Protein 9OKH (pdb70)

Sequence (472 aa):
AQRRKEREELAQQYEAILRECGHGRFQWTLYFVLGLALMADGVEVFVVGFVLPSAEKDMCLSDSNKGMLGLIVYLGMMVGAFLWGGLADRLGRRQCLLISLSVNSVFAFFSSFVQGYGTFLFCRLLSGVGIGGSIPIVFSYFSEFLAQEKRGEHLSWLCMFWMIGGVYAAAMAWAIIPHYGWSFQFHSWRVFVLVCAFPSVFAIGALTTQPESPRFFLENGKHDEAWMVLKQVHDTNMRAKGHPERVFSVTHIKTIHTWYQRWGVRALSLGGQVWGNFLSCFGPEYRRITLMMMGVWFTMSFSYYGLTVWFPDMIRHLQAVDGAYMVYFVSFLGTLAVLPGNIVSALLMDKIGRLRMLAGSSVMSCVSCFFLSFGNSESAMIALLCLFGGVSIASWNALDVLTVELYPSDKRTTAFGFLNALCKLAAVLGISIFTSFVGITKAAPILFASAALALGSSLALKLPETRGQVLQ

Radius of gyration: 22.64 Å; Cα contacts (8 Å, |Δi|>4): 722; chains: 1; bounding box: 65×55×67 Å

InterPro domains:
  IPR005828 Major facilitator, sugar transporter-like [PF00083] (195-471)
  IPR005829 Sugar transporter, conserved site [PS00217] (264-289)
  IPR011701 Major facilitator superfamily [PF07690] (599-734)
  IPR020846 Major facilitator superfamily domain [PS50850] (168-737)
  IPR022308 Synaptic vesicle protein SV2 [TIGR01299] (1-742)
  IPR036259 MFS transporter superfamily [G3DSA:1.20.1250.20] (163-482)
  IPR036259 MFS transporter superfamily [G3DSA:1.20.1250.20] (587-742)
  IPR036259 MFS transporter superfamily [SSF103473] (154-474)
  IPR036259 MFS transporter superfamily [SSF103473] (590-731)
  IPR055415 SV2A/B/C, luminal domain [PF23894] (485-576)

Structure (mmCIF, N/CA/C/O backbone):
data_9OKH
#
_entry.id   9OKH
#
_cell.length_a   1.00
_cell.length_b   1.00
_cell.length_c   1.00
_cell.angle_alpha   90.00
_cell.angle_beta   90.00
_cell.angle_gamma   90.00
#
_symmetry.space_group_name_H-M   'P 1'
#
loop_
_entity.id
_entity.type
_entity.pdbx_description
1 polymer 'Synaptic vesicle glycoprotein 2A'
2 non-polymer (4R)-1-[(3-methylpyridin-4-yl)methyl]-4-(3,4,5-trifluorophenyl)pyrrolidin-2-one
#
loop_
_atom_site.group_PDB
_atom_site.id
_atom_site.type_symbol
_atom_site.label_atom_id
_atom_site.label_alt_id
_atom_site.label_comp_id
_atom_site.label_asym_id
_atom_site.label_entity_id
_atom_site.label_seq_id
_atom_site.pdbx_PDB_ins_code
_atom_site.Cartn_x
_atom_site.Cartn_y
_atom_site.Cartn_z
_atom_site.occupancy
_atom_site.B_iso_or_equiv
_atom_site.auth_seq_id
_atom_site.auth_comp_id
_atom_site.auth_asym_id
_atom_site.auth_atom_id
_atom_site.pdbx_PDB_model_num
ATOM 1 N N . ALA A 1 1 ? 135.897 119.536 148.149 1.00 87.20 139 ALA A N 1
ATOM 2 C CA . ALA A 1 1 ? 135.931 120.965 148.436 1.00 84.89 139 ALA A CA 1
ATOM 3 C C . ALA A 1 1 ? 137.240 121.585 147.960 1.00 80.87 139 ALA A C 1
ATOM 4 O O . ALA A 1 1 ? 137.280 122.753 147.576 1.00 86.27 139 ALA A O 1
ATOM 6 N N . GLN A 1 2 ? 138.314 120.793 148.000 1.00 78.21 140 GLN A N 1
ATOM 7 C CA . GLN A 1 2 ? 139.617 121.282 147.560 1.00 78.97 140 GLN A CA 1
ATOM 8 C C . GLN A 1 2 ? 139.616 121.598 146.068 1.00 80.30 140 GLN A C 1
ATOM 9 O O . GLN A 1 2 ? 140.140 122.634 145.640 1.00 81.15 140 GLN A O 1
ATOM 15 N N . ARG A 1 3 ? 139.034 120.708 145.259 1.00 77.05 141 ARG A N 1
ATOM 16 C CA . ARG A 1 3 ? 139.064 120.895 143.811 1.00 74.06 141 ARG A CA 1
ATOM 17 C C . ARG A 1 3 ? 138.285 122.136 143.395 1.00 72.00 141 ARG A C 1
ATOM 18 O O . ARG A 1 3 ? 138.713 122.872 142.500 1.00 75.16 141 ARG A O 1
ATOM 26 N N . ARG A 1 4 ? 137.137 122.384 144.031 1.00 70.29 142 ARG A N 1
ATOM 27 C CA . ARG A 1 4 ? 136.356 123.575 143.709 1.00 74.77 142 ARG A CA 1
ATOM 28 C C . ARG A 1 4 ? 137.127 124.846 144.044 1.00 70.03 142 ARG A C 1
ATOM 29 O O . ARG A 1 4 ? 137.120 125.810 143.269 1.00 74.36 142 ARG A O 1
ATOM 37 N N . LYS A 1 5 ? 137.809 124.860 145.191 1.00 66.51 143 LYS A N 1
ATOM 38 C CA . LYS A 1 5 ? 138.618 126.013 145.574 1.00 64.35 143 LYS A CA 1
ATOM 39 C C . LYS A 1 5 ? 139.756 126.240 144.584 1.00 67.55 143 LYS A C 1
ATOM 40 O O . LYS A 1 5 ? 140.014 127.375 144.160 1.00 75.52 143 LYS A O 1
ATOM 46 N N . GLU A 1 6 ? 140.445 125.162 144.197 1.00 64.88 144 GLU A N 1
ATOM 47 C CA . GLU A 1 6 ? 141.548 125.294 143.251 1.00 64.97 144 GLU A CA 1
ATOM 48 C C . GLU A 1 6 ? 141.057 125.777 141.892 1.00 63.61 144 GLU A C 1
ATOM 49 O O . GLU A 1 6 ? 141.713 126.601 141.244 1.00 73.00 144 GLU A O 1
ATOM 55 N N . ARG A 1 7 ? 139.901 125.282 141.443 1.00 58.46 145 ARG A N 1
ATOM 56 C CA . ARG A 1 7 ? 139.373 125.719 140.155 1.00 56.98 145 ARG A CA 1
ATOM 57 C C . ARG A 1 7 ? 138.895 127.164 140.202 1.00 57.27 145 ARG A C 1
ATOM 58 O O . ARG A 1 7 ? 139.028 127.886 139.209 1.00 64.71 145 ARG A O 1
ATOM 66 N N . GLU A 1 8 ? 138.347 127.612 141.335 1.00 57.14 146 GLU A N 1
ATOM 67 C CA . GLU A 1 8 ? 137.996 129.024 141.467 1.00 59.64 146 GLU A CA 1
ATOM 68 C C . GLU A 1 8 ? 139.239 129.908 141.425 1.00 61.88 146 GLU A C 1
ATOM 69 O O . GLU A 1 8 ? 139.238 130.966 140.778 1.00 68.60 146 GLU A O 1
ATOM 75 N N . GLU A 1 9 ? 140.310 129.488 142.104 1.00 59.12 147 GLU A N 1
ATOM 76 C CA . GLU A 1 9 ? 141.563 130.237 142.043 1.00 60.31 147 GLU A CA 1
ATOM 77 C C . GLU A 1 9 ? 142.106 130.285 140.618 1.00 60.14 147 GLU A C 1
ATOM 78 O O . GLU A 1 9 ? 142.571 131.335 140.152 1.00 62.94 147 GLU A O 1
ATOM 84 N N . LEU A 1 10 ? 142.047 129.153 139.910 1.00 56.79 148 LEU A N 1
ATOM 85 C CA . LEU A 1 10 ? 142.478 129.118 138.517 1.00 54.05 148 LEU A CA 1
ATOM 86 C C . LEU A 1 10 ? 141.640 130.051 137.654 1.00 57.00 148 LEU A C 1
ATOM 87 O O . LEU A 1 10 ? 142.173 130.742 136.783 1.00 64.45 148 LEU A O 1
ATOM 92 N N . ALA A 1 11 ? 140.323 130.071 137.869 1.00 52.44 149 ALA A N 1
ATOM 93 C CA . ALA A 1 11 ? 139.458 130.953 137.091 1.00 51.62 149 ALA A CA 1
ATOM 94 C C . ALA A 1 11 ? 139.804 132.417 137.329 1.00 59.66 149 ALA A C 1
ATOM 95 O O . ALA A 1 11 ? 139.862 133.211 136.382 1.00 67.51 149 ALA A O 1
ATOM 97 N N . GLN A 1 12 ? 140.041 132.792 138.588 1.00 57.52 150 GLN A N 1
ATOM 98 C CA . GLN A 1 12 ? 140.408 134.175 138.888 1.00 56.31 150 GLN A CA 1
ATOM 99 C C . GLN A 1 12 ? 141.729 134.552 138.223 1.00 54.16 150 GLN A C 1
ATOM 100 O O . GLN A 1 12 ? 141.850 135.621 137.604 1.00 60.43 150 GLN A O 1
ATOM 106 N N . GLN A 1 13 ? 142.733 133.675 138.326 1.00 53.64 151 GLN A N 1
ATOM 107 C CA . GLN A 1 13 ? 144.026 133.980 137.720 1.00 52.50 151 GLN A CA 1
ATOM 108 C C . GLN A 1 13 ? 143.927 134.030 136.199 1.00 56.29 151 GLN A C 1
ATOM 109 O O . GLN A 1 13 ? 144.583 134.858 135.557 1.00 60.22 151 GLN A O 1
ATOM 115 N N . TYR A 1 14 ? 143.118 133.150 135.607 1.00 51.86 152 TYR A N 1
ATOM 116 C CA . TYR A 1 14 ? 142.929 133.154 134.161 1.00 45.15 152 TYR A CA 1
ATOM 117 C C . TYR A 1 14 ? 142.252 134.437 133.700 1.00 49.80 152 TYR A C 1
ATOM 118 O O . TYR A 1 14 ? 142.607 134.995 132.655 1.00 56.32 152 TYR A O 1
ATOM 127 N N . GLU A 1 15 ? 141.266 134.917 134.463 1.00 54.50 153 GLU A N 1
ATOM 128 C CA . GLU A 1 15 ? 140.644 136.197 134.144 1.00 53.97 153 GLU A CA 1
ATOM 129 C C . GLU A 1 15 ? 141.658 137.333 134.211 1.00 58.57 153 GLU A C 1
ATOM 130 O O . GLU A 1 15 ? 141.673 138.215 133.343 1.00 62.50 153 GLU A O 1
ATOM 136 N N . ALA A 1 16 ? 142.517 137.325 135.234 1.00 56.91 154 ALA A N 1
ATOM 137 C CA . ALA A 1 16 ? 143.549 138.357 135.328 1.00 54.47 154 ALA A CA 1
ATOM 138 C C . ALA A 1 16 ? 144.507 138.298 134.141 1.00 60.76 154 ALA A C 1
ATOM 139 O O . ALA A 1 16 ? 144.883 139.336 133.578 1.00 67.10 154 ALA A O 1
ATOM 141 N N . ILE A 1 17 ? 144.908 137.089 133.743 1.00 56.66 155 ILE A N 1
ATOM 142 C CA . ILE A 1 17 ? 145.823 136.937 132.614 1.00 56.30 155 ILE A CA 1
ATOM 143 C C . ILE A 1 17 ? 145.172 137.422 131.324 1.00 53.99 155 ILE A C 1
ATOM 144 O O . ILE A 1 17 ? 145.811 138.095 130.507 1.00 56.27 155 ILE A O 1
ATOM 149 N N . LEU A 1 18 ? 143.897 137.084 131.114 1.00 51.56 156 LEU A N 1
ATOM 150 C CA . LEU A 1 18 ? 143.196 137.559 129.925 1.00 51.12 156 LEU A CA 1
ATOM 151 C C . LEU A 1 18 ? 143.049 139.074 129.924 1.00 53.89 156 LEU A C 1
ATOM 152 O O . LEU A 1 18 ? 143.124 139.699 128.861 1.00 54.24 156 LEU A O 1
ATOM 157 N N . ARG A 1 19 ? 142.831 139.681 131.095 1.00 61.89 157 ARG A N 1
ATOM 158 C CA . ARG A 1 19 ? 142.820 141.139 131.167 1.00 62.65 157 ARG A CA 1
ATOM 159 C C . ARG A 1 19 ? 144.176 141.715 130.782 1.00 61.74 157 ARG A C 1
ATOM 160 O O . ARG A 1 19 ? 144.252 142.740 130.095 1.00 60.41 157 ARG A O 1
ATOM 168 N N . GLU A 1 20 ? 145.259 141.073 131.225 1.00 64.56 158 GLU A N 1
ATOM 169 C CA . GLU A 1 20 ? 146.592 141.535 130.846 1.00 60.99 158 GLU A CA 1
ATOM 170 C C . GLU A 1 20 ? 146.818 141.416 129.341 1.00 59.65 158 GLU A C 1
ATOM 171 O O . GLU A 1 20 ? 147.402 142.313 128.723 1.00 62.24 158 GLU A O 1
ATOM 177 N N . CYS A 1 21 ? 146.368 140.312 128.737 1.00 64.92 159 CYS A N 1
ATOM 178 C CA . CYS A 1 21 ? 146.572 140.113 127.304 1.00 57.13 159 CYS A CA 1
ATOM 179 C C . CYS A 1 21 ? 145.753 141.099 126.479 1.00 57.20 159 CYS A C 1
ATOM 180 O O . CYS A 1 21 ? 146.229 141.606 125.457 1.00 56.53 159 CYS A O 1
ATOM 183 N N . GLY A 1 22 ? 144.525 141.384 126.905 1.00 55.51 160 GLY A N 1
ATOM 184 C CA . GLY A 1 22 ? 143.662 142.291 126.176 1.00 50.50 160 GLY A CA 1
ATOM 185 C C . GLY A 1 22 ? 142.958 141.628 125.006 1.00 56.21 160 GLY A C 1
ATOM 186 O O . GLY A 1 22 ? 143.153 140.454 124.689 1.00 61.83 160 GLY A O 1
ATOM 187 N N . HIS A 1 23 ? 142.111 142.418 124.353 1.00 52.09 161 HIS A N 1
ATOM 188 C CA . HIS A 1 23 ? 141.322 141.978 123.210 1.00 51.93 161 HIS A CA 1
ATOM 189 C C . HIS A 1 23 ? 141.779 142.735 121.971 1.00 57.24 161 HIS A C 1
ATOM 190 O O . HIS A 1 23 ? 141.936 143.960 122.013 1.00 67.43 161 HIS A O 1
ATOM 197 N N . GLY A 1 24 ? 141.989 142.012 120.873 1.00 50.42 162 GLY A N 1
ATOM 198 C CA . GLY A 1 24 ? 142.513 142.637 119.675 1.00 43.43 162 GLY A CA 1
ATOM 199 C C . GLY A 1 24 ? 142.643 141.733 118.466 1.00 45.02 162 GLY A C 1
ATOM 200 O O . GLY A 1 24 ? 141.718 140.987 118.132 1.00 52.85 162 GLY A O 1
ATOM 201 N N . ARG A 1 25 ? 143.802 141.803 117.806 1.00 43.83 163 ARG A N 1
ATOM 202 C CA . ARG A 1 25 ? 143.993 141.137 116.518 1.00 44.67 163 ARG A CA 1
ATOM 203 C C . ARG A 1 25 ? 143.798 139.628 116.626 1.00 46.02 163 ARG A C 1
ATOM 204 O O . ARG A 1 25 ? 143.151 139.010 115.770 1.00 49.48 163 ARG A O 1
ATOM 212 N N . PHE A 1 26 ? 144.362 139.016 117.670 1.00 41.42 164 PHE A N 1
ATOM 213 C CA . PHE A 1 26 ? 144.273 137.567 117.827 1.00 41.32 164 PHE A CA 1
ATOM 214 C C . PHE A 1 26 ? 142.823 137.114 117.949 1.00 41.01 164 PHE A C 1
ATOM 215 O O . PHE A 1 26 ? 142.403 136.141 117.306 1.00 45.16 164 PHE A O 1
ATOM 223 N N . GLN A 1 27 ? 142.042 137.814 118.775 1.00 44.12 165 GLN A N 1
ATOM 224 C CA . GLN A 1 27 ? 140.657 137.418 118.999 1.00 37.91 165 GLN A CA 1
ATOM 225 C C . GLN A 1 27 ? 139.834 137.526 117.723 1.00 41.36 165 GLN A C 1
ATOM 226 O O . GLN A 1 27 ? 139.029 136.640 117.429 1.00 44.65 165 GLN A O 1
ATOM 232 N N . TRP A 1 28 ? 140.032 138.590 116.940 1.00 42.64 166 TRP A N 1
ATOM 233 C CA . TRP A 1 28 ? 139.256 138.743 115.712 1.00 42.29 166 TRP A CA 1
ATOM 234 C C . TRP A 1 28 ? 139.687 137.747 114.640 1.00 45.44 166 TRP A C 1
ATOM 235 O O . TRP A 1 28 ? 138.843 137.249 113.880 1.00 51.73 166 TRP A O 1
ATOM 246 N N . THR A 1 29 ? 140.984 137.436 114.564 1.00 39.63 167 THR A N 1
ATOM 247 C CA . THR A 1 29 ? 141.435 136.405 113.634 1.00 38.28 167 THR A CA 1
ATOM 248 C C . THR A 1 29 ? 140.805 135.057 113.972 1.00 41.18 167 THR A C 1
ATOM 249 O O . THR A 1 29 ? 140.274 134.364 113.092 1.00 53.53 167 THR A O 1
ATOM 253 N N . LEU A 1 30 ? 140.831 134.681 115.255 1.00 36.32 168 LEU A N 1
ATOM 254 C CA . LEU A 1 30 ? 140.176 133.444 115.669 1.00 36.37 168 LEU A CA 1
ATOM 255 C C . LEU A 1 30 ? 138.672 133.507 115.437 1.00 44.29 168 LEU A C 1
ATOM 256 O O . LEU A 1 30 ? 138.044 132.487 115.121 1.00 50.25 168 LEU A O 1
ATOM 261 N N . TYR A 1 31 ? 138.083 134.694 115.589 1.00 43.08 169 TYR A N 1
ATOM 262 C CA . TYR A 1 31 ? 136.661 134.887 115.334 1.00 41.54 169 TYR A CA 1
ATOM 263 C C . TYR A 1 31 ? 136.310 134.529 113.897 1.00 44.12 169 TYR A C 1
ATOM 264 O O . TYR A 1 31 ? 135.373 133.765 113.649 1.00 47.77 169 TYR A O 1
ATOM 273 N N . PHE A 1 32 ? 137.070 135.057 112.935 1.00 43.59 170 PHE A N 1
ATOM 274 C CA . PHE A 1 32 ? 136.826 134.710 111.535 1.00 46.06 170 PHE A CA 1
ATOM 275 C C . PHE A 1 32 ? 137.088 133.227 111.271 1.00 45.40 170 PHE A C 1
ATOM 276 O O . PHE A 1 32 ? 136.334 132.571 110.532 1.00 50.78 170 PHE A O 1
ATOM 284 N N . VAL A 1 33 ? 138.145 132.678 111.878 1.00 42.14 171 VAL A N 1
ATOM 285 C CA . VAL A 1 33 ? 138.493 131.277 111.642 1.00 41.36 171 VAL A CA 1
ATOM 286 C C . VAL A 1 33 ? 137.355 130.359 112.081 1.00 44.06 171 VAL A C 1
ATOM 287 O O . VAL A 1 33 ? 136.974 129.429 111.360 1.00 52.24 171 VAL A O 1
ATOM 291 N N . LEU A 1 34 ? 136.791 130.608 113.265 1.00 38.40 172 LEU A N 1
ATOM 292 C CA . LEU A 1 34 ? 135.683 129.784 113.746 1.00 40.50 172 LEU A CA 1
ATOM 293 C C . LEU A 1 34 ? 134.371 130.119 113.043 1.00 44.11 172 LEU A C 1
ATOM 294 O O . LEU A 1 34 ? 133.488 129.254 112.918 1.00 48.89 172 LEU A O 1
ATOM 299 N N . GLY A 1 35 ? 134.225 131.360 112.576 1.00 39.13 173 GLY A N 1
ATOM 300 C CA . GLY A 1 35 ? 133.072 131.699 111.770 1.00 39.87 173 GLY A CA 1
ATOM 301 C C . GLY A 1 35 ? 133.029 130.910 110.480 1.00 45.90 173 GLY A C 1
ATOM 302 O O . GLY A 1 35 ? 131.956 130.655 109.935 1.00 52.63 173 GLY A O 1
ATOM 303 N N . LEU A 1 36 ? 134.198 130.522 109.968 1.00 43.46 174 LEU A N 1
ATOM 304 C CA . LEU A 1 36 ? 134.214 129.638 108.803 1.00 39.79 174 LEU A CA 1
ATOM 305 C C . LEU A 1 36 ? 133.514 128.309 109.096 1.00 43.53 174 LEU A C 1
ATOM 306 O O . LEU A 1 36 ? 132.706 127.830 108.288 1.00 48.98 174 LEU A O 1
ATOM 311 N N . ALA A 1 37 ? 133.793 127.704 110.255 1.00 41.70 175 ALA A N 1
ATOM 312 C CA . ALA A 1 37 ? 133.135 126.446 110.604 1.00 41.01 175 ALA A CA 1
ATOM 313 C C . ALA A 1 37 ? 131.647 126.648 110.865 1.00 46.62 175 ALA A C 1
ATOM 314 O O . ALA A 1 37 ? 130.821 125.801 110.496 1.00 49.20 175 ALA A O 1
ATOM 316 N N . LEU A 1 38 ? 131.284 127.765 111.500 1.00 47.19 176 LEU A N 1
ATOM 317 C CA . LEU A 1 38 ? 129.861 128.053 111.673 1.00 43.28 176 LEU A CA 1
ATOM 318 C C . LEU A 1 38 ? 129.158 128.231 110.331 1.00 46.86 176 LEU A C 1
ATOM 319 O O . LEU A 1 38 ? 128.015 127.787 110.166 1.00 52.34 176 LEU A O 1
ATOM 324 N N . MET A 1 39 ? 129.828 128.862 109.365 1.00 44.06 177 MET A N 1
ATOM 325 C CA . MET A 1 39 ? 129.288 128.984 108.016 1.00 42.88 177 MET A CA 1
ATOM 326 C C . MET A 1 39 ? 129.111 127.617 107.371 1.00 47.64 177 MET A C 1
ATOM 327 O O . MET A 1 39 ? 128.118 127.371 106.676 1.00 53.81 177 MET A O 1
ATOM 332 N N . ALA A 1 40 ? 130.069 126.714 107.588 1.00 48.99 178 ALA A N 1
ATOM 333 C CA . ALA A 1 40 ? 129.927 125.355 107.073 1.00 45.44 178 ALA A CA 1
ATOM 334 C C . ALA A 1 40 ? 128.704 124.669 107.672 1.00 50.11 178 ALA A C 1
ATOM 335 O O . ALA A 1 40 ? 127.950 123.988 106.963 1.00 50.37 178 ALA A O 1
ATOM 337 N N . ASP A 1 41 ? 128.490 124.843 108.978 1.00 52.10 179 ASP A N 1
ATOM 338 C CA . ASP A 1 41 ? 127.315 124.256 109.615 1.00 52.52 179 ASP A CA 1
ATOM 339 C C . ASP A 1 41 ? 126.021 124.847 109.063 1.00 54.17 179 ASP A C 1
ATOM 340 O O . ASP A 1 41 ? 125.040 124.118 108.858 1.00 57.01 179 ASP A O 1
ATOM 345 N N . GLY A 1 42 ? 126.007 126.156 108.805 1.00 51.72 180 GLY A N 1
ATOM 346 C CA . GLY A 1 42 ? 124.836 126.769 108.196 1.00 45.84 180 GLY A CA 1
ATOM 347 C C . GLY A 1 42 ? 124.558 126.242 106.800 1.00 54.97 180 GLY A C 1
ATOM 348 O O . GLY A 1 42 ? 123.402 126.010 106.426 1.00 60.31 180 GLY A O 1
ATOM 349 N N . VAL A 1 43 ? 125.616 126.052 106.008 1.00 53.17 181 VAL A N 1
ATOM 350 C CA . VAL A 1 43 ? 125.459 125.496 104.667 1.00 48.50 181 VAL A CA 1
ATOM 351 C C . VAL A 1 43 ? 124.894 124.085 104.742 1.00 55.68 181 VAL A C 1
ATOM 352 O O . VAL A 1 43 ? 123.997 123.715 103.971 1.00 63.10 181 VAL A O 1
ATOM 356 N N . GLU A 1 44 ? 125.407 123.277 105.673 1.00 58.68 182 GLU A N 1
ATOM 357 C CA . GLU A 1 44 ? 124.880 121.929 105.857 1.00 55.98 182 GLU A CA 1
ATOM 358 C C . GLU A 1 44 ? 123.402 121.968 106.218 1.00 58.65 182 GLU A C 1
ATOM 359 O O . GLU A 1 44 ? 122.600 121.192 105.685 1.00 63.52 182 GLU A O 1
ATOM 365 N N . VAL A 1 45 ? 123.022 122.872 107.123 1.00 67.50 183 VAL A N 1
ATOM 366 C CA . VAL A 1 45 ? 121.624 122.960 107.536 1.00 66.86 183 VAL A CA 1
ATOM 367 C C . VAL A 1 45 ? 120.732 123.318 106.353 1.00 71.82 183 VAL A C 1
ATOM 368 O O . VAL A 1 45 ? 119.680 122.701 106.144 1.00 70.30 183 VAL A O 1
ATOM 372 N N . PHE A 1 46 ? 121.137 124.314 105.558 1.00 75.72 184 PHE A N 1
ATOM 373 C CA . PHE A 1 46 ? 120.333 124.698 104.398 1.00 70.59 184 PHE A CA 1
ATOM 374 C C . PHE A 1 46 ? 120.190 123.538 103.419 1.00 69.88 184 PHE A C 1
ATOM 375 O O . PHE A 1 46 ? 119.084 123.240 102.944 1.00 75.30 184 PHE A O 1
ATOM 383 N N . VAL A 1 47 ? 121.306 122.874 103.102 1.00 71.79 185 VAL A N 1
ATOM 384 C CA . VAL A 1 47 ? 121.272 121.779 102.136 1.00 72.96 185 VAL A CA 1
ATOM 385 C C . VAL A 1 47 ? 120.339 120.679 102.618 1.00 83.35 185 VAL A C 1
ATOM 386 O O . VAL A 1 47 ? 119.494 120.184 101.863 1.00 87.81 185 VAL A O 1
ATOM 390 N N . VAL A 1 48 ? 120.462 120.297 103.892 1.00 85.83 186 VAL A N 1
ATOM 391 C CA . VAL A 1 48 ? 119.626 119.231 104.436 1.00 84.51 186 VAL A CA 1
ATOM 392 C C . VAL A 1 48 ? 118.158 119.636 104.420 1.00 90.62 186 VAL A C 1
ATOM 393 O O . VAL A 1 48 ? 117.278 118.825 104.105 1.00 96.33 186 VAL A O 1
ATOM 397 N N . GLY A 1 49 ? 117.867 120.896 104.747 1.00 91.07 187 GLY A N 1
ATOM 398 C CA . GLY A 1 49 ? 116.482 121.299 104.902 1.00 91.12 187 GLY A CA 1
ATOM 399 C C . GLY A 1 49 ? 115.736 121.580 103.616 1.00 95.22 187 GLY A C 1
ATOM 400 O O . GLY A 1 49 ? 114.508 121.452 103.593 1.00 97.97 187 GLY A O 1
ATOM 401 N N . PHE A 1 50 ? 116.432 121.961 102.544 1.00 97.90 188 PHE A N 1
ATOM 402 C CA . PHE A 1 50 ? 115.720 122.383 101.342 1.00 101.86 188 PHE A CA 1
ATOM 403 C C . PHE A 1 50 ? 115.996 121.521 100.119 1.00 95.92 188 PHE A C 1
ATOM 404 O O . PHE A 1 50 ? 115.050 121.011 99.507 1.00 104.19 188 PHE A O 1
ATOM 412 N N . VAL A 1 51 ? 117.257 121.334 99.741 1.00 90.39 189 VAL A N 1
ATOM 413 C CA . VAL A 1 51 ? 117.551 120.615 98.506 1.00 98.73 189 VAL A CA 1
ATOM 414 C C . VAL A 1 51 ? 117.774 119.123 98.745 1.00 105.04 189 VAL A C 1
ATOM 415 O O . VAL A 1 51 ? 117.584 118.319 97.826 1.00 110.48 189 VAL A O 1
ATOM 419 N N . LEU A 1 52 ? 118.182 118.741 99.954 1.00 101.99 190 LEU A N 1
ATOM 420 C CA . LEU A 1 52 ? 118.453 117.334 100.239 1.00 104.41 190 LEU A CA 1
ATOM 421 C C . LEU A 1 52 ? 117.244 116.428 100.031 1.00 108.92 190 LEU A C 1
ATOM 422 O O . LEU A 1 52 ? 117.423 115.338 99.460 1.00 109.05 190 LEU A O 1
ATOM 427 N N . PRO A 1 53 ? 116.012 116.784 100.446 1.00 112.65 191 PRO A N 1
ATOM 428 C CA . PRO A 1 53 ? 114.885 115.873 100.200 1.00 114.06 191 PRO A CA 1
ATOM 429 C C . PRO A 1 53 ? 114.437 115.852 98.746 1.00 118.30 191 PRO A C 1
ATOM 430 O O . PRO A 1 53 ? 113.240 115.973 98.464 1.00 123.16 191 PRO A O 1
ATOM 434 N N . SER A 1 54 ? 115.393 115.687 97.826 1.00 121.71 192 SER A N 1
ATOM 435 C CA . SER A 1 54 ? 115.145 115.502 96.398 1.00 128.00 192 SER A CA 1
ATOM 436 C C . SER A 1 54 ? 114.065 116.426 95.852 1.00 130.40 192 SER A C 1
ATOM 437 O O . SER A 1 54 ? 113.017 115.951 95.402 1.00 135.99 192 SER A O 1
ATOM 440 N N . ALA A 1 55 ? 114.294 117.738 95.908 1.00 128.29 193 ALA A N 1
ATOM 441 C CA . ALA A 1 55 ? 113.299 118.691 95.430 1.00 134.39 193 ALA A CA 1
ATOM 442 C C . ALA A 1 55 ? 112.937 118.423 93.973 1.00 140.73 193 ALA A C 1
ATOM 443 O O . ALA A 1 55 ? 111.786 118.093 93.672 1.00 146.13 193 ALA A O 1
ATOM 445 N N . GLU A 1 56 ? 113.904 118.566 93.060 1.00 138.66 194 GLU A N 1
ATOM 446 C CA . GLU A 1 56 ? 113.684 118.205 91.661 1.00 142.82 194 GLU A CA 1
ATOM 447 C C . GLU A 1 56 ? 114.817 117.407 91.027 1.00 142.44 194 GLU A C 1
ATOM 448 O O . GLU A 1 56 ? 114.540 116.585 90.148 1.00 141.96 194 GLU A O 1
ATOM 454 N N . LYS A 1 57 ? 116.071 117.588 91.443 1.00 139.05 195 LYS A N 1
ATOM 455 C CA . LYS A 1 57 ? 117.178 117.008 90.689 1.00 134.91 195 LYS A CA 1
ATOM 456 C C . LYS A 1 57 ? 117.293 115.504 90.906 1.00 135.97 195 LYS A C 1
ATOM 457 O O . LYS A 1 57 ? 117.536 114.755 89.953 1.00 133.68 195 LYS A O 1
ATOM 463 N N . ASP A 1 58 ? 117.119 115.034 92.142 1.00 137.01 196 ASP A N 1
ATOM 464 C CA . ASP A 1 58 ? 117.377 113.621 92.417 1.00 139.26 196 ASP A CA 1
ATOM 465 C C . ASP A 1 58 ? 116.235 112.744 91.908 1.00 144.65 196 ASP A C 1
ATOM 466 O O . ASP A 1 58 ? 116.404 111.987 90.946 1.00 148.08 196 ASP A O 1
ATOM 471 N N . MET A 1 59 ? 115.051 112.889 92.505 1.00 143.37 197 MET A N 1
ATOM 472 C CA . MET A 1 59 ? 113.834 112.159 92.120 1.00 146.64 197 MET A CA 1
ATOM 473 C C . MET A 1 59 ? 114.117 110.700 91.767 1.00 148.26 197 MET A C 1
ATOM 474 O O . MET A 1 59 ? 113.648 110.168 90.757 1.00 149.14 197 MET A O 1
ATOM 479 N N . CYS A 1 60 ? 114.893 110.046 92.630 1.00 146.32 198 CYS A N 1
ATOM 480 C CA . CYS A 1 60 ? 115.255 108.646 92.451 1.00 145.58 198 CYS A CA 1
ATOM 481 C C . CYS A 1 60 ? 114.755 107.777 93.597 1.00 146.94 198 CYS A C 1
ATOM 482 O O . CYS A 1 60 ? 115.235 106.650 93.770 1.00 144.42 198 CYS A O 1
ATOM 485 N N . LEU A 1 61 ? 113.796 108.269 94.379 1.00 145.98 199 LEU A N 1
ATOM 486 C CA . LEU A 1 61 ? 113.365 107.614 95.604 1.00 140.20 199 LEU A CA 1
ATOM 487 C C . LEU A 1 61 ? 111.876 107.859 95.806 1.00 138.04 199 LEU A C 1
ATOM 488 O O . LEU A 1 61 ? 111.280 108.750 95.192 1.00 135.80 199 LEU A O 1
ATOM 493 N N . SER A 1 62 ? 111.277 107.051 96.678 1.00 138.75 200 SER A N 1
ATOM 494 C CA . SER A 1 62 ? 109.867 107.183 97.004 1.00 136.85 200 SER A CA 1
ATOM 495 C C . SER A 1 62 ? 109.650 108.343 97.972 1.00 135.96 200 SER A C 1
ATOM 496 O O . SER A 1 62 ? 110.594 108.909 98.529 1.00 132.05 200 SER A O 1
ATOM 499 N N . ASP A 1 63 ? 108.376 108.702 98.164 1.00 137.82 201 ASP A N 1
ATOM 500 C CA . ASP A 1 63 ? 108.042 109.799 99.069 1.00 136.84 201 ASP A CA 1
ATOM 501 C C . ASP A 1 63 ? 108.461 109.488 100.500 1.00 136.70 201 ASP A C 1
ATOM 502 O O . ASP A 1 63 ? 108.951 110.369 101.217 1.00 131.33 201 ASP A O 1
ATOM 507 N N . SER A 1 64 ? 108.265 108.243 100.938 1.00 138.89 202 SER A N 1
ATOM 508 C CA . SER A 1 64 ? 108.723 107.846 102.265 1.00 135.35 202 SER A CA 1
ATOM 509 C C . SER A 1 64 ? 110.237 107.974 102.383 1.00 130.44 202 SER A C 1
ATOM 510 O O . SER A 1 64 ? 110.752 108.416 103.416 1.00 129.04 202 SER A O 1
ATOM 513 N N . ASN A 1 65 ? 110.965 107.587 101.334 1.00 130.92 203 ASN A N 1
ATOM 514 C CA . ASN A 1 65 ? 112.414 107.752 101.335 1.00 127.51 203 ASN A CA 1
ATOM 515 C C . ASN A 1 65 ? 112.802 109.226 101.393 1.00 123.13 203 ASN A C 1
ATOM 516 O O . ASN A 1 65 ? 113.825 109.582 101.991 1.00 119.57 203 ASN A O 1
ATOM 521 N N . LYS A 1 66 ? 112.006 110.097 100.763 1.00 126.51 204 LYS A N 1
ATOM 522 C CA . LYS A 1 66 ? 112.287 111.530 100.811 1.00 126.60 204 LYS A CA 1
ATOM 523 C C . LYS A 1 66 ? 112.198 112.067 102.234 1.00 121.24 204 LYS A C 1
ATOM 524 O O . LYS A 1 66 ? 113.043 112.865 102.658 1.00 116.75 204 LYS A O 1
ATOM 530 N N . GLY A 1 67 ? 111.175 111.651 102.982 1.00 120.62 205 GLY A N 1
ATOM 531 C CA . GLY A 1 67 ? 111.049 112.097 104.361 1.00 113.83 205 GLY A CA 1
ATOM 532 C C . GLY A 1 67 ? 112.171 111.589 105.244 1.00 106.72 205 GLY A C 1
ATOM 533 O O . GLY A 1 67 ? 112.689 112.321 106.092 1.00 103.11 205 GLY A O 1
ATOM 534 N N . MET A 1 68 ? 112.553 110.322 105.067 1.00 108.32 206 MET A N 1
ATOM 535 C CA . MET A 1 68 ? 113.647 109.758 105.850 1.00 104.24 206 MET A CA 1
ATOM 536 C C . MET A 1 68 ? 114.965 110.457 105.545 1.00 96.03 206 MET A C 1
ATOM 537 O O . MET A 1 68 ? 115.797 110.644 106.440 1.00 93.42 206 MET A O 1
ATOM 542 N N . LEU A 1 69 ? 115.172 110.843 104.282 1.00 98.46 207 LEU A N 1
ATOM 543 C CA . LEU A 1 69 ? 116.467 111.357 103.843 1.00 97.68 207 LEU A CA 1
ATOM 544 C C . LEU A 1 69 ? 116.948 112.515 104.713 1.00 90.78 207 LEU A C 1
ATOM 545 O O . LEU A 1 69 ? 118.132 112.592 105.054 1.00 93.60 207 LEU A O 1
ATOM 550 N N . GLY A 1 70 ? 116.045 113.408 105.104 1.00 85.74 208 GLY A N 1
ATOM 551 C CA . GLY A 1 70 ? 116.408 114.521 105.963 1.00 86.47 208 GLY A CA 1
ATOM 552 C C . GLY A 1 70 ? 116.493 114.196 107.444 1.00 83.53 208 GLY A C 1
ATOM 553 O O . GLY A 1 70 ? 117.402 114.650 108.154 1.00 79.79 208 GLY A O 1
ATOM 554 N N . LEU A 1 71 ? 115.514 113.429 107.926 1.00 80.99 209 LEU A N 1
ATOM 555 C CA . LEU A 1 71 ? 115.454 113.116 109.349 1.00 80.14 209 LEU A CA 1
ATOM 556 C C . LEU A 1 71 ? 116.646 112.274 109.787 1.00 80.64 209 LEU A C 1
ATOM 557 O O . LEU A 1 71 ? 117.152 112.446 110.902 1.00 76.54 209 LEU A O 1
ATOM 562 N N . ILE A 1 72 ? 117.107 111.351 108.934 1.00 81.23 210 ILE A N 1
ATOM 563 C CA . ILE A 1 72 ? 118.295 110.576 109.286 1.00 77.53 210 ILE A CA 1
ATOM 564 C C . ILE A 1 72 ? 119.514 111.480 109.400 1.00 77.51 210 ILE A C 1
ATOM 565 O O . ILE A 1 72 ? 120.380 111.259 110.253 1.00 77.39 210 ILE A O 1
ATOM 570 N N . VAL A 1 73 ? 119.604 112.512 108.560 1.00 72.14 211 VAL A N 1
ATOM 571 C CA . VAL A 1 73 ? 120.728 113.435 108.665 1.00 66.33 211 VAL A CA 1
ATOM 572 C C . VAL A 1 73 ? 120.621 114.261 109.939 1.00 67.17 211 VAL A C 1
ATOM 573 O O . VAL A 1 73 ? 121.630 114.569 110.579 1.00 66.71 211 VAL A O 1
ATOM 577 N N . TYR A 1 74 ? 119.403 114.642 110.326 1.00 69.84 212 TYR A N 1
ATOM 578 C CA . TYR A 1 74 ? 119.243 115.327 111.608 1.00 63.07 212 TYR A CA 1
ATOM 579 C C . TYR A 1 74 ? 119.652 114.425 112.772 1.00 58.03 212 TYR A C 1
ATOM 580 O O . TYR A 1 74 ? 120.283 114.883 113.733 1.00 57.98 212 TYR A O 1
ATOM 589 N N . LEU A 1 75 ? 119.304 113.137 112.703 1.00 53.86 213 LEU A N 1
ATOM 590 C CA . LEU A 1 75 ? 119.719 112.197 113.743 1.00 60.72 213 LEU A CA 1
ATOM 591 C C . LEU A 1 75 ? 121.236 112.044 113.772 1.00 58.52 213 LEU A C 1
ATOM 592 O O . LEU A 1 75 ? 121.839 111.938 114.848 1.00 64.03 213 LEU A O 1
ATOM 597 N N . GLY A 1 76 ? 121.863 112.006 112.598 1.00 55.20 214 GLY A N 1
ATOM 598 C CA . GLY A 1 76 ? 123.314 111.984 112.542 1.00 49.28 214 GLY A CA 1
ATOM 599 C C . GLY A 1 76 ? 123.938 113.237 113.125 1.00 49.23 214 GLY A C 1
ATOM 600 O O . GLY A 1 76 ? 124.981 113.175 113.776 1.00 51.05 214 GLY A O 1
ATOM 601 N N . MET A 1 77 ? 123.321 114.394 112.881 1.00 48.75 215 MET A N 1
ATOM 602 C CA . MET A 1 77 ? 123.795 115.630 113.494 1.00 45.71 215 MET A CA 1
ATOM 603 C C . MET A 1 77 ? 123.686 115.562 115.011 1.00 47.34 215 MET A C 1
ATOM 604 O O . MET A 1 77 ? 124.578 116.028 115.724 1.00 52.59 215 MET A O 1
ATOM 609 N N . MET A 1 78 ? 122.599 114.980 115.520 1.00 49.98 216 MET A N 1
ATOM 610 C CA . MET A 1 78 ? 122.458 114.776 116.961 1.00 44.36 216 MET A CA 1
ATOM 611 C C . MET A 1 78 ? 123.580 113.895 117.505 1.00 45.31 216 MET A C 1
ATOM 612 O O . MET A 1 78 ? 124.224 114.224 118.515 1.00 50.80 216 MET A O 1
ATOM 617 N N . VAL A 1 79 ? 123.827 112.767 116.835 1.00 49.64 217 VAL A N 1
ATOM 618 C CA . VAL A 1 79 ? 124.858 111.832 117.280 1.00 48.54 217 VAL A CA 1
ATOM 619 C C . VAL A 1 79 ? 126.226 112.501 117.261 1.00 46.12 217 VAL A C 1
ATOM 620 O O . VAL A 1 79 ? 127.010 112.383 118.211 1.00 45.19 217 VAL A O 1
ATOM 624 N N . GLY A 1 80 ? 126.532 113.212 116.175 1.00 48.75 218 GLY A N 1
ATOM 625 C CA . GLY A 1 80 ? 127.810 113.893 116.076 1.00 41.47 218 GLY A CA 1
ATOM 626 C C . GLY A 1 80 ? 127.967 114.988 117.110 1.00 39.76 218 GLY A C 1
ATOM 627 O O . GLY A 1 80 ? 129.045 115.163 117.680 1.00 44.47 218 GLY A O 1
ATOM 628 N N . ALA A 1 81 ? 126.898 115.745 117.363 1.00 44.09 219 ALA A N 1
ATOM 629 C CA . ALA A 1 81 ? 126.945 116.766 118.400 1.00 39.57 219 ALA A CA 1
ATOM 630 C C . ALA A 1 81 ? 127.325 116.152 119.738 1.00 40.69 219 ALA A C 1
ATOM 631 O O . ALA A 1 81 ? 128.275 116.601 120.390 1.00 45.79 219 ALA A O 1
ATOM 633 N N . PHE A 1 82 ? 126.622 115.088 120.140 1.00 41.12 220 PHE A N 1
ATOM 634 C CA . PHE A 1 82 ? 126.933 114.462 121.423 1.00 39.77 220 PHE A CA 1
ATOM 635 C C . PHE A 1 82 ? 128.362 113.926 121.444 1.00 43.95 220 PHE A C 1
ATOM 636 O O . PHE A 1 82 ? 129.119 114.180 122.390 1.00 45.99 220 PHE A O 1
ATOM 644 N N . LEU A 1 83 ? 128.757 113.207 120.389 1.00 47.02 221 LEU A N 1
ATOM 645 C CA . LEU A 1 83 ? 130.067 112.563 120.357 1.00 39.37 221 LEU A CA 1
ATOM 646 C C . LEU A 1 83 ? 131.195 113.586 120.427 1.00 41.90 221 LEU A C 1
ATOM 647 O O . LEU A 1 83 ? 132.097 113.483 121.268 1.00 44.81 221 LEU A O 1
ATOM 652 N N . TRP A 1 84 ? 131.161 114.588 119.545 1.00 45.28 222 TRP A N 1
ATOM 653 C CA . TRP A 1 84 ? 132.252 115.552 119.493 1.00 43.76 222 TRP A CA 1
ATOM 654 C C . TRP A 1 84 ? 132.248 116.475 120.705 1.00 45.00 222 TRP A C 1
ATOM 655 O O . TRP A 1 84 ? 133.322 116.857 121.184 1.00 47.87 222 TRP A O 1
ATOM 666 N N . GLY A 1 85 ? 131.071 116.827 121.235 1.00 42.82 223 GLY A N 1
ATOM 667 C CA . GLY A 1 85 ? 131.040 117.592 122.469 1.00 38.55 223 GLY A CA 1
ATOM 668 C C . GLY A 1 85 ? 131.660 116.840 123.629 1.00 41.15 223 GLY A C 1
ATOM 669 O O . GLY A 1 85 ? 132.412 117.414 124.421 1.00 43.16 223 GLY A O 1
ATOM 670 N N . GLY A 1 86 ? 131.358 115.544 123.746 1.00 43.02 224 GLY A N 1
ATOM 671 C CA . GLY A 1 86 ? 131.992 114.745 124.781 1.00 39.87 224 GLY A CA 1
ATOM 672 C C . GLY A 1 86 ? 133.492 114.622 124.593 1.00 47.10 224 GLY A C 1
ATOM 673 O O . GLY A 1 86 ? 134.257 114.709 125.557 1.00 54.28 224 GLY A O 1
ATOM 674 N N . LEU A 1 87 ? 133.934 114.418 123.349 1.00 47.75 225 LEU A N 1
ATOM 675 C CA . LEU A 1 87 ? 135.357 114.207 123.098 1.00 43.10 225 LEU A CA 1
ATOM 676 C C . LEU A 1 87 ? 136.169 115.492 123.230 1.00 43.65 225 LEU A C 1
ATOM 677 O O . LEU A 1 87 ? 137.381 115.430 123.466 1.00 49.89 225 LEU A O 1
ATOM 682 N N . ALA A 1 88 ? 135.537 116.657 123.055 1.00 46.54 226 ALA A N 1
ATOM 683 C CA . ALA A 1 88 ? 136.273 117.914 123.134 1.00 41.45 226 ALA A CA 1
ATOM 684 C C . ALA A 1 88 ? 136.745 118.235 124.546 1.00 48.50 226 ALA A C 1
ATOM 685 O O . ALA A 1 88 ? 137.710 118.990 124.703 1.00 51.49 226 ALA A O 1
ATOM 687 N N . ASP A 1 89 ? 136.096 117.686 125.572 1.00 48.81 227 ASP A N 1
ATOM 688 C CA . ASP A 1 89 ? 136.528 117.914 126.945 1.00 45.29 227 ASP A CA 1
ATOM 689 C C . ASP A 1 89 ? 137.711 117.046 127.347 1.00 52.59 227 ASP A C 1
ATOM 690 O O . ASP A 1 89 ? 138.296 117.281 128.409 1.00 59.09 227 ASP A O 1
ATOM 695 N N . ARG A 1 90 ? 138.074 116.058 126.536 1.00 53.01 228 ARG A N 1
ATOM 696 C CA . ARG A 1 90 ? 139.193 115.180 126.835 1.00 49.58 228 ARG A CA 1
ATOM 697 C C . ARG A 1 90 ? 140.345 115.304 125.852 1.00 51.65 228 ARG A C 1
ATOM 698 O O . ARG A 1 90 ? 141.499 115.145 126.257 1.00 56.23 228 ARG A O 1
ATOM 706 N N . LEU A 1 91 ? 140.070 115.583 124.577 1.00 49.77 229 LEU A N 1
ATOM 707 C CA . LEU A 1 91 ? 141.114 115.663 123.564 1.00 45.79 229 LEU A CA 1
ATOM 708 C C . LEU A 1 91 ? 141.472 117.089 123.168 1.00 50.22 229 LEU A C 1
ATOM 709 O O . LEU A 1 91 ? 142.553 117.304 122.611 1.00 54.83 229 LEU A O 1
ATOM 714 N N . GLY A 1 92 ? 140.606 118.053 123.437 1.00 47.83 230 GLY A N 1
ATOM 715 C CA . GLY A 1 92 ? 140.854 119.437 123.098 1.00 42.87 230 GLY A CA 1
ATOM 716 C C . GLY A 1 92 ? 139.863 119.956 122.066 1.00 51.00 230 GLY A C 1
ATOM 717 O O . GLY A 1 92 ? 139.303 119.209 121.259 1.00 56.55 230 GLY A O 1
ATOM 718 N N . ARG A 1 93 ? 139.651 121.273 122.102 1.00 49.08 231 ARG A N 1
ATOM 719 C CA . ARG A 1 93 ? 138.687 121.890 121.197 1.00 47.40 231 ARG A CA 1
ATOM 720 C C . ARG A 1 93 ? 139.194 121.872 119.760 1.00 47.16 231 ARG A C 1
ATOM 721 O O . ARG A 1 93 ? 138.470 121.477 118.839 1.00 49.96 231 ARG A O 1
ATOM 729 N N . ARG A 1 94 ? 140.443 122.299 119.553 1.00 44.10 232 ARG A N 1
ATOM 730 C CA . ARG A 1 94 ? 140.999 122.368 118.205 1.00 45.03 232 ARG A CA 1
ATOM 731 C C . ARG A 1 94 ? 141.094 120.988 117.568 1.00 50.96 232 ARG A C 1
ATOM 732 O O . ARG A 1 94 ? 140.756 120.816 116.391 1.00 53.48 232 ARG A O 1
ATOM 740 N N . GLN A 1 95 ? 141.548 119.991 118.331 1.00 47.74 233 GLN A N 1
ATOM 741 C CA . GLN A 1 95 ? 141.713 118.644 117.790 1.00 48.49 233 GLN A CA 1
ATOM 742 C C . GLN A 1 95 ? 140.380 118.070 117.321 1.00 52.01 233 GLN A C 1
ATOM 743 O O . GLN A 1 95 ? 140.256 117.597 116.183 1.00 54.28 233 GLN A O 1
ATOM 749 N N . CYS A 1 96 ? 139.366 118.110 118.188 1.00 50.44 234 CYS A N 1
ATOM 750 C CA . CYS A 1 96 ? 138.068 117.552 117.830 1.00 48.87 234 CYS A CA 1
ATOM 751 C C . CYS A 1 96 ? 137.389 118.360 116.733 1.00 47.11 234 CYS A C 1
ATOM 752 O O . CYS A 1 96 ? 136.713 117.782 115.875 1.00 48.72 234 CYS A O 1
ATOM 755 N N . LEU A 1 97 ? 137.561 119.685 116.734 1.00 44.53 235 LEU A N 1
ATOM 756 C CA . LEU A 1 97 ? 137.000 120.492 115.656 1.00 42.14 235 LEU A CA 1
ATOM 757 C C . LEU A 1 97 ? 137.631 120.129 114.318 1.00 42.90 235 LEU A C 1
ATOM 758 O O . LEU A 1 97 ? 136.927 119.982 113.312 1.00 43.93 235 LEU A O 1
ATOM 763 N N . LEU A 1 98 ? 138.957 119.958 114.291 1.00 42.16 236 LEU A N 1
ATOM 764 C CA . LEU A 1 98 ? 139.629 119.543 113.064 1.00 39.52 236 LEU A CA 1
ATOM 765 C C . LEU A 1 98 ? 139.139 118.179 112.599 1.00 47.25 236 LEU A C 1
ATOM 766 O O . LEU A 1 98 ? 138.866 117.985 111.409 1.00 51.20 236 LEU A O 1
ATOM 771 N N . ILE A 1 99 ? 139.013 117.222 113.523 1.00 48.67 237 ILE A N 1
ATOM 772 C CA . ILE A 1 99 ? 138.585 115.876 113.141 1.00 44.64 237 ILE A CA 1
ATOM 773 C C . ILE A 1 99 ? 137.165 115.901 112.581 1.00 45.52 237 ILE A C 1
ATOM 774 O O . ILE A 1 99 ? 136.876 115.294 111.541 1.00 52.77 237 ILE A O 1
ATOM 779 N N . SER A 1 100 ? 136.257 116.603 113.266 1.00 42.51 238 SER A N 1
ATOM 780 C CA . SER A 1 100 ? 134.869 116.655 112.819 1.00 41.11 238 SER A CA 1
ATOM 781 C C . SER A 1 100 ? 134.743 117.360 111.473 1.00 45.43 238 SER A C 1
ATOM 782 O O . SER A 1 100 ? 134.003 116.900 110.593 1.00 49.42 238 SER A O 1
ATOM 785 N N . LEU A 1 101 ? 135.463 118.471 111.290 1.00 42.03 239 LEU A N 1
ATOM 786 C CA . LEU A 1 101 ? 135.421 119.169 110.010 1.00 39.37 239 LEU A CA 1
ATOM 787 C C . LEU A 1 101 ? 136.001 118.310 108.895 1.00 48.48 239 LEU A C 1
ATOM 788 O O . LEU A 1 101 ? 135.499 118.328 107.768 1.00 53.12 239 LEU A O 1
ATOM 793 N N . SER A 1 102 ? 137.060 117.549 109.189 1.00 49.60 240 SER A N 1
ATOM 794 C CA . SER A 1 102 ? 137.630 116.663 108.180 1.00 44.21 240 SER A CA 1
ATOM 795 C C . SER A 1 102 ? 136.646 115.572 107.778 1.00 44.46 240 SER A C 1
ATOM 796 O O . SER A 1 102 ? 136.501 115.270 106.588 1.00 48.37 240 SER A O 1
ATOM 799 N N . VAL A 1 103 ? 135.954 114.977 108.753 1.00 45.58 241 VAL A N 1
ATOM 800 C CA . VAL A 1 103 ? 134.961 113.950 108.436 1.00 48.55 241 VAL A CA 1
ATOM 801 C C . VAL A 1 103 ? 133.845 114.541 107.581 1.00 53.40 241 VAL A C 1
ATOM 802 O O . VAL A 1 103 ? 133.437 113.960 106.562 1.00 59.28 241 VAL A O 1
ATOM 806 N N . ASN A 1 104 ? 133.346 115.715 107.979 1.00 51.46 242 ASN A N 1
ATOM 807 C CA . ASN A 1 104 ? 132.274 116.361 107.229 1.00 46.96 242 ASN A CA 1
ATOM 808 C C . ASN A 1 104 ? 132.711 116.670 105.803 1.00 51.13 242 ASN A C 1
ATOM 809 O O . ASN A 1 104 ? 131.977 116.401 104.847 1.00 58.01 242 ASN A O 1
ATOM 814 N N . SER A 1 105 ? 133.915 117.226 105.640 1.00 51.21 243 SER A N 1
ATOM 815 C CA . SER A 1 105 ? 134.405 117.566 104.309 1.00 48.47 243 SER A CA 1
ATOM 816 C C . SER A 1 105 ? 134.575 116.325 103.447 1.00 49.91 243 SER A C 1
ATOM 817 O O . SER A 1 105 ? 134.162 116.310 102.281 1.00 54.92 243 SER A O 1
ATOM 820 N N . VAL A 1 106 ? 135.171 115.268 104.006 1.00 50.25 244 VAL A N 1
ATOM 821 C CA . VAL A 1 106 ? 135.430 114.060 103.228 1.00 49.68 244 VAL A CA 1
ATOM 822 C C . VAL A 1 106 ? 134.123 113.448 102.746 1.00 52.73 244 VAL A C 1
ATOM 823 O O . VAL A 1 106 ? 133.976 113.104 101.567 1.00 54.96 244 VAL A O 1
ATOM 827 N N . PHE A 1 107 ? 133.141 113.321 103.641 1.00 57.97 245 PHE A N 1
ATOM 828 C CA . PHE A 1 107 ? 131.911 112.657 103.220 1.00 56.65 245 PHE A CA 1
ATOM 829 C C . PHE A 1 107 ? 131.016 113.557 102.374 1.00 57.71 245 PHE A C 1
ATOM 830 O O . PHE A 1 107 ? 130.302 113.053 101.499 1.00 61.04 245 PHE A O 1
ATOM 838 N N . ALA A 1 108 ? 131.058 114.877 102.576 1.00 58.07 246 ALA A N 1
ATOM 839 C CA . ALA A 1 108 ? 130.359 115.776 101.664 1.00 56.57 246 ALA A CA 1
ATOM 840 C C . ALA A 1 108 ? 130.953 115.703 100.262 1.00 59.78 246 ALA A C 1
ATOM 841 O O . ALA A 1 108 ? 130.219 115.730 99.267 1.00 65.67 246 ALA A O 1
ATOM 843 N N . PHE A 1 109 ? 132.282 115.619 100.165 1.00 59.51 247 PHE A N 1
ATOM 844 C CA . PHE A 1 109 ? 132.923 115.434 98.867 1.00 61.52 247 PHE A CA 1
ATOM 845 C C . PHE A 1 109 ? 132.540 114.094 98.249 1.00 66.78 247 PHE A C 1
ATOM 846 O O . PHE A 1 109 ? 132.282 114.010 97.042 1.00 71.44 247 PHE A O 1
ATOM 854 N N . PHE A 1 110 ? 132.502 113.034 99.061 1.00 66.44 248 PHE A N 1
ATOM 855 C CA . PHE A 1 110 ? 132.152 111.713 98.544 1.00 61.26 248 PHE A CA 1
ATOM 856 C C . PHE A 1 110 ? 130.721 111.674 98.021 1.00 68.55 248 PHE A C 1
ATOM 857 O O . PHE A 1 110 ? 130.447 111.043 96.994 1.00 76.63 248 PHE A O 1
ATOM 865 N N . SER A 1 111 ? 129.793 112.335 98.718 1.00 68.03 249 SER A N 1
ATOM 866 C CA . SER A 1 111 ? 128.388 112.286 98.324 1.00 64.19 249 SER A CA 1
ATOM 867 C C . SER A 1 111 ? 128.139 112.899 96.951 1.00 70.81 249 SER A C 1
ATOM 868 O O . SER A 1 111 ? 127.086 112.647 96.355 1.00 79.15 249 SER A O 1
ATOM 871 N N . SER A 1 112 ? 129.076 113.699 96.438 1.00 69.05 250 SER A N 1
ATOM 872 C CA . SER A 1 112 ? 128.873 114.344 95.145 1.00 67.84 250 SER A CA 1
ATOM 873 C C . SER A 1 112 ? 129.023 113.366 93.985 1.00 74.10 250 SER A C 1
ATOM 874 O O . SER A 1 112 ? 128.435 113.582 92.919 1.00 85.79 250 SER A O 1
ATOM 877 N N . PHE A 1 113 ? 129.796 112.295 94.164 1.00 78.31 251 PHE A N 1
ATOM 878 C CA . PHE A 1 113 ? 130.118 111.383 93.075 1.00 80.13 251 PHE A CA 1
ATOM 879 C C . PHE A 1 113 ? 129.393 110.047 93.150 1.00 84.66 251 PHE A C 1
ATOM 880 O O . PHE A 1 113 ? 129.455 109.278 92.185 1.00 93.26 251 PHE A O 1
ATOM 888 N N . VAL A 1 114 ? 128.720 109.744 94.262 1.00 81.87 252 VAL A N 1
ATOM 889 C CA . VAL A 1 114 ? 128.061 108.452 94.396 1.00 82.55 252 VAL A CA 1
ATOM 890 C C . VAL A 1 114 ? 126.933 108.326 93.375 1.00 89.64 252 VAL A C 1
ATOM 891 O O . VAL A 1 114 ? 126.298 109.314 92.983 1.00 96.92 252 VAL A O 1
ATOM 895 N N . GLN A 1 115 ? 126.687 107.092 92.936 1.00 91.47 253 GLN A N 1
ATOM 896 C CA . GLN A 1 115 ? 125.663 106.821 91.934 1.00 92.84 253 GLN A CA 1
ATOM 897 C C . GLN A 1 115 ? 124.614 105.859 92.476 1.00 90.70 253 GLN A C 1
ATOM 898 O O . GLN A 1 115 ? 124.211 104.918 91.786 1.00 99.43 253 GLN A O 1
ATOM 904 N N . GLY A 1 116 ? 124.172 106.085 93.710 1.00 82.47 254 GLY A N 1
ATOM 905 C CA . GLY A 1 116 ? 123.179 105.230 94.331 1.00 81.06 254 GLY A CA 1
ATOM 906 C C . GLY A 1 116 ? 122.537 105.874 95.542 1.00 81.59 254 GLY A C 1
ATOM 907 O O . GLY A 1 116 ? 123.187 106.633 96.266 1.00 87.74 254 GLY A O 1
ATOM 908 N N . TYR A 1 117 ? 121.254 105.582 95.767 1.00 80.55 255 TYR A N 1
ATOM 909 C CA . TYR A 1 117 ? 120.532 106.215 96.867 1.00 82.40 255 TYR A CA 1
ATOM 910 C C . TYR A 1 117 ? 121.082 105.794 98.225 1.00 83.22 255 TYR A C 1
ATOM 911 O O . TYR A 1 117 ? 121.208 106.626 99.129 1.00 83.44 255 TYR A O 1
ATOM 920 N N . GLY A 1 118 ? 121.400 104.509 98.395 1.00 83.33 256 GLY A N 1
ATOM 921 C CA . GLY A 1 118 ? 121.898 104.049 99.684 1.00 78.79 256 GLY A CA 1
ATOM 922 C C . GLY A 1 118 ? 123.239 104.659 100.044 1.00 76.91 256 GLY A C 1
ATOM 923 O O . GLY A 1 118 ? 123.453 105.103 101.176 1.00 75.88 256 GLY A O 1
ATOM 924 N N . THR A 1 119 ? 124.162 104.689 99.080 1.00 73.85 257 THR A N 1
ATOM 925 C CA . THR A 1 119 ? 125.467 105.295 99.323 1.00 72.74 257 THR A CA 1
ATOM 926 C C . THR A 1 119 ? 125.342 106.790 99.588 1.00 72.52 257 THR A C 1
ATOM 927 O O . THR A 1 119 ? 126.051 107.335 100.441 1.00 73.07 257 THR A O 1
ATOM 931 N N . PHE A 1 120 ? 124.449 107.470 98.864 1.00 70.31 258 PHE A N 1
ATOM 932 C CA . PHE A 1 120 ? 124.224 108.892 99.109 1.00 67.53 258 PHE A CA 1
ATOM 933 C C . PHE A 1 120 ? 123.668 109.127 100.508 1.00 67.97 258 PHE A C 1
ATOM 934 O O . PHE A 1 120 ? 124.093 110.054 101.207 1.00 68.35 258 PHE A O 1
ATOM 942 N N . LEU A 1 121 ? 122.720 108.289 100.933 1.00 70.80 259 LEU A N 1
ATOM 943 C CA . LEU A 1 121 ? 122.167 108.387 102.280 1.00 69.13 259 LEU A CA 1
ATOM 944 C C . LEU A 1 121 ? 123.253 108.191 103.330 1.00 65.91 259 LEU A C 1
ATOM 945 O O . LEU A 1 121 ? 123.336 108.944 104.306 1.00 67.38 259 LEU A O 1
ATOM 950 N N . PHE A 1 122 ? 124.104 107.183 103.132 1.00 67.45 260 PHE A N 1
ATOM 951 C CA . PHE A 1 122 ? 125.183 106.901 104.076 1.00 61.86 260 PHE A CA 1
ATOM 952 C C . PHE A 1 122 ? 126.171 108.063 104.151 1.00 63.52 260 PHE A C 1
ATOM 953 O O . PHE A 1 122 ? 126.566 108.495 105.244 1.00 64.49 260 PHE A O 1
ATOM 961 N N . CYS A 1 123 ? 126.573 108.590 102.991 1.00 66.15 261 CYS A N 1
ATOM 962 C CA . CYS A 1 123 ? 127.530 109.691 102.961 1.00 58.55 261 CYS A CA 1
ATOM 963 C C . CYS A 1 123 ? 126.954 110.945 103.603 1.00 57.29 261 CYS A C 1
ATOM 964 O O . CYS A 1 123 ? 127.650 111.640 104.350 1.00 61.16 261 CYS A O 1
ATOM 967 N N . ARG A 1 124 ? 125.684 111.252 103.329 1.00 61.55 262 ARG A N 1
ATOM 968 C CA . ARG A 1 124 ? 125.079 112.440 103.921 1.00 58.12 262 ARG A CA 1
ATOM 969 C C . ARG A 1 124 ? 124.867 112.272 105.421 1.00 59.50 262 ARG A C 1
ATOM 970 O O . ARG A 1 124 ? 125.020 113.237 106.179 1.00 61.69 262 ARG A O 1
ATOM 978 N N . LEU A 1 125 ? 124.544 111.056 105.872 1.00 56.58 263 LEU A N 1
ATOM 979 C CA . LEU A 1 125 ? 124.442 110.791 107.303 1.00 51.10 263 LEU A CA 1
ATOM 980 C C . LEU A 1 125 ? 125.778 111.018 108.000 1.00 56.04 263 LEU A C 1
ATOM 981 O O . LEU A 1 125 ? 125.843 111.665 109.053 1.00 57.51 263 LEU A O 1
ATOM 986 N N . LEU A 1 126 ? 126.863 110.498 107.421 1.00 53.84 264 LEU A N 1
ATOM 987 C CA . LEU A 1 126 ? 128.167 110.685 108.051 1.00 50.94 264 LEU A CA 1
ATOM 988 C C . LEU A 1 126 ? 128.643 112.131 107.958 1.00 53.34 264 LEU A C 1
ATOM 989 O O . LEU A 1 126 ? 129.334 112.613 108.863 1.00 55.09 264 LEU A O 1
ATOM 994 N N . SER A 1 127 ? 128.280 112.841 106.887 1.00 53.26 265 SER A N 1
ATOM 995 C CA . SER A 1 127 ? 128.576 114.268 106.813 1.00 51.92 265 SER A CA 1
ATOM 996 C C . SER A 1 127 ? 127.854 115.036 107.913 1.00 51.50 265 SER A C 1
ATOM 997 O O . SER A 1 127 ? 128.430 115.937 108.535 1.00 52.81 265 SER A O 1
ATOM 1000 N N . GLY A 1 128 ? 126.588 114.695 108.164 1.00 56.19 266 GLY A N 1
ATOM 1001 C CA . GLY A 1 128 ? 125.877 115.299 109.280 1.00 47.18 266 GLY A CA 1
ATOM 1002 C C . GLY A 1 128 ? 126.514 114.978 110.618 1.00 46.61 266 GLY A C 1
ATOM 1003 O O . GLY A 1 128 ? 126.594 115.836 111.501 1.00 48.31 266 GLY A O 1
ATOM 1004 N N . VAL A 1 129 ? 126.970 113.733 110.788 1.00 48.92 267 VAL A N 1
ATOM 1005 C CA . VAL A 1 129 ? 127.665 113.353 112.018 1.00 45.01 267 VAL A CA 1
ATOM 1006 C C . VAL A 1 129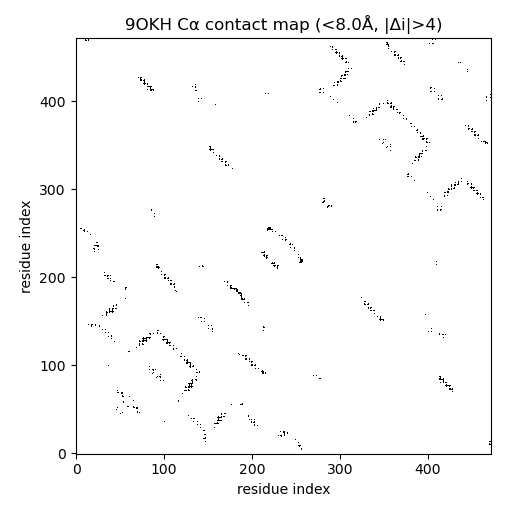 ? 128.911 114.210 112.208 1.00 48.61 267 VAL A C 1
ATOM 1007 O O . VAL A 1 129 ? 129.188 114.704 113.307 1.00 49.98 267 VAL A O 1
ATOM 1011 N N . GLY A 1 130 ? 129.679 114.398 111.135 1.00 48.09 268 GLY A N 1
ATOM 1012 C CA . GLY A 1 130 ? 130.864 115.235 111.224 1.00 41.68 268 GLY A CA 1
ATOM 1013 C C . GLY A 1 130 ? 130.542 116.683 111.548 1.00 43.44 268 GLY A C 1
ATOM 1014 O O . GLY A 1 130 ? 131.218 117.310 112.366 1.00 47.66 268 GLY A O 1
ATOM 1015 N N . ILE A 1 131 ? 129.505 117.233 110.914 1.00 47.49 269 ILE A N 1
ATOM 1016 C CA . ILE A 1 131 ? 129.210 118.654 111.081 1.00 46.24 269 ILE A CA 1
ATOM 1017 C C . ILE A 1 131 ? 128.479 118.962 112.385 1.00 48.97 269 ILE A C 1
ATOM 1018 O O . ILE A 1 131 ? 128.471 120.122 112.818 1.00 52.94 269 ILE A O 1
ATOM 1023 N N . GLY A 1 132 ? 127.870 117.964 113.033 1.00 44.72 270 GLY A N 1
ATOM 1024 C CA . GLY A 1 132 ? 127.104 118.237 114.240 1.00 42.88 270 GLY A CA 1
ATOM 1025 C C . GLY A 1 132 ? 127.922 118.806 115.384 1.00 48.98 270 GLY A C 1
ATOM 1026 O O . GLY A 1 132 ? 127.380 119.484 116.261 1.00 54.33 270 GLY A O 1
ATOM 1027 N N . GLY A 1 133 ? 129.228 118.541 115.399 1.00 43.55 271 GLY A N 1
ATOM 1028 C CA . GLY A 1 133 ? 130.081 118.971 116.494 1.00 38.49 271 GLY A CA 1
ATOM 1029 C C . GLY A 1 133 ? 130.576 120.401 116.429 1.00 44.56 271 GLY A C 1
ATOM 1030 O O . GLY A 1 133 ? 131.304 120.825 117.331 1.00 52.78 271 GLY A O 1
ATOM 1031 N N . SER A 1 134 ? 130.209 121.153 115.390 1.00 42.75 272 SER A N 1
ATOM 1032 C CA . SER A 1 134 ? 130.782 122.481 115.186 1.00 41.64 272 SER A CA 1
ATOM 1033 C C . SER A 1 134 ? 130.383 123.447 116.299 1.00 45.74 272 SER A C 1
ATOM 1034 O O . SER A 1 134 ? 131.241 123.999 116.994 1.00 50.81 272 SER A O 1
ATOM 1037 N N . ILE A 1 135 ? 129.076 123.661 116.480 1.00 48.09 273 ILE A N 1
ATOM 1038 C CA . ILE A 1 135 ? 128.615 124.733 117.369 1.00 46.88 273 ILE A CA 1
ATOM 1039 C C . ILE A 1 135 ? 129.086 124.553 118.808 1.00 48.53 273 ILE A C 1
ATOM 1040 O O . ILE A 1 135 ? 129.674 125.499 119.364 1.00 53.74 273 ILE A O 1
ATOM 1045 N N . PRO A 1 136 ? 128.872 123.403 119.469 1.00 51.00 274 PRO A N 1
ATOM 1046 C CA . PRO A 1 136 ? 129.332 123.285 120.864 1.00 46.88 274 PRO A CA 1
ATOM 1047 C C . PRO A 1 136 ? 130.826 123.488 121.023 1.00 48.44 274 PRO A C 1
ATOM 1048 O O . PRO A 1 136 ? 131.264 124.107 122.000 1.00 56.08 274 PRO A O 1
ATOM 1052 N N . ILE A 1 137 ? 131.624 122.983 120.082 1.00 40.27 275 ILE A N 1
ATOM 1053 C CA . ILE A 1 137 ? 133.070 123.158 120.166 1.00 40.30 275 ILE A CA 1
ATOM 1054 C C . ILE A 1 137 ? 133.450 124.607 119.890 1.00 40.76 275 ILE A C 1
ATOM 1055 O O . ILE A 1 137 ? 134.270 125.192 120.603 1.00 49.52 275 ILE A O 1
ATOM 1060 N N . VAL A 1 138 ? 132.859 125.203 118.851 1.00 39.86 276 VAL A N 1
ATOM 1061 C CA . VAL A 1 138 ? 133.264 126.541 118.421 1.00 38.91 276 VAL A CA 1
ATOM 1062 C C . VAL A 1 138 ? 132.964 127.570 119.504 1.00 42.89 276 VAL A C 1
ATOM 1063 O O . VAL A 1 138 ? 133.800 128.429 119.817 1.00 44.82 276 VAL A O 1
ATOM 1067 N N . PHE A 1 139 ? 131.763 127.509 120.087 1.00 44.95 277 PHE A N 1
ATOM 1068 C CA . PHE A 1 139 ? 131.398 128.526 121.070 1.00 43.07 277 PHE A CA 1
ATOM 1069 C C . PHE A 1 139 ? 132.282 128.452 122.311 1.00 45.88 277 PHE A C 1
ATOM 1070 O O . PHE A 1 139 ? 132.754 129.484 122.800 1.00 53.48 277 PHE A O 1
ATOM 1078 N N . SER A 1 140 ? 132.536 127.244 122.820 1.00 42.83 278 SER A N 1
ATOM 1079 C CA . SER A 1 140 ? 133.421 127.097 123.973 1.00 41.01 278 SER A CA 1
ATOM 1080 C C . SER A 1 140 ? 134.849 127.511 123.634 1.00 45.68 278 SER A C 1
ATOM 1081 O O . SER A 1 140 ? 135.520 128.174 124.438 1.00 52.09 278 SER A O 1
ATOM 1084 N N . TYR A 1 141 ? 135.323 127.133 122.445 1.00 44.43 279 TYR A N 1
ATOM 1085 C CA . TYR A 1 141 ? 136.671 127.477 122.012 1.00 41.79 279 TYR A CA 1
ATOM 1086 C C . TYR A 1 141 ? 136.863 128.986 121.980 1.00 43.58 279 TYR A C 1
ATOM 1087 O O . TYR A 1 141 ? 137.879 129.506 122.453 1.00 44.58 279 TYR A O 1
ATOM 1096 N N . PHE A 1 142 ? 135.885 129.710 121.433 1.00 42.87 280 PHE A N 1
ATOM 1097 C CA . PHE A 1 142 ? 136.013 131.162 121.366 1.00 40.36 280 PHE A CA 1
ATOM 1098 C C . PHE A 1 142 ? 135.827 131.802 122.737 1.00 42.41 280 PHE A C 1
ATOM 1099 O O . PHE A 1 142 ? 136.501 132.785 123.061 1.00 44.44 280 PHE A O 1
ATOM 1107 N N . SER A 1 143 ? 134.918 131.263 123.555 1.00 42.17 281 SER A N 1
ATOM 1108 C CA . SER A 1 143 ? 134.694 131.826 124.882 1.00 42.66 281 SER A CA 1
ATOM 1109 C C . SER A 1 143 ? 135.923 131.694 125.767 1.00 48.86 281 SER A C 1
ATOM 1110 O O . SER A 1 143 ? 136.162 132.548 126.629 1.00 56.45 281 SER A O 1
ATOM 1113 N N . GLU A 1 144 ? 136.708 130.639 125.579 1.00 52.12 282 GLU A N 1
ATOM 1114 C CA . GLU A 1 144 ? 137.892 130.482 126.424 1.00 44.42 282 GLU A CA 1
ATOM 1115 C C . GLU A 1 144 ? 139.035 131.466 126.074 1.00 46.43 282 GLU A C 1
ATOM 1116 O O . GLU A 1 144 ? 140.148 131.293 126.589 1.00 49.70 282 GLU A O 1
ATOM 1122 N N . PHE A 1 145 ? 138.796 132.472 125.229 1.00 47.49 283 PHE A N 1
ATOM 1123 C CA . PHE A 1 145 ? 139.769 133.522 124.949 1.00 41.19 283 PHE A CA 1
ATOM 1124 C C . PHE A 1 145 ? 139.246 134.913 125.290 1.00 45.83 283 PHE A C 1
ATOM 1125 O O . PHE A 1 145 ? 139.916 135.906 124.981 1.00 49.27 283 PHE A O 1
ATOM 1133 N N . LEU A 1 146 ? 138.076 135.016 125.915 1.00 46.32 284 LEU A N 1
ATOM 1134 C CA . LEU A 1 146 ? 137.379 136.284 126.090 1.00 44.90 284 LEU A CA 1
ATOM 1135 C C . LEU A 1 146 ? 137.345 136.683 127.559 1.00 56.34 284 LEU A C 1
ATOM 1136 O O . LEU A 1 146 ? 137.054 135.853 128.427 1.00 65.43 284 LEU A O 1
ATOM 1141 N N . ALA A 1 147 ? 137.644 137.951 127.829 1.00 61.20 285 ALA A N 1
ATOM 1142 C CA . ALA A 1 147 ? 137.460 138.509 129.158 1.00 56.93 285 ALA A CA 1
ATOM 1143 C C . ALA A 1 147 ? 135.980 138.779 129.422 1.00 64.00 285 ALA A C 1
ATOM 1144 O O . ALA A 1 147 ? 135.151 138.805 128.508 1.00 71.81 285 ALA A O 1
ATOM 1146 N N . GLN A 1 148 ? 135.652 138.987 130.700 1.00 65.19 286 GLN A N 1
ATOM 1147 C CA . GLN A 1 148 ? 134.255 139.116 131.101 1.00 67.33 286 GLN A CA 1
ATOM 1148 C C . GLN A 1 148 ? 133.648 140.466 130.738 1.00 68.39 286 GLN A C 1
ATOM 1149 O O . GLN A 1 148 ? 132.425 140.616 130.828 1.00 73.58 286 GLN A O 1
ATOM 1155 N N . GLU A 1 149 ? 134.464 141.447 130.346 1.00 68.43 287 GLU A N 1
ATOM 1156 C CA . GLU A 1 149 ? 133.946 142.794 130.114 1.00 74.43 287 GLU A CA 1
ATOM 1157 C C . GLU A 1 149 ? 132.895 142.806 129.010 1.00 74.66 287 GLU A C 1
ATOM 1158 O O . GLU A 1 149 ? 131.785 143.316 129.199 1.00 80.97 287 GLU A O 1
ATOM 1164 N N . LYS A 1 150 ? 133.224 142.240 127.848 1.00 63.76 288 LYS A N 1
ATOM 1165 C CA . LYS A 1 150 ? 132.311 142.216 126.711 1.00 59.24 288 LYS A CA 1
ATOM 1166 C C . LYS A 1 150 ? 132.188 140.810 126.136 1.00 58.60 288 LYS A C 1
ATOM 1167 O O . LYS A 1 150 ? 132.079 140.638 124.919 1.00 59.37 288 LYS A O 1
ATOM 1173 N N . ARG A 1 151 ? 132.207 139.795 127.004 1.00 56.50 289 ARG A N 1
ATOM 1174 C 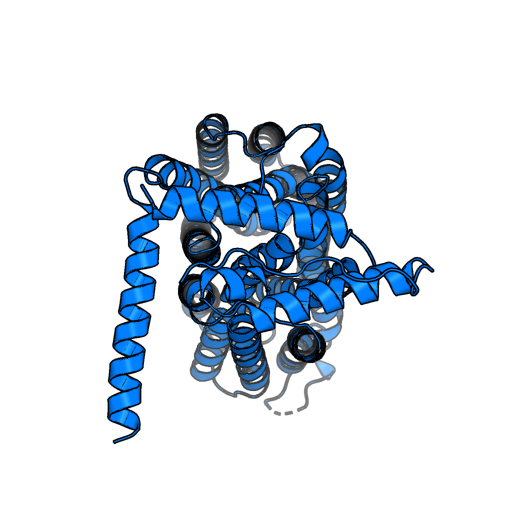CA . ARG A 1 151 ? 132.153 138.412 126.538 1.00 53.11 289 ARG A CA 1
ATOM 1175 C C . ARG A 1 151 ? 130.844 138.117 125.815 1.00 55.09 289 ARG A C 1
ATOM 1176 O O . ARG A 1 151 ? 130.837 137.425 124.789 1.00 51.72 289 ARG A O 1
ATOM 1184 N N . GLY A 1 152 ? 129.726 138.630 126.335 1.00 52.97 290 GLY A N 1
ATOM 1185 C CA . GLY A 1 152 ? 128.440 138.354 125.715 1.00 44.04 290 GLY A CA 1
ATOM 1186 C C . GLY A 1 152 ? 128.328 138.912 124.310 1.00 50.79 290 GLY A C 1
ATOM 1187 O O . GLY A 1 152 ? 127.855 138.231 123.398 1.00 54.75 290 GLY A O 1
ATOM 1188 N N . GLU A 1 153 ? 128.765 140.159 124.115 1.00 50.23 291 GLU A N 1
ATOM 1189 C CA . GLU A 1 153 ? 128.716 140.766 122.788 1.00 47.97 291 GLU A CA 1
ATOM 1190 C C . GLU A 1 153 ? 129.617 140.028 121.804 1.00 51.33 291 GLU A C 1
ATOM 1191 O O . GLU A 1 153 ? 129.233 139.795 120.650 1.00 54.00 291 GLU A O 1
ATOM 1197 N N . HIS A 1 154 ? 130.824 139.659 122.240 1.00 48.25 292 HIS A N 1
ATOM 1198 C CA . HIS A 1 154 ? 131.744 138.945 121.361 1.00 44.55 292 HIS A CA 1
ATOM 1199 C C . HIS A 1 154 ? 131.203 137.570 120.989 1.00 46.36 292 HIS A C 1
ATOM 1200 O O . HIS A 1 154 ? 131.360 137.122 119.848 1.00 48.24 292 HIS A O 1
ATOM 1207 N N . LEU A 1 155 ? 130.569 136.881 121.941 1.00 46.73 293 LEU A N 1
ATOM 1208 C CA . LEU A 1 155 ? 129.955 135.594 121.630 1.00 42.94 293 LEU A CA 1
ATOM 1209 C C . LEU A 1 155 ? 128.761 135.760 120.697 1.00 47.75 293 LEU A C 1
ATOM 1210 O O . LEU A 1 155 ? 128.532 134.920 119.819 1.00 49.86 293 LEU A O 1
ATOM 1215 N N . SER A 1 156 ? 127.986 136.833 120.873 1.00 48.08 294 SER A N 1
ATOM 1216 C CA . SER A 1 156 ? 126.816 137.050 120.029 1.00 46.69 294 SER A CA 1
ATOM 1217 C C . SER A 1 156 ? 127.203 137.414 118.602 1.00 47.03 294 SER A C 1
ATOM 1218 O O . SER A 1 156 ? 126.488 137.055 117.660 1.00 52.53 294 SER A O 1
ATOM 1221 N N . TRP A 1 157 ? 128.315 138.131 118.420 1.00 46.32 295 TRP A N 1
ATOM 1222 C CA . TRP A 1 157 ? 128.775 138.438 117.069 1.00 46.70 295 TRP A CA 1
ATOM 1223 C C . TRP A 1 157 ? 129.156 137.186 116.290 1.00 50.47 295 TRP A C 1
ATOM 1224 O O . TRP A 1 157 ? 129.191 137.223 115.056 1.00 54.31 295 TRP A O 1
ATOM 1235 N N . LEU A 1 158 ? 129.444 136.083 116.983 1.00 50.56 296 LEU A N 1
ATOM 1236 C CA . LEU A 1 158 ? 129.858 134.858 116.308 1.00 46.60 296 LEU A CA 1
ATOM 1237 C C . LEU A 1 158 ? 128.707 134.217 115.539 1.00 46.26 296 LEU A C 1
ATOM 1238 O O . LEU A 1 158 ? 128.944 133.460 114.591 1.00 55.50 296 LEU A O 1
ATOM 1243 N N . CYS A 1 159 ? 127.464 134.509 115.925 1.00 46.51 297 CYS A N 1
ATOM 1244 C CA . CYS A 1 159 ? 126.294 133.888 115.312 1.00 51.90 297 CYS A CA 1
ATOM 1245 C C . CYS A 1 159 ? 126.019 134.380 113.896 1.00 58.10 297 CYS A C 1
ATOM 1246 O O . CYS A 1 159 ? 125.201 133.770 113.200 1.00 64.29 297 CYS A O 1
ATOM 1249 N N . MET A 1 160 ? 126.669 135.462 113.460 1.00 55.21 298 MET A N 1
ATOM 1250 C CA . MET A 1 160 ? 126.433 135.991 112.119 1.00 53.12 298 MET A CA 1
ATOM 1251 C C . MET A 1 160 ? 126.836 135.000 111.033 1.00 59.46 298 MET A C 1
ATOM 1252 O O . MET A 1 160 ? 126.246 134.993 109.944 1.00 64.75 298 MET A O 1
ATOM 1257 N N . PHE A 1 161 ? 127.836 134.161 111.302 1.00 55.77 299 PHE A N 1
ATOM 1258 C CA . PHE A 1 161 ? 128.370 133.292 110.263 1.00 50.63 299 PHE A CA 1
ATOM 1259 C C . PHE A 1 161 ? 127.437 132.142 109.912 1.00 52.62 299 PHE A C 1
ATOM 1260 O O . PHE A 1 161 ? 127.498 131.641 108.788 1.00 56.10 299 PHE A O 1
ATOM 1268 N N . TRP A 1 162 ? 126.568 131.720 110.832 1.00 51.85 300 TRP A N 1
ATOM 1269 C CA . TRP A 1 162 ? 125.550 130.737 110.472 1.00 52.57 300 TRP A CA 1
ATOM 1270 C C . TRP A 1 162 ? 124.604 131.301 109.417 1.00 57.73 300 TRP A C 1
ATOM 1271 O O . TRP A 1 162 ? 124.295 130.635 108.419 1.00 60.41 300 TRP A O 1
ATOM 1282 N N . MET A 1 163 ? 124.160 132.546 109.609 1.00 56.65 301 MET A N 1
ATOM 1283 C CA . MET A 1 163 ? 123.344 133.217 108.604 1.00 58.79 301 MET A CA 1
ATOM 1284 C C . MET A 1 163 ? 124.119 133.418 107.307 1.00 59.17 301 MET A C 1
ATOM 1285 O O . MET A 1 163 ? 123.557 133.290 106.213 1.00 62.15 301 MET A O 1
ATOM 1290 N N . ILE A 1 164 ? 125.406 133.758 107.411 1.00 60.04 302 ILE A N 1
ATOM 1291 C CA . ILE A 1 164 ? 126.222 133.946 106.212 1.00 57.19 302 ILE A CA 1
ATOM 1292 C C . ILE A 1 164 ? 126.314 132.649 105.417 1.00 55.90 302 ILE A C 1
ATOM 1293 O O . ILE A 1 164 ? 126.217 132.649 104.184 1.00 56.75 302 ILE A O 1
ATOM 1298 N N . GLY A 1 165 ? 126.501 131.524 106.108 1.00 52.14 303 GLY A N 1
ATOM 1299 C CA . GLY A 1 165 ? 126.515 130.239 105.430 1.00 48.71 303 GLY A CA 1
ATOM 1300 C C . GLY A 1 165 ? 125.179 129.898 104.801 1.00 52.63 303 GLY A C 1
ATOM 1301 O O . GLY A 1 165 ? 125.125 129.357 103.693 1.00 54.51 303 GLY A O 1
ATOM 1302 N N . GLY A 1 166 ? 124.084 130.203 105.499 1.00 57.33 304 GLY A N 1
ATOM 1303 C CA . GLY A 1 166 ? 122.772 130.005 104.905 1.00 52.57 304 GLY A CA 1
ATOM 1304 C C . GLY A 1 166 ? 122.587 130.808 103.630 1.00 57.82 304 GLY A C 1
ATOM 1305 O O . GLY A 1 166 ? 122.056 130.304 102.637 1.00 59.23 304 GLY A O 1
ATOM 1306 N N . VAL A 1 167 ? 123.044 132.063 103.635 1.00 60.30 305 VAL A N 1
ATOM 1307 C CA . VAL A 1 167 ? 122.941 132.910 102.447 1.00 57.88 305 VAL A CA 1
ATOM 1308 C C . VAL A 1 167 ? 123.806 132.364 101.317 1.00 59.26 305 VAL A C 1
ATOM 1309 O O . VAL A 1 167 ? 123.391 132.346 100.151 1.00 65.56 305 VAL A O 1
ATOM 1313 N N . TYR A 1 168 ? 125.027 131.934 101.639 1.00 59.40 306 TYR A N 1
ATOM 1314 C CA . TYR A 1 168 ? 125.916 131.375 100.624 1.00 55.17 306 TYR A CA 1
ATOM 1315 C C . TYR A 1 168 ? 125.301 130.136 99.984 1.00 59.72 306 TYR A C 1
ATOM 1316 O O . TYR A 1 168 ? 125.303 129.988 98.755 1.00 64.42 306 TYR A O 1
ATOM 1325 N N . ALA A 1 169 ? 124.754 129.241 100.809 1.00 60.29 307 ALA A N 1
ATOM 1326 C CA . ALA A 1 169 ? 124.124 128.034 100.288 1.00 55.61 307 ALA A CA 1
ATOM 1327 C C . ALA A 1 169 ? 122.893 128.369 99.455 1.00 65.75 307 ALA A C 1
ATOM 1328 O O . ALA A 1 169 ? 122.647 127.736 98.422 1.00 69.48 307 ALA A O 1
ATOM 1330 N N . ALA A 1 170 ? 122.103 129.357 99.888 1.00 69.27 308 ALA A N 1
ATOM 1331 C CA . ALA A 1 170 ? 120.928 129.747 99.116 1.00 61.41 308 ALA A CA 1
ATOM 1332 C C . ALA A 1 170 ? 121.318 130.307 97.755 1.00 66.51 308 ALA A C 1
ATOM 1333 O O . ALA A 1 170 ? 120.719 129.946 96.735 1.00 73.61 308 ALA A O 1
ATOM 1335 N N . ALA A 1 171 ? 122.325 131.183 97.717 1.00 64.83 309 ALA A N 1
ATOM 1336 C CA . ALA A 1 171 ? 122.757 131.742 96.440 1.00 67.16 309 ALA A CA 1
ATOM 1337 C C . ALA A 1 171 ? 123.316 130.664 95.523 1.00 77.07 309 ALA A C 1
ATOM 1338 O O . ALA A 1 171 ? 123.014 130.649 94.322 1.00 86.45 309 ALA A O 1
ATOM 1340 N N . MET A 1 172 ? 124.119 129.743 96.071 1.00 76.93 310 MET A N 1
ATOM 1341 C CA . MET A 1 172 ? 124.676 128.675 95.247 1.00 73.82 310 MET A CA 1
ATOM 1342 C C . MET A 1 172 ? 123.585 127.750 94.720 1.00 78.84 310 MET A C 1
ATOM 1343 O O . MET A 1 172 ? 123.647 127.308 93.569 1.00 81.30 310 MET A O 1
ATOM 1348 N N . ALA A 1 173 ? 122.587 127.429 95.548 1.00 77.89 311 ALA A N 1
ATOM 1349 C CA . ALA A 1 173 ? 121.457 126.633 95.082 1.00 76.39 311 ALA A CA 1
ATOM 1350 C C . ALA A 1 173 ? 120.723 127.344 93.953 1.00 84.02 311 ALA A C 1
ATOM 1351 O O . ALA A 1 173 ? 120.474 126.764 92.889 1.00 91.65 311 ALA A O 1
ATOM 1353 N N . TRP A 1 174 ? 120.356 128.608 94.178 1.00 87.72 312 TRP A N 1
ATOM 1354 C CA . TRP A 1 174 ? 119.687 129.401 93.154 1.00 95.32 312 TRP A CA 1
ATOM 1355 C C . TRP A 1 174 ? 120.471 129.414 91.847 1.00 92.07 312 TRP A C 1
ATOM 1356 O O . TRP A 1 174 ? 119.896 129.292 90.761 1.00 102.82 312 TRP A O 1
ATOM 1367 N N . ALA A 1 175 ? 121.795 129.550 91.933 1.00 88.28 313 ALA A N 1
ATOM 1368 C CA . ALA A 1 175 ? 122.610 129.653 90.728 1.00 90.16 313 ALA A CA 1
ATOM 1369 C C . ALA A 1 175 ? 122.795 128.307 90.031 1.00 103.40 313 ALA A C 1
ATOM 1370 O O . ALA A 1 175 ? 122.807 128.249 88.797 1.00 113.00 313 ALA A O 1
ATOM 1372 N N . ILE A 1 176 ? 122.941 127.217 90.789 1.00 101.88 314 ILE A N 1
ATOM 1373 C CA . ILE A 1 176 ? 123.405 125.949 90.226 1.00 96.04 314 ILE A CA 1
ATOM 1374 C C . ILE A 1 176 ? 122.256 125.046 89.787 1.00 101.80 314 ILE A C 1
ATOM 1375 O O . ILE A 1 176 ? 122.202 124.624 88.627 1.00 109.83 314 ILE A O 1
ATOM 1380 N N . ILE A 1 177 ? 121.339 124.736 90.709 1.00 99.69 315 ILE A N 1
ATOM 1381 C CA . ILE A 1 177 ? 120.379 123.654 90.468 1.00 103.07 315 ILE A CA 1
ATOM 1382 C C . ILE A 1 177 ? 119.494 123.900 89.251 1.00 116.03 315 ILE A C 1
ATOM 1383 O O . ILE A 1 177 ? 119.324 122.970 88.445 1.00 122.50 315 ILE A O 1
ATOM 1388 N N . PRO A 1 178 ? 118.898 125.084 89.053 1.00 116.34 316 PRO A N 1
ATOM 1389 C CA . PRO A 1 178 ? 118.095 125.279 87.833 1.00 121.62 316 PRO A CA 1
ATOM 1390 C C . PRO A 1 178 ? 118.887 125.107 86.549 1.00 129.45 316 PRO A C 1
ATOM 1391 O O . PRO A 1 178 ? 118.312 124.710 85.528 1.00 134.83 316 PRO A O 1
ATOM 1395 N N . HIS A 1 179 ? 120.192 125.388 86.570 1.00 127.96 317 HIS A N 1
ATOM 1396 C CA . HIS A 1 179 ? 121.050 125.219 85.397 1.00 133.11 317 HIS A CA 1
ATOM 1397 C C . HIS A 1 179 ? 121.369 123.734 85.211 1.00 138.14 317 HIS A C 1
ATOM 1398 O O . HIS A 1 179 ? 122.451 123.240 85.535 1.00 137.91 317 HIS A O 1
ATOM 1405 N N . TYR A 1 180 ? 120.380 123.012 84.676 1.00 141.30 318 TYR A N 1
ATOM 1406 C CA . TYR A 1 180 ? 120.554 121.591 84.399 1.00 143.18 318 TYR A CA 1
ATOM 1407 C C . TYR A 1 180 ? 121.576 121.335 83.300 1.00 148.31 318 TYR A C 1
ATOM 1408 O O . TYR A 1 180 ? 122.056 120.204 83.168 1.00 148.78 318 TYR A O 1
ATOM 1417 N N . GLY A 1 181 ? 121.917 122.354 82.509 1.00 146.75 319 GLY A N 1
ATOM 1418 C CA . GLY A 1 181 ? 122.885 122.202 81.435 1.00 146.59 319 GLY A CA 1
ATOM 1419 C C . GLY A 1 181 ? 124.288 121.867 81.898 1.00 148.25 319 GLY A C 1
ATOM 1420 O O . GLY A 1 181 ? 125.121 121.486 81.067 1.00 148.30 319 GLY A O 1
ATOM 1421 N N . TRP A 1 182 ? 124.572 121.997 83.192 1.00 150.33 320 TRP A N 1
ATOM 1422 C CA . TRP A 1 182 ? 125.890 121.684 83.728 1.00 148.33 320 TRP A CA 1
ATOM 1423 C C . TRP A 1 182 ? 126.110 120.188 83.905 1.00 146.88 320 TRP A C 1
ATOM 1424 O O . TRP A 1 182 ? 127.185 119.786 84.363 1.00 143.13 320 TRP A O 1
ATOM 1435 N N . SER A 1 183 ? 125.120 119.366 83.569 1.00 146.86 321 SER A N 1
ATOM 1436 C CA . SER A 1 183 ? 125.261 117.922 83.684 1.00 145.97 321 SER A CA 1
ATOM 1437 C C . SER A 1 183 ? 126.299 117.398 82.698 1.00 147.91 321 SER A C 1
ATOM 1438 O O . SER A 1 183 ? 126.398 117.873 81.563 1.00 146.26 321 SER A O 1
ATOM 1441 N N . PHE A 1 184 ? 127.074 116.412 83.139 1.00 144.25 322 PHE A N 1
ATOM 1442 C CA . PHE A 1 184 ? 128.046 115.755 82.271 1.00 143.34 322 PHE A CA 1
ATOM 1443 C C . PHE A 1 184 ? 128.311 114.325 82.733 1.00 140.14 322 PHE A C 1
ATOM 1444 O O . PHE A 1 184 ? 129.290 113.701 82.325 1.00 138.13 322 PHE A O 1
ATOM 1452 N N . GLN A 1 191 ? 125.319 110.579 84.000 1.00 138.30 329 GLN A N 1
ATOM 1453 C CA . GLN A 1 191 ? 125.374 110.154 85.393 1.00 141.62 329 GLN A CA 1
ATOM 1454 C C . GLN A 1 191 ? 125.589 111.351 86.317 1.00 137.19 329 GLN A C 1
ATOM 1455 O O . GLN A 1 191 ? 125.247 111.307 87.499 1.00 133.41 329 GLN A O 1
ATOM 1461 N N . PHE A 1 192 ? 126.156 112.418 85.765 1.00 135.62 330 PHE A N 1
ATOM 1462 C CA . PHE A 1 192 ? 126.416 113.647 86.498 1.00 131.07 330 PHE A CA 1
ATOM 1463 C C . PHE A 1 192 ? 125.333 114.671 86.184 1.00 131.46 330 PHE A C 1
ATOM 1464 O O . PHE A 1 192 ? 124.802 114.715 85.072 1.00 136.30 330 PHE A O 1
ATOM 1472 N N . HIS A 1 193 ? 125.002 115.489 87.176 1.00 125.62 331 HIS A N 1
ATOM 1473 C CA . HIS A 1 193 ? 123.937 116.476 87.035 1.00 122.63 331 HIS A CA 1
ATOM 1474 C C . HIS A 1 193 ? 124.336 117.718 87.828 1.00 115.45 331 HIS A C 1
ATOM 1475 O O . HIS A 1 193 ? 125.484 117.846 88.265 1.00 113.85 331 HIS A O 1
ATOM 1482 N N . SER A 1 194 ? 123.388 118.636 88.023 1.00 112.85 332 SER A N 1
ATOM 1483 C CA . SER A 1 194 ? 123.690 119.908 88.669 1.00 102.67 332 SER A CA 1
ATOM 1484 C C . SER A 1 194 ? 123.681 119.820 90.188 1.00 94.48 332 SER A C 1
ATOM 1485 O O . SER A 1 194 ? 124.401 120.580 90.852 1.00 90.81 332 SER A O 1
ATOM 1488 N N . TRP A 1 195 ? 122.887 118.913 90.759 1.00 95.66 333 TRP A N 1
ATOM 1489 C CA . TRP A 1 195 ? 122.896 118.759 92.206 1.00 91.16 333 TRP A CA 1
ATOM 1490 C C . TRP A 1 195 ? 124.239 118.251 92.711 1.00 87.86 333 TRP A C 1
ATOM 1491 O O . TRP A 1 195 ? 124.631 118.587 93.832 1.00 85.31 333 TRP A O 1
ATOM 1502 N N . ARG A 1 196 ? 124.985 117.517 91.885 1.00 86.27 334 ARG A N 1
ATOM 1503 C CA . ARG A 1 196 ? 126.318 117.089 92.286 1.00 80.14 334 ARG A CA 1
ATOM 1504 C C . ARG A 1 196 ? 127.285 118.266 92.314 1.00 73.61 334 ARG A C 1
ATOM 1505 O O . ARG A 1 196 ? 128.121 118.364 93.219 1.00 70.57 334 ARG A O 1
ATOM 1513 N N . VAL A 1 197 ? 127.174 119.177 91.343 1.00 76.77 335 VAL A N 1
ATOM 1514 C CA . VAL A 1 197 ? 127.989 120.390 91.367 1.00 70.53 335 VAL A CA 1
ATOM 1515 C C . VAL A 1 197 ? 127.657 121.227 92.595 1.00 66.04 335 VAL A C 1
ATOM 1516 O O . VAL A 1 197 ? 128.551 121.772 93.254 1.00 64.25 335 VAL A O 1
ATOM 1520 N N . PHE A 1 198 ? 126.368 121.341 92.923 1.00 68.03 336 PHE A N 1
ATOM 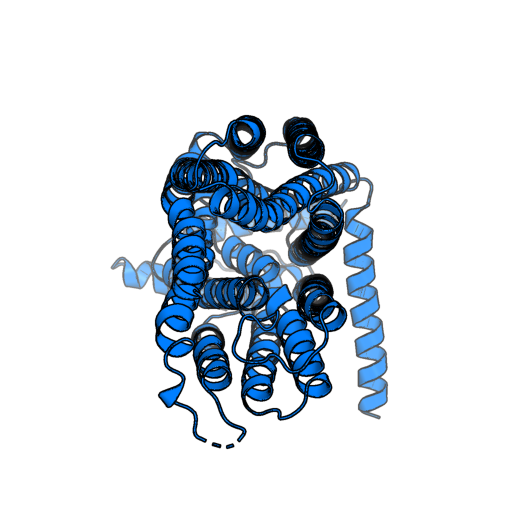1521 C CA . PHE A 1 198 ? 125.970 122.110 94.099 1.00 61.30 336 PHE A CA 1
ATOM 1522 C C . PHE A 1 198 ? 126.518 121.486 95.380 1.00 61.68 336 PHE A C 1
ATOM 1523 O O . PHE A 1 198 ? 127.023 122.192 96.263 1.00 63.26 336 PHE A O 1
ATOM 1531 N N . VAL A 1 199 ? 126.430 120.158 95.497 1.00 63.56 337 VAL A N 1
ATOM 1532 C CA . VAL A 1 199 ? 126.966 119.474 96.671 1.00 61.04 337 VAL A CA 1
ATOM 1533 C C . VAL A 1 199 ? 128.473 119.680 96.770 1.00 62.31 337 VAL A C 1
ATOM 1534 O O . VAL A 1 199 ? 129.011 119.921 97.858 1.00 64.83 337 VAL A O 1
ATOM 1538 N N . LEU A 1 200 ? 129.178 119.597 95.638 1.00 59.23 338 LEU A N 1
ATOM 1539 C CA . LEU A 1 200 ? 130.622 119.810 95.646 1.00 58.22 338 LEU A CA 1
ATOM 1540 C C . LEU A 1 200 ? 130.970 121.228 96.087 1.00 57.93 338 LEU A C 1
ATOM 1541 O O . LEU A 1 200 ? 131.895 121.432 96.881 1.00 59.86 338 LEU A O 1
ATOM 1546 N N . VAL A 1 201 ? 130.237 122.222 95.577 1.00 59.59 339 VAL A N 1
ATOM 1547 C CA . VAL A 1 201 ? 130.510 123.612 95.936 1.00 54.68 339 VAL A CA 1
ATOM 1548 C C . VAL A 1 201 ? 130.219 123.863 97.410 1.00 56.68 339 VAL A C 1
ATOM 1549 O O . VAL A 1 201 ? 130.925 124.639 98.067 1.00 62.22 339 VAL A O 1
ATOM 1553 N N . CYS A 1 202 ? 129.194 123.208 97.960 1.00 56.50 340 CYS A N 1
ATOM 1554 C CA . CYS A 1 202 ? 128.853 123.414 99.364 1.00 54.12 340 CYS A CA 1
ATOM 1555 C C . CYS A 1 202 ? 129.939 122.933 100.320 1.00 55.69 340 CYS A C 1
ATOM 1556 O O . CYS A 1 202 ? 129.945 123.347 101.484 1.00 60.47 340 CYS A O 1
ATOM 1559 N N . ALA A 1 203 ? 130.849 122.072 99.866 1.00 56.84 341 ALA A N 1
ATOM 1560 C CA . ALA A 1 203 ? 131.903 121.553 100.729 1.00 54.15 341 ALA A CA 1
ATOM 1561 C C . ALA A 1 203 ? 133.086 122.503 100.874 1.00 59.06 341 ALA A C 1
ATOM 1562 O O . ALA A 1 203 ? 133.930 122.278 101.748 1.00 61.19 341 ALA A O 1
ATOM 1564 N N . PHE A 1 204 ? 133.172 123.542 100.044 1.00 55.23 342 PHE A N 1
ATOM 1565 C CA . PHE A 1 204 ? 134.310 124.457 100.111 1.00 51.57 342 PHE A CA 1
ATOM 1566 C C . PHE A 1 204 ? 134.451 125.180 101.449 1.00 55.78 342 PHE A C 1
ATOM 1567 O O . PHE A 1 204 ? 135.593 125.294 101.933 1.00 60.83 342 PHE A O 1
ATOM 1575 N N . PRO A 1 205 ? 133.389 125.714 102.072 1.00 56.71 343 PRO A N 1
ATOM 1576 C CA . PRO A 1 205 ? 133.581 126.390 103.367 1.00 55.67 343 PRO A CA 1
ATOM 1577 C C . PRO A 1 205 ? 134.202 125.509 104.433 1.00 53.00 343 PRO A C 1
ATOM 1578 O O . PRO A 1 205 ? 134.996 126.004 105.238 1.00 54.70 343 PRO A O 1
ATOM 1582 N N . SER A 1 206 ? 133.877 124.215 104.463 1.00 56.08 344 SER A N 1
ATOM 1583 C CA . SER A 1 206 ? 134.482 123.327 105.452 1.00 51.68 344 SER A CA 1
ATOM 1584 C C . SER A 1 206 ? 135.976 123.150 105.200 1.00 50.70 344 SER A C 1
ATOM 1585 O O . SER A 1 206 ? 136.775 123.130 106.146 1.00 56.72 344 SER A O 1
ATOM 1588 N N . VAL A 1 207 ? 136.373 123.023 103.931 1.00 46.75 345 VAL A N 1
ATOM 1589 C CA . VAL A 1 207 ? 137.790 122.908 103.596 1.00 48.59 345 VAL A CA 1
ATOM 1590 C C . VAL A 1 207 ? 138.535 124.176 103.994 1.00 49.21 345 VAL A C 1
ATOM 1591 O O . VAL A 1 207 ? 139.637 124.120 104.559 1.00 50.74 345 VAL A O 1
ATOM 1595 N N . PHE A 1 208 ? 137.946 125.340 103.706 1.00 51.55 346 PHE A N 1
ATOM 1596 C CA . PHE A 1 208 ? 138.571 126.598 104.102 1.00 47.91 346 PHE A CA 1
ATOM 1597 C C . PHE A 1 208 ? 138.661 126.713 105.619 1.00 48.13 346 PHE A C 1
ATOM 1598 O O . PHE A 1 208 ? 139.650 127.230 106.153 1.00 51.29 346 PHE A O 1
ATOM 1606 N N . ALA A 1 209 ? 137.633 126.240 106.328 1.00 47.08 347 ALA A N 1
ATOM 1607 C CA . ALA A 1 209 ? 137.661 126.252 107.786 1.00 43.34 347 ALA A CA 1
ATOM 1608 C C . ALA A 1 209 ? 138.796 125.393 108.322 1.00 46.65 347 ALA A C 1
ATOM 1609 O O . ALA A 1 209 ? 139.497 125.796 109.254 1.00 50.96 347 ALA A O 1
ATOM 1611 N N . ILE A 1 210 ? 138.991 124.203 107.748 1.00 46.90 348 ILE A N 1
ATOM 1612 C CA . ILE A 1 210 ? 140.101 123.347 108.169 1.00 48.43 348 ILE A CA 1
ATOM 1613 C C . ILE A 1 210 ? 141.433 124.044 107.915 1.00 54.36 348 ILE A C 1
ATOM 1614 O O . ILE A 1 210 ? 142.321 124.075 108.782 1.00 54.15 348 ILE A O 1
ATOM 1619 N N . GLY A 1 211 ? 141.591 124.608 106.715 1.00 51.49 349 GLY A N 1
ATOM 1620 C CA . GLY A 1 211 ? 142.839 125.277 106.379 1.00 45.86 349 GLY A CA 1
ATOM 1621 C C . GLY A 1 211 ? 143.160 126.420 107.321 1.00 48.18 349 GLY A C 1
ATOM 1622 O O . GLY A 1 211 ? 144.299 126.573 107.769 1.00 52.97 349 GLY A O 1
ATOM 1623 N N . ALA A 1 212 ? 142.157 127.244 107.631 1.00 48.12 350 ALA A N 1
ATOM 1624 C CA . ALA A 1 212 ? 142.368 128.356 108.553 1.00 44.07 350 ALA A CA 1
ATOM 1625 C C . ALA A 1 212 ? 142.623 127.865 109.974 1.00 53.04 350 ALA A C 1
ATOM 1626 O O . ALA A 1 212 ? 143.476 128.413 110.681 1.00 53.81 350 ALA A O 1
ATOM 1628 N N . LEU A 1 213 ? 141.892 126.835 110.411 1.00 53.70 351 LEU A N 1
ATOM 1629 C CA . LEU A 1 213 ? 142.016 126.350 111.781 1.00 49.29 351 LEU A CA 1
ATOM 1630 C C . LEU A 1 213 ? 143.371 125.708 112.033 1.00 51.03 351 LEU A C 1
ATOM 1631 O O . LEU A 1 213 ? 143.838 125.680 113.177 1.00 52.99 351 LEU A O 1
ATOM 1636 N N . THR A 1 214 ? 144.014 125.181 110.986 1.00 54.74 352 THR A N 1
ATOM 1637 C CA . THR A 1 214 ? 145.351 124.619 111.170 1.00 50.82 352 THR A CA 1
ATOM 1638 C C . THR A 1 214 ? 146.331 125.647 111.730 1.00 53.14 352 THR A C 1
ATOM 1639 O O . THR A 1 214 ? 147.309 125.274 112.388 1.00 55.84 352 THR A O 1
ATOM 1643 N N . THR A 1 215 ? 146.090 126.937 111.487 1.00 54.97 353 THR A N 1
ATOM 1644 C CA . THR A 1 215 ? 147.002 127.983 111.938 1.00 54.84 353 THR A CA 1
ATOM 1645 C C . THR A 1 215 ? 146.763 128.422 113.379 1.00 56.93 353 THR A C 1
ATOM 1646 O O . THR A 1 215 ? 147.637 129.071 113.963 1.00 59.21 353 THR A O 1
ATOM 1650 N N . GLN A 1 216 ? 145.599 128.087 113.972 1.00 56.07 354 GLN A N 1
ATOM 1651 C CA . GLN A 1 216 ? 145.320 128.640 115.291 1.00 50.17 354 GLN A CA 1
ATOM 1652 C C . GLN A 1 216 ? 145.784 127.693 116.396 1.00 53.53 354 GLN A C 1
ATOM 1653 O O . GLN A 1 216 ? 145.850 126.477 116.193 1.00 60.03 354 GLN A O 1
ATOM 1659 N N . PRO A 1 217 ? 146.119 128.225 117.568 1.00 51.95 355 PRO A N 1
ATOM 1660 C CA . PRO A 1 217 ? 146.575 127.372 118.669 1.00 50.08 355 PRO A CA 1
ATOM 1661 C C . PRO A 1 217 ? 145.418 126.782 119.463 1.00 51.88 355 PRO A C 1
ATOM 1662 O O . PRO A 1 217 ? 144.271 127.222 119.378 1.00 59.70 355 PRO A O 1
ATOM 1666 N N . GLU A 1 218 ? 145.751 125.762 120.250 1.00 51.65 356 GLU A N 1
ATOM 1667 C CA . GLU A 1 218 ? 144.784 125.143 121.145 1.00 50.88 356 GLU A CA 1
ATOM 1668 C C . GLU A 1 218 ? 144.480 126.066 122.322 1.00 55.05 356 GLU A C 1
ATOM 1669 O O . GLU A 1 218 ? 145.294 126.910 122.706 1.00 62.91 356 GLU A O 1
ATOM 1675 N N . SER A 1 219 ? 143.289 125.904 122.888 1.00 56.73 357 SER A N 1
ATOM 1676 C CA . SER A 1 219 ? 142.842 126.729 124.003 1.00 53.96 357 SER A CA 1
ATOM 1677 C C . SER A 1 219 ? 143.738 126.530 125.221 1.00 56.11 357 SER A C 1
ATOM 1678 O O . SER A 1 219 ? 143.927 125.385 125.661 1.00 60.46 357 SER A O 1
ATOM 1681 N N . PRO A 1 220 ? 144.307 127.597 125.793 1.00 52.73 358 PRO A N 1
ATOM 1682 C CA . PRO A 1 220 ? 145.143 127.429 126.991 1.00 53.60 358 PRO A CA 1
ATOM 1683 C C . PRO A 1 220 ? 144.363 127.008 128.223 1.00 56.22 358 PRO A C 1
ATOM 1684 O O . PRO A 1 220 ? 144.955 126.417 129.135 1.00 61.81 358 PRO A O 1
ATOM 1688 N N . ARG A 1 221 ? 143.061 127.298 128.285 1.00 58.24 359 ARG A N 1
ATOM 1689 C CA . ARG A 1 221 ? 142.256 126.838 129.411 1.00 54.08 359 ARG A CA 1
ATOM 1690 C C . ARG A 1 221 ? 142.197 125.317 129.453 1.00 58.68 359 ARG A C 1
ATOM 1691 O O . ARG A 1 221 ? 142.261 124.714 130.531 1.00 64.66 359 ARG A O 1
ATOM 1699 N N . PHE A 1 222 ? 142.076 124.679 128.286 1.00 58.59 360 PHE A N 1
ATOM 1700 C CA . PHE A 1 222 ? 142.108 123.221 128.228 1.00 54.89 360 PHE A CA 1
ATOM 1701 C C . PHE A 1 222 ? 143.443 122.681 128.728 1.00 58.29 360 PHE A C 1
ATOM 1702 O O . PHE A 1 222 ? 143.484 121.669 129.438 1.00 60.52 360 PHE A O 1
ATOM 1710 N N . PHE A 1 223 ? 144.546 123.336 128.357 1.00 54.70 361 PHE A N 1
ATOM 1711 C CA . PHE A 1 223 ? 145.857 122.919 128.844 1.00 56.87 361 PHE A CA 1
ATOM 1712 C C . PHE A 1 223 ? 145.957 123.058 130.358 1.00 58.64 361 PHE A C 1
ATOM 1713 O O . PHE A 1 223 ? 146.491 122.173 131.036 1.00 60.57 361 PHE A O 1
ATOM 1721 N N . LEU A 1 224 ? 145.455 124.167 130.905 1.00 58.48 362 LEU A N 1
ATOM 1722 C CA . LEU A 1 224 ? 145.523 124.379 132.348 1.00 56.08 362 LEU A CA 1
ATOM 1723 C C . LEU A 1 224 ? 144.672 123.364 133.100 1.00 59.41 362 LEU A C 1
ATOM 1724 O O . LEU A 1 224 ? 145.084 122.860 134.151 1.00 66.08 362 LEU A O 1
ATOM 1729 N N . GLU A 1 225 ? 143.482 123.053 132.582 1.00 58.79 363 GLU A N 1
ATOM 1730 C CA . GLU A 1 225 ? 142.620 122.063 133.218 1.00 61.44 363 GLU A CA 1
ATOM 1731 C C . GLU A 1 225 ? 143.164 120.645 133.108 1.00 59.90 363 GLU A C 1
ATOM 1732 O O . GLU A 1 225 ? 142.649 119.752 133.789 1.00 62.83 363 GLU A O 1
ATOM 1738 N N . ASN A 1 226 ? 144.183 120.414 132.278 1.00 59.28 364 ASN A N 1
ATOM 1739 C CA . ASN A 1 226 ? 144.695 119.071 132.027 1.00 55.88 364 ASN A CA 1
ATOM 1740 C C . ASN A 1 226 ? 146.169 118.911 132.383 1.00 61.77 364 ASN A C 1
ATOM 1741 O O . ASN A 1 226 ? 146.783 117.916 131.983 1.00 65.94 364 ASN A O 1
ATOM 1746 N N . GLY A 1 227 ? 146.755 119.854 133.117 1.00 65.47 365 GLY A N 1
ATOM 1747 C CA . GLY A 1 227 ? 148.109 119.705 133.609 1.00 69.53 365 GLY A CA 1
ATOM 1748 C C . GLY A 1 227 ? 149.214 120.198 132.697 1.00 68.69 365 GLY A C 1
ATOM 1749 O O . GLY A 1 227 ? 150.391 120.024 133.036 1.00 73.36 365 GLY A O 1
ATOM 1750 N N . LYS A 1 228 ? 148.884 120.802 131.558 1.00 64.89 366 LYS A N 1
ATOM 1751 C CA . LYS A 1 228 ? 149.895 121.241 130.595 1.00 64.37 366 LYS A CA 1
ATOM 1752 C C . LYS A 1 228 ? 150.133 122.745 130.739 1.00 65.26 366 LYS A C 1
ATOM 1753 O O . LYS A 1 228 ? 149.649 123.570 129.963 1.00 72.06 366 LYS A O 1
ATOM 1759 N N . HIS A 1 229 ? 150.903 123.087 131.776 1.00 66.15 367 HIS A N 1
ATOM 1760 C CA . HIS A 1 229 ? 151.140 124.489 132.116 1.00 65.23 367 HIS A CA 1
ATOM 1761 C C . HIS A 1 229 ? 151.927 125.216 131.029 1.00 64.45 367 HIS A C 1
ATOM 1762 O O . HIS A 1 229 ? 151.571 126.333 130.632 1.00 64.06 367 HIS A O 1
ATOM 1769 N N . ASP A 1 230 ? 153.015 124.607 130.549 1.00 69.37 368 ASP A N 1
ATOM 1770 C CA . ASP A 1 230 ? 153.925 125.314 129.650 1.00 65.30 368 ASP A CA 1
ATOM 1771 C C . ASP A 1 230 ? 153.268 125.630 128.311 1.00 66.49 368 ASP A C 1
ATOM 1772 O O . ASP A 1 230 ? 153.483 126.710 127.749 1.00 71.32 368 ASP A O 1
ATOM 1777 N N . GLU A 1 231 ? 152.473 124.698 127.779 1.00 67.25 369 GLU A N 1
ATOM 1778 C CA . GLU A 1 231 ? 151.772 124.957 126.526 1.00 63.25 369 GLU A CA 1
ATOM 1779 C C . GLU A 1 231 ? 150.794 126.116 126.673 1.00 62.80 369 GLU A C 1
ATOM 1780 O O . GLU A 1 231 ? 150.702 126.981 125.791 1.00 63.46 369 GLU A O 1
ATOM 1786 N N . ALA A 1 232 ? 150.058 126.152 127.787 1.00 58.53 370 ALA A N 1
ATOM 1787 C CA . ALA A 1 232 ? 149.137 127.255 128.033 1.00 51.90 370 ALA A CA 1
ATOM 1788 C C . ALA A 1 232 ? 149.882 128.576 128.163 1.00 54.13 370 ALA A C 1
ATOM 1789 O O . ALA A 1 232 ? 149.425 129.607 127.655 1.00 59.86 370 ALA A O 1
ATOM 1791 N N . TRP A 1 233 ? 151.028 128.566 128.847 1.00 52.37 371 TRP A N 1
ATOM 1792 C CA . TRP A 1 233 ? 151.823 129.783 128.976 1.00 53.28 371 TRP A CA 1
ATOM 1793 C C . TRP A 1 233 ? 152.302 130.272 127.615 1.00 57.82 371 TRP A C 1
ATOM 1794 O O . TRP A 1 233 ? 152.268 131.475 127.332 1.00 59.65 371 TRP A O 1
ATOM 1805 N N . MET A 1 234 ? 152.752 129.351 126.758 1.00 59.59 372 MET A N 1
ATOM 1806 C CA . MET A 1 234 ? 153.187 129.735 125.418 1.00 58.73 372 MET A CA 1
ATOM 1807 C C . MET A 1 234 ? 152.038 130.322 124.606 1.00 55.95 372 MET A C 1
ATOM 1808 O O . MET A 1 234 ? 152.211 131.332 123.913 1.00 59.14 372 MET A O 1
ATOM 1813 N N . VAL A 1 235 ? 150.856 129.706 124.681 1.00 52.63 373 VAL A N 1
ATOM 1814 C CA . VAL A 1 235 ? 149.706 130.220 123.939 1.00 49.67 373 VAL A CA 1
ATOM 1815 C C . VAL A 1 235 ? 149.323 131.611 124.436 1.00 56.46 373 VAL A C 1
ATOM 1816 O O . VAL A 1 235 ? 149.041 132.517 123.640 1.00 58.32 373 VAL A O 1
ATOM 1820 N N . LEU A 1 236 ? 149.302 131.802 125.757 1.00 52.73 374 LEU A N 1
ATOM 1821 C CA . LEU A 1 236 ? 148.947 133.106 126.310 1.00 47.94 374 LEU A CA 1
ATOM 1822 C C . LEU A 1 236 ? 149.975 134.168 125.941 1.00 50.84 374 LEU A C 1
ATOM 1823 O O . LEU A 1 236 ? 149.613 135.315 125.650 1.00 55.08 374 LEU A O 1
ATOM 1828 N N . LYS A 1 237 ? 151.261 133.810 125.946 1.00 55.16 375 LYS A N 1
ATOM 1829 C CA . LYS A 1 237 ? 152.286 134.755 125.518 1.00 54.75 375 LYS A CA 1
ATOM 1830 C C . LYS A 1 237 ? 152.128 135.104 124.044 1.00 57.59 375 LYS A C 1
ATOM 1831 O O . LYS A 1 237 ? 152.337 136.256 123.651 1.00 61.05 375 LYS A O 1
ATOM 1837 N N . GLN A 1 238 ? 151.765 134.123 123.214 1.00 58.20 376 GLN A N 1
ATOM 1838 C CA . GLN A 1 238 ? 151.500 134.406 121.807 1.00 53.00 376 GLN A CA 1
ATOM 1839 C C . GLN A 1 238 ? 150.344 135.386 121.651 1.00 51.40 376 GLN A C 1
ATOM 1840 O O . GLN A 1 238 ? 150.424 136.333 120.858 1.00 54.36 376 GLN A O 1
ATOM 1846 N N . VAL A 1 239 ? 149.262 135.176 122.406 1.00 48.68 377 VAL A N 1
ATOM 1847 C CA . VAL A 1 239 ? 148.115 136.081 122.339 1.00 43.61 377 VAL A CA 1
ATOM 1848 C C . VAL A 1 239 ? 148.528 137.491 122.743 1.00 46.18 377 VAL A C 1
ATOM 1849 O O . VAL A 1 239 ? 148.208 138.475 122.061 1.00 51.40 377 VAL A O 1
ATOM 1853 N N . HIS A 1 240 ? 149.245 137.606 123.864 1.00 50.82 378 HIS A N 1
ATOM 1854 C CA . HIS A 1 240 ? 149.671 138.914 124.351 1.00 50.62 378 HIS A CA 1
ATOM 1855 C C . HIS A 1 240 ? 150.581 139.610 123.346 1.00 54.82 378 HIS A C 1
ATOM 1856 O O . HIS A 1 240 ? 150.422 140.805 123.072 1.00 57.16 378 HIS A O 1
ATOM 1863 N N . ASP A 1 241 ? 151.550 138.876 122.793 1.00 59.12 379 ASP A N 1
ATOM 1864 C CA . ASP A 1 241 ? 152.483 139.473 121.845 1.00 55.48 379 ASP A CA 1
ATOM 1865 C C . ASP A 1 241 ? 151.768 139.931 120.583 1.00 57.52 379 ASP A C 1
ATOM 1866 O O . ASP A 1 241 ? 152.043 141.021 120.070 1.00 63.06 379 ASP A O 1
ATOM 1871 N N . THR A 1 242 ? 150.839 139.119 120.071 1.00 55.87 380 THR A N 1
ATOM 1872 C CA . THR A 1 242 ? 150.086 139.516 118.886 1.00 50.09 380 THR A CA 1
ATOM 1873 C C . THR A 1 242 ? 149.271 140.776 119.152 1.00 56.64 380 THR A C 1
ATOM 1874 O O . THR A 1 242 ? 149.293 141.725 118.357 1.00 62.23 380 THR A O 1
ATOM 1878 N N . ASN A 1 243 ? 148.558 140.810 120.283 1.00 54.76 381 ASN A N 1
ATOM 1879 C CA . ASN A 1 243 ? 147.724 141.968 120.589 1.00 50.87 381 ASN A CA 1
ATOM 1880 C C . ASN A 1 243 ? 148.560 143.229 120.773 1.00 58.34 381 ASN A C 1
ATOM 1881 O O . ASN A 1 243 ? 148.183 144.305 120.295 1.00 64.78 381 ASN A O 1
ATOM 1886 N N . MET A 1 244 ? 149.699 143.121 121.462 1.00 60.64 382 MET A N 1
ATOM 1887 C CA . MET A 1 244 ? 150.514 144.306 121.711 1.00 64.84 382 MET A CA 1
ATOM 1888 C C . MET A 1 244 ? 151.216 144.782 120.444 1.00 72.51 382 MET A C 1
ATOM 1889 O O . MET A 1 244 ? 151.335 145.991 120.215 1.00 77.67 382 MET A O 1
ATOM 1894 N N . ARG A 1 245 ? 151.694 143.853 119.611 1.00 74.09 383 ARG A N 1
ATOM 1895 C CA . ARG A 1 245 ? 152.323 144.244 118.356 1.00 74.94 383 ARG A CA 1
ATOM 1896 C C . ARG A 1 245 ? 151.318 144.897 117.417 1.00 75.41 383 ARG A C 1
ATOM 1897 O O . ARG A 1 245 ? 151.656 145.848 116.703 1.00 79.38 383 ARG A O 1
ATOM 1905 N N . ALA A 1 246 ? 150.079 144.398 117.400 1.00 73.23 384 ALA A N 1
ATOM 1906 C CA . ALA A 1 246 ? 149.058 144.997 116.547 1.00 68.68 384 ALA A CA 1
ATOM 1907 C C . ALA A 1 246 ? 148.743 146.426 116.974 1.00 72.06 384 ALA A C 1
ATOM 1908 O O . ALA A 1 246 ? 148.534 147.303 116.128 1.00 79.70 384 ALA A O 1
ATOM 1910 N N . LYS A 1 247 ? 148.705 146.682 118.282 1.00 75.62 385 LYS A N 1
ATOM 1911 C CA . LYS A 1 247 ? 148.331 147.991 118.802 1.00 75.28 385 LYS A CA 1
ATOM 1912 C C . LYS A 1 247 ? 149.491 148.978 118.852 1.00 84.90 385 LYS A C 1
ATOM 1913 O O . LYS A 1 247 ? 149.283 150.129 119.251 1.00 89.12 385 LYS A O 1
ATOM 1919 N N . GLY A 1 248 ? 150.695 148.569 118.463 1.00 86.51 386 GLY A N 1
ATOM 1920 C CA . GLY A 1 248 ? 151.818 149.482 118.413 1.00 88.60 386 GLY A CA 1
ATOM 1921 C C . GLY A 1 248 ? 152.684 149.533 119.650 1.00 97.37 386 GLY A C 1
ATOM 1922 O O . GLY A 1 248 ? 153.411 150.516 119.835 1.00 103.68 386 GLY A O 1
ATOM 1923 N N . HIS A 1 249 ? 152.635 148.515 120.505 1.00 96.08 387 HIS A N 1
ATOM 1924 C CA . HIS A 1 249 ? 153.470 148.452 121.706 1.00 95.43 387 HIS A CA 1
ATOM 1925 C C . HIS A 1 249 ? 154.195 147.112 121.771 1.00 94.59 387 HIS A C 1
ATOM 1926 O O . HIS A 1 249 ? 153.934 146.291 122.655 1.00 96.01 387 HIS A O 1
ATOM 1933 N N . PRO A 1 250 ? 155.118 146.852 120.838 1.00 93.59 388 PRO A N 1
ATOM 1934 C CA . PRO A 1 250 ? 155.854 145.579 120.872 1.00 93.45 388 PRO A CA 1
ATOM 1935 C C . PRO A 1 250 ? 156.877 145.492 121.992 1.00 96.50 388 PRO A C 1
ATOM 1936 O O . PRO A 1 250 ? 157.371 144.390 122.267 1.00 96.00 388 PRO A O 1
ATOM 1940 N N . GLU A 1 251 ? 157.213 146.607 122.643 1.00 95.00 389 GLU A N 1
ATOM 1941 C CA . GLU A 1 251 ? 158.216 146.588 123.700 1.00 96.89 389 GLU A CA 1
ATOM 1942 C C . GLU A 1 251 ? 157.684 146.025 125.011 1.00 100.66 389 GLU A C 1
ATOM 1943 O O . GLU A 1 251 ? 158.483 145.694 125.894 1.00 100.89 389 GLU A O 1
ATOM 1949 N N . ARG A 1 252 ? 156.367 145.911 125.159 1.00 97.03 390 ARG A N 1
ATOM 1950 C CA . ARG A 1 252 ? 155.794 145.366 126.383 1.00 93.19 390 ARG A CA 1
ATOM 1951 C C . ARG A 1 252 ? 156.119 143.883 126.513 1.00 90.12 390 ARG A C 1
ATOM 1952 O O . ARG A 1 252 ? 156.127 143.141 125.527 1.00 92.42 390 ARG A O 1
ATOM 1960 N N . VAL A 1 253 ? 156.388 143.455 127.744 1.00 89.86 391 VAL A N 1
ATOM 1961 C CA . VAL A 1 253 ? 156.842 142.101 128.039 1.00 88.20 391 VAL A CA 1
ATOM 1962 C C . VAL A 1 253 ? 155.746 141.370 128.801 1.00 83.96 391 VAL A C 1
ATOM 1963 O O . VAL A 1 253 ? 155.159 141.921 129.740 1.00 88.64 391 VAL A O 1
ATOM 1967 N N . PHE A 1 254 ? 155.468 140.133 128.392 1.00 76.37 392 PHE A N 1
ATOM 1968 C CA . PHE A 1 254 ? 154.501 139.282 129.081 1.00 71.16 392 PHE A CA 1
ATOM 1969 C C . PHE A 1 254 ? 155.018 138.972 130.481 1.00 79.79 392 PHE A C 1
ATOM 1970 O O . PHE A 1 254 ? 156.039 138.296 130.638 1.00 87.87 392 PHE A O 1
ATOM 1978 N N . SER A 1 255 ? 154.317 139.468 131.501 1.00 78.67 393 SER A N 1
ATOM 1979 C CA . SER A 1 255 ? 154.806 139.424 132.873 1.00 79.46 393 SER A CA 1
ATOM 1980 C C . SER A 1 255 ? 154.422 138.157 133.628 1.00 80.46 393 SER A C 1
ATOM 1981 O O . SER A 1 255 ? 154.928 137.944 134.735 1.00 83.57 393 SER A O 1
ATOM 1984 N N . VAL A 1 256 ? 153.549 137.317 133.072 1.00 72.82 394 VAL A N 1
ATOM 1985 C CA . VAL A 1 256 ? 153.093 136.130 133.787 1.00 76.42 394 VAL A CA 1
ATOM 1986 C C . VAL A 1 256 ? 154.241 135.138 133.917 1.00 82.51 394 VAL A C 1
ATOM 1987 O O . VAL A 1 256 ? 154.929 134.827 132.937 1.00 81.75 394 VAL A O 1
ATOM 1991 N N . THR A 1 257 ? 154.452 134.635 135.134 1.00 86.38 395 THR A N 1
ATOM 1992 C CA . THR A 1 257 ? 155.524 133.688 135.418 1.00 90.97 395 THR A CA 1
ATOM 1993 C C . THR A 1 257 ? 155.000 132.272 135.618 1.00 91.50 395 THR A C 1
ATOM 1994 O O . THR A 1 257 ? 155.440 131.346 134.931 1.00 94.84 395 THR A O 1
ATOM 1998 N N . HIS A 1 258 ? 154.064 132.077 136.544 1.00 87.94 396 HIS A N 1
ATOM 1999 C CA . HIS A 1 258 ? 153.493 130.767 136.819 1.00 89.54 396 HIS A CA 1
ATOM 2000 C C . HIS A 1 258 ? 151.979 130.881 136.907 1.00 89.10 396 HIS A C 1
ATOM 2001 O O . HIS A 1 258 ? 151.449 131.879 137.405 1.00 92.96 396 HIS A O 1
ATOM 2008 N N . ILE A 1 259 ? 151.288 129.853 136.420 1.00 83.63 397 ILE A N 1
ATOM 2009 C CA . ILE A 1 259 ? 149.833 129.821 136.368 1.00 78.78 397 ILE A CA 1
ATOM 2010 C C . ILE A 1 259 ? 149.346 128.608 137.147 1.00 82.10 397 ILE A C 1
ATOM 2011 O O . ILE A 1 259 ? 149.950 127.532 137.076 1.00 84.90 397 ILE A O 1
ATOM 2016 N N . LYS A 1 260 ? 148.265 128.791 137.904 1.00 81.78 398 LYS A N 1
ATOM 2017 C CA . LYS A 1 260 ? 147.655 127.680 138.621 1.00 82.05 398 LYS A CA 1
ATOM 2018 C C . LYS A 1 260 ? 147.259 126.575 137.649 1.00 80.00 398 LYS A C 1
ATOM 2019 O O . LYS A 1 260 ? 146.691 126.834 136.585 1.00 78.22 398 LYS A O 1
ATOM 2025 N N . THR A 1 261 ? 147.569 125.334 138.018 1.00 81.54 399 THR A N 1
ATOM 2026 C CA . THR A 1 261 ? 147.369 124.185 137.147 1.00 82.95 399 THR A CA 1
ATOM 2027 C C . THR A 1 261 ? 146.599 123.108 137.895 1.00 85.38 399 THR A C 1
ATOM 2028 O O . THR A 1 261 ? 146.902 122.817 139.055 1.00 92.96 399 THR A O 1
ATOM 2032 N N . ILE A 1 262 ? 145.605 122.522 137.229 1.00 81.58 400 ILE A N 1
ATOM 2033 C CA . ILE A 1 262 ? 144.773 121.475 137.825 1.00 85.10 400 ILE A CA 1
ATOM 2034 C C . ILE A 1 262 ? 145.427 120.142 137.472 1.00 89.88 400 ILE A C 1
ATOM 2035 O O . ILE A 1 262 ? 145.178 119.558 136.417 1.00 88.59 400 ILE A O 1
ATOM 2040 N N . HIS A 1 263 ? 146.277 119.655 138.370 1.00 96.14 401 HIS A N 1
ATOM 2041 C CA . HIS A 1 263 ? 146.941 118.372 138.174 1.00 99.49 401 HIS A CA 1
ATOM 2042 C C . HIS A 1 263 ? 146.030 117.217 138.572 1.00 101.22 401 HIS A C 1
ATOM 2043 O O . HIS A 1 263 ? 145.281 117.310 139.543 1.00 106.48 401 HIS A O 1
ATOM 2050 N N . THR A 1 277 ? 149.442 94.107 122.137 1.00 159.56 415 THR A N 1
ATOM 2051 C CA . THR A 1 277 ? 149.561 94.678 120.801 1.00 160.68 415 THR A CA 1
ATOM 2052 C C . THR A 1 277 ? 149.098 96.129 120.785 1.00 159.61 415 THR A C 1
ATOM 2053 O O . THR A 1 277 ? 148.642 96.656 121.800 1.00 158.89 415 THR A O 1
ATOM 2057 N N . TRP A 1 278 ? 149.220 96.775 119.623 1.00 160.25 416 TRP A N 1
ATOM 2058 C CA . TRP A 1 278 ? 148.804 98.169 119.512 1.00 160.52 416 TRP A CA 1
ATOM 2059 C C . TRP A 1 278 ? 147.285 98.301 119.489 1.00 158.29 416 TRP A C 1
ATOM 2060 O O . TRP A 1 278 ? 146.736 99.267 120.030 1.00 155.62 416 TRP A O 1
ATOM 2071 N N . TYR A 1 279 ? 146.586 97.343 118.873 1.00 158.58 417 TYR A N 1
ATOM 2072 C CA . TYR A 1 279 ? 145.131 97.445 118.796 1.00 156.25 417 TYR A CA 1
ATOM 2073 C C . TYR A 1 279 ? 144.457 97.130 120.127 1.00 152.96 417 TYR A C 1
ATOM 2074 O O . TYR A 1 279 ? 143.393 97.685 120.419 1.00 149.76 417 TYR A O 1
ATOM 2083 N N . GLN A 1 280 ? 145.049 96.258 120.947 1.00 154.37 418 GLN A N 1
ATOM 2084 C CA . GLN A 1 280 ? 144.519 96.046 122.292 1.00 152.33 418 GLN A CA 1
ATOM 2085 C C . GLN A 1 280 ? 144.635 97.315 123.130 1.00 145.47 418 GLN A C 1
ATOM 2086 O O . GLN A 1 280 ? 143.711 97.670 123.876 1.00 138.82 418 GLN A O 1
ATOM 2092 N N . ARG A 1 281 ? 145.769 98.012 123.016 1.00 147.05 419 ARG A N 1
ATOM 2093 C CA . ARG A 1 281 ? 145.914 99.301 123.680 1.00 143.73 419 ARG A CA 1
ATOM 2094 C C . ARG A 1 281 ? 144.945 100.330 123.113 1.00 139.93 419 ARG A C 1
ATOM 2095 O O . ARG A 1 281 ? 144.410 101.151 123.865 1.00 134.10 419 ARG A O 1
ATOM 2103 N N . TRP A 1 282 ? 144.689 100.289 121.801 1.00 141.85 420 TRP A N 1
ATOM 2104 C CA . TRP A 1 282 ? 143.652 101.140 121.224 1.00 138.65 420 TRP A CA 1
ATOM 2105 C C . TRP A 1 282 ? 142.299 100.864 121.865 1.00 130.89 420 TRP A C 1
ATOM 2106 O O . TRP A 1 282 ? 141.558 101.795 122.197 1.00 123.33 420 TRP A O 1
ATOM 2117 N N . GLY A 1 283 ? 141.959 99.5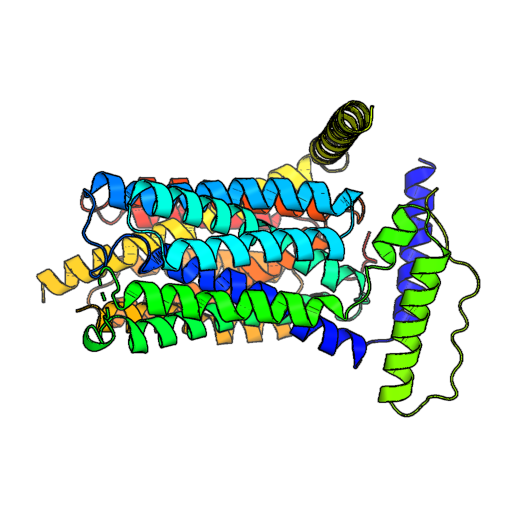86 122.035 1.00 133.08 421 GLY A N 1
ATOM 2118 C CA . GLY A 1 283 ? 140.673 99.238 122.619 1.00 125.46 421 GLY A CA 1
ATOM 2119 C C . GLY A 1 283 ? 140.537 99.705 124.055 1.00 118.31 421 GLY A C 1
ATOM 2120 O O . GLY A 1 283 ? 139.508 100.265 124.445 1.00 113.74 421 GLY A O 1
ATOM 2121 N N . VAL A 1 284 ? 141.574 99.477 124.866 1.00 120.89 422 VAL A N 1
ATOM 2122 C CA . VAL A 1 284 ? 141.495 99.898 126.264 1.00 118.50 422 VAL A CA 1
ATOM 2123 C C . VAL A 1 284 ? 141.478 101.422 126.367 1.00 111.37 422 VAL A C 1
ATOM 2124 O O . VAL A 1 284 ? 140.782 101.990 127.220 1.00 103.48 422 VAL A O 1
ATOM 2128 N N . ARG A 1 285 ? 142.218 102.109 125.490 1.00 112.16 423 ARG A N 1
ATOM 2129 C CA . ARG A 1 285 ? 142.179 103.568 125.461 1.00 103.61 423 ARG A CA 1
ATOM 2130 C C . ARG A 1 285 ? 140.792 104.076 125.091 1.00 98.51 423 ARG A C 1
ATOM 2131 O O . ARG A 1 285 ? 140.291 105.029 125.697 1.00 94.34 423 ARG A O 1
ATOM 2139 N N . ALA A 1 286 ? 140.159 103.453 124.094 1.00 101.87 424 ALA A N 1
ATOM 2140 C CA . ALA A 1 286 ? 138.812 103.856 123.702 1.00 95.45 424 ALA A CA 1
ATOM 2141 C C . ALA A 1 286 ? 137.815 103.616 124.827 1.00 93.50 424 ALA A C 1
ATOM 2142 O O . ALA A 1 286 ? 136.932 104.446 125.070 1.00 89.99 424 ALA A O 1
ATOM 2144 N N . LEU A 1 287 ? 137.937 102.482 125.524 1.00 96.65 425 LEU A N 1
ATOM 2145 C CA . LEU A 1 287 ? 137.045 102.212 126.648 1.00 91.61 425 LEU A CA 1
ATOM 2146 C C . LEU A 1 287 ? 137.226 103.240 127.760 1.00 86.39 425 LEU A C 1
ATOM 2147 O O . LEU A 1 287 ? 136.242 103.739 128.319 1.00 84.19 425 LEU A O 1
ATOM 2152 N N . SER A 1 288 ? 138.477 103.575 128.090 1.00 89.10 426 SER A N 1
ATOM 2153 C CA . SER A 1 288 ? 138.722 104.572 129.129 1.00 85.16 426 SER A CA 1
ATOM 2154 C C . SER A 1 288 ? 138.195 105.942 128.716 1.00 81.04 426 SER A C 1
ATOM 2155 O O . SER A 1 288 ? 137.616 106.667 129.535 1.00 82.89 426 SER A O 1
ATOM 2158 N N . LEU A 1 289 ? 138.388 106.315 127.449 1.00 79.07 427 LEU A N 1
ATOM 2159 C CA . LEU A 1 289 ? 137.891 107.597 126.963 1.00 73.74 427 LEU A CA 1
ATOM 2160 C C . LEU A 1 289 ? 136.369 107.653 127.013 1.00 72.67 427 LEU A C 1
ATOM 2161 O O . LEU A 1 289 ? 135.788 108.668 127.420 1.00 69.27 427 LEU A O 1
ATOM 2166 N N . GLY A 1 290 ? 135.705 106.570 126.603 1.00 70.61 428 GLY A N 1
ATOM 2167 C CA . GLY A 1 290 ? 134.255 106.525 126.690 1.00 62.07 428 GLY A CA 1
ATOM 2168 C C . GLY A 1 290 ? 133.758 106.593 128.120 1.00 65.58 428 GLY A C 1
ATOM 2169 O O . GLY A 1 290 ? 132.750 107.243 128.407 1.00 66.27 428 GLY A O 1
ATOM 2170 N N . GLY A 1 291 ? 134.463 105.930 129.039 1.00 68.10 429 GLY A N 1
ATOM 2171 C CA . GLY A 1 291 ? 134.099 106.025 130.443 1.00 60.98 429 GLY A CA 1
ATOM 2172 C C . GLY A 1 291 ? 134.243 107.433 130.987 1.00 61.14 429 GLY A C 1
ATOM 2173 O O . GLY A 1 291 ? 133.394 107.905 131.746 1.00 61.74 429 GLY A O 1
ATOM 2174 N N . GLN A 1 292 ? 135.321 108.124 130.606 1.00 67.74 430 GLN A N 1
ATOM 2175 C CA . GLN A 1 292 ? 135.502 109.507 131.039 1.00 63.94 430 GLN A CA 1
ATOM 2176 C C . GLN A 1 292 ? 134.415 110.415 130.473 1.00 60.86 430 GLN A C 1
ATOM 2177 O O . GLN A 1 292 ? 133.895 111.288 131.180 1.00 61.91 430 GLN A O 1
ATOM 2183 N N . VAL A 1 293 ? 134.057 110.224 129.200 1.00 61.11 431 VAL A N 1
ATOM 2184 C CA . VAL A 1 293 ? 132.992 111.025 128.599 1.00 54.88 431 VAL A CA 1
ATOM 2185 C C . VAL A 1 293 ? 131.663 110.760 129.298 1.00 58.55 431 VAL A C 1
ATOM 2186 O O . VAL A 1 293 ? 130.887 111.688 129.566 1.00 60.10 431 VAL A O 1
ATOM 2190 N N . TRP A 1 294 ? 131.376 109.492 129.601 1.00 57.67 432 TRP A N 1
ATOM 2191 C CA . TRP A 1 294 ? 130.137 109.156 130.294 1.00 54.49 432 TRP A CA 1
ATOM 2192 C C . TRP A 1 294 ? 130.109 109.748 131.698 1.00 58.42 432 TRP A C 1
ATOM 2193 O O . TRP A 1 294 ? 129.061 110.211 132.163 1.00 63.09 432 TRP A O 1
ATOM 2204 N N . GLY A 1 295 ? 131.248 109.736 132.392 1.00 59.59 433 GLY A N 1
ATOM 2205 C CA . GLY A 1 295 ? 131.313 110.377 133.695 1.00 57.12 433 GLY A CA 1
ATOM 2206 C C . GLY A 1 295 ? 131.078 111.873 133.617 1.00 58.12 433 GLY A C 1
ATOM 2207 O O . GLY A 1 295 ? 130.372 112.446 134.452 1.00 58.25 433 GLY A O 1
ATOM 2208 N N . ASN A 1 296 ? 131.660 112.525 132.606 1.00 60.69 434 ASN A N 1
ATOM 2209 C CA . ASN A 1 296 ? 131.420 113.952 132.411 1.00 56.10 434 ASN A CA 1
ATOM 2210 C C . ASN A 1 296 ? 129.947 114.230 132.141 1.00 55.61 434 ASN A C 1
ATOM 2211 O O . ASN A 1 296 ? 129.388 115.208 132.652 1.00 57.24 434 ASN A O 1
ATOM 2216 N N . PHE A 1 297 ? 129.304 113.386 131.332 1.00 55.67 435 PHE A N 1
ATOM 2217 C CA . PHE A 1 297 ? 127.882 113.563 131.054 1.00 49.17 435 PHE A CA 1
ATOM 2218 C C . PHE A 1 297 ? 127.042 113.379 132.314 1.00 55.95 435 PHE A C 1
ATOM 2219 O O . PHE A 1 297 ? 126.128 114.166 132.583 1.00 60.92 435 PHE A O 1
ATOM 2227 N N . LEU A 1 298 ? 127.336 112.339 133.099 1.00 59.29 436 LEU A N 1
ATOM 2228 C CA . LEU A 1 298 ? 126.555 112.079 134.305 1.00 56.68 436 LEU A CA 1
ATOM 2229 C C . LEU A 1 298 ? 126.769 113.151 135.365 1.00 58.16 436 LEU A C 1
ATOM 2230 O O . LEU A 1 298 ? 125.865 113.412 136.167 1.00 58.92 436 LEU A O 1
ATOM 2235 N N . SER A 1 299 ? 127.946 113.778 135.392 1.00 60.26 437 SER A N 1
ATOM 2236 C CA . SER A 1 299 ? 128.194 114.832 136.367 1.00 56.30 437 SER A CA 1
ATOM 2237 C C . SER A 1 299 ? 127.385 116.095 136.097 1.00 59.78 437 SER A C 1
ATOM 2238 O O . SER A 1 299 ? 127.331 116.970 136.967 1.00 64.88 437 SER A O 1
ATOM 2241 N N . CYS A 1 300 ? 126.756 116.211 134.925 1.00 57.58 438 CYS A N 1
ATOM 2242 C CA . CYS A 1 300 ? 125.894 117.355 134.653 1.00 52.74 438 CYS A CA 1
ATOM 2243 C C . CYS A 1 300 ? 124.562 117.257 135.384 1.00 57.80 438 CYS A C 1
ATOM 2244 O O . CYS A 1 300 ? 123.864 118.268 135.512 1.00 57.25 438 CYS A O 1
ATOM 2247 N N . PHE A 1 301 ? 124.194 116.067 135.861 1.00 60.43 439 PHE A N 1
ATOM 2248 C CA . PHE A 1 301 ? 122.964 115.862 136.615 1.00 56.76 439 PHE A CA 1
ATOM 2249 C C . PHE A 1 301 ? 123.223 115.718 138.110 1.00 64.37 439 PHE A C 1
ATOM 2250 O O . PHE A 1 301 ? 122.343 115.261 138.848 1.00 69.16 439 PHE A O 1
ATOM 2258 N N . GLY A 1 302 ? 124.413 116.093 138.571 1.00 61.76 440 GLY A N 1
ATOM 2259 C CA . GLY A 1 302 ? 124.729 116.074 139.978 1.00 64.39 440 GLY A CA 1
ATOM 2260 C C . GLY A 1 302 ? 123.984 117.159 140.727 1.00 70.49 440 GLY A C 1
ATOM 2261 O O . GLY A 1 302 ? 123.345 118.027 140.127 1.00 70.83 440 GLY A O 1
ATOM 2262 N N . PRO A 1 303 ? 124.057 117.132 142.060 1.00 73.99 441 PRO A N 1
ATOM 2263 C CA . PRO A 1 303 ? 123.289 118.108 142.852 1.00 69.66 441 PRO A CA 1
ATOM 2264 C C . PRO A 1 303 ? 123.657 119.553 142.567 1.00 72.65 441 PRO A C 1
ATOM 2265 O O . PRO A 1 303 ? 122.817 120.443 142.746 1.00 79.76 441 PRO A O 1
ATOM 2269 N N . GLU A 1 304 ? 124.890 119.816 142.131 1.00 71.58 442 GLU A N 1
ATOM 2270 C CA . GLU A 1 304 ? 125.294 121.187 141.842 1.00 71.79 442 GLU A CA 1
ATOM 2271 C C . GLU A 1 304 ? 124.703 121.688 140.528 1.00 67.94 442 GLU A C 1
ATOM 2272 O O . GLU A 1 304 ? 124.493 122.895 140.367 1.00 64.94 442 GLU A O 1
ATOM 2278 N N . TYR A 1 305 ? 124.413 120.785 139.587 1.00 64.93 443 TYR A N 1
ATOM 2279 C CA . TYR A 1 305 ? 123.978 121.185 138.255 1.00 58.10 443 TYR A CA 1
ATOM 2280 C C . TYR A 1 305 ? 122.678 120.546 137.783 1.00 58.52 443 TYR A C 1
ATOM 2281 O O . TYR A 1 305 ? 122.249 120.848 136.664 1.00 61.38 443 TYR A O 1
ATOM 2290 N N . ARG A 1 306 ? 122.044 119.676 138.576 1.00 59.84 444 ARG A N 1
ATOM 2291 C CA . ARG A 1 306 ? 120.861 118.965 138.094 1.00 56.24 444 ARG A CA 1
ATOM 2292 C C . ARG A 1 306 ? 119.726 119.926 137.759 1.00 56.12 444 ARG A C 1
ATOM 2293 O O . ARG A 1 306 ? 119.105 119.821 136.695 1.00 60.71 444 ARG A O 1
ATOM 2301 N N . ARG A 1 307 ? 119.434 120.870 138.658 1.00 56.80 445 ARG A N 1
ATOM 2302 C CA . ARG A 1 307 ? 118.335 121.799 138.410 1.00 53.55 445 ARG A CA 1
ATOM 2303 C C . ARG A 1 307 ? 118.626 122.697 137.215 1.00 54.53 445 ARG A C 1
ATOM 2304 O O . ARG A 1 307 ? 117.731 122.979 136.410 1.00 55.55 445 ARG A O 1
ATOM 2312 N N . ILE A 1 308 ? 119.871 123.163 137.086 1.00 57.34 446 ILE A N 1
ATOM 2313 C CA . ILE A 1 308 ? 120.243 123.990 135.942 1.00 55.50 446 ILE A CA 1
ATOM 2314 C C . ILE A 1 308 ? 120.113 123.199 134.647 1.00 52.35 446 ILE A C 1
ATOM 2315 O O . ILE A 1 308 ? 119.598 123.704 133.643 1.00 54.26 446 ILE A O 1
ATOM 2320 N N . THR A 1 309 ? 120.578 121.946 134.650 1.00 51.04 447 THR A N 1
ATOM 2321 C CA . THR A 1 309 ? 120.515 121.126 133.444 1.00 46.75 447 THR A CA 1
ATOM 2322 C C . THR A 1 309 ? 119.074 120.876 133.014 1.00 48.74 447 THR A C 1
ATOM 2323 O O . THR A 1 309 ? 118.754 120.954 131.823 1.00 52.17 447 THR A O 1
ATOM 2327 N N . LEU A 1 310 ? 118.190 120.579 133.971 1.00 49.77 448 LEU A N 1
ATOM 2328 C CA . LEU A 1 310 ? 116.795 120.309 133.631 1.00 44.25 448 LEU A CA 1
ATOM 2329 C C . LEU A 1 310 ? 116.118 121.541 133.043 1.00 47.10 448 LEU A C 1
ATOM 2330 O O . LEU A 1 310 ? 115.340 121.433 132.087 1.00 52.12 448 LEU A O 1
ATOM 2335 N N . MET A 1 311 ? 116.393 122.720 133.604 1.00 47.95 449 MET A N 1
ATOM 2336 C CA . MET A 1 311 ? 115.839 123.947 133.041 1.00 45.34 449 MET A CA 1
ATOM 2337 C C . MET A 1 311 ? 116.420 124.234 131.663 1.00 45.35 449 MET A C 1
ATOM 2338 O O . MET A 1 311 ? 115.706 124.696 130.767 1.00 50.85 449 MET A O 1
ATOM 2343 N N . MET A 1 312 ? 117.716 123.970 131.475 1.00 46.86 450 MET A N 1
ATOM 2344 C CA . MET A 1 312 ? 118.326 124.145 130.161 1.00 41.20 450 MET A CA 1
ATOM 2345 C C . MET A 1 312 ? 117.701 123.212 129.133 1.00 43.84 450 MET A C 1
ATOM 2346 O O . MET A 1 312 ? 117.486 123.602 127.979 1.00 47.54 450 MET A O 1
ATOM 2351 N N . MET A 1 313 ? 117.409 121.971 129.531 1.00 42.06 451 MET A N 1
ATOM 2352 C CA . MET A 1 313 ? 116.803 121.016 128.609 1.00 40.54 451 MET A CA 1
ATOM 2353 C C . MET A 1 313 ? 115.449 121.506 128.111 1.00 43.68 451 MET A C 1
ATOM 2354 O O . MET A 1 313 ? 115.137 121.383 126.921 1.00 50.85 451 MET A O 1
ATOM 2359 N N . GLY A 1 314 ? 114.631 122.061 129.006 1.00 46.09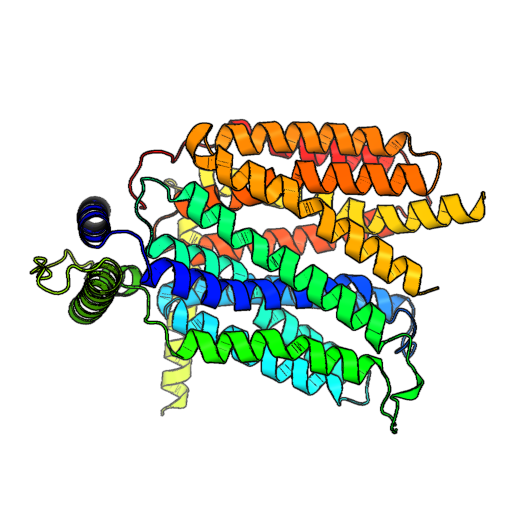 452 GLY A N 1
ATOM 2360 C CA . GLY A 1 314 ? 113.318 122.534 128.600 1.00 42.40 452 GLY A CA 1
ATOM 2361 C C . GLY A 1 314 ? 113.376 123.719 127.655 1.00 46.34 452 GLY A C 1
ATOM 2362 O O . GLY A 1 314 ? 112.610 123.792 126.690 1.00 48.80 452 GLY A O 1
ATOM 2363 N N . VAL A 1 315 ? 114.278 124.667 127.918 1.00 49.37 453 VAL A N 1
ATOM 2364 C CA . VAL A 1 315 ? 114.360 125.864 127.087 1.00 45.27 453 VAL A CA 1
ATOM 2365 C C . VAL A 1 315 ? 114.896 125.521 125.701 1.00 48.90 453 VAL A C 1
ATOM 2366 O O . VAL A 1 315 ? 114.379 125.997 124.684 1.00 53.00 453 VAL A O 1
ATOM 2370 N N . TRP A 1 316 ? 115.946 124.697 125.639 1.00 46.21 454 TRP A N 1
ATOM 2371 C CA . TRP A 1 316 ? 116.486 124.291 124.344 1.00 42.68 454 TRP A CA 1
ATOM 2372 C C . TRP A 1 316 ? 115.468 123.485 123.545 1.00 46.72 454 TRP A C 1
ATOM 2373 O O . TRP A 1 316 ? 115.323 123.683 122.333 1.00 53.40 454 TRP A O 1
ATOM 2384 N N . PHE A 1 317 ? 114.759 122.566 124.205 1.00 46.90 455 PHE A N 1
ATOM 2385 C CA . PHE A 1 317 ? 113.838 121.681 123.496 1.00 43.53 455 PHE A CA 1
ATOM 2386 C C . PHE A 1 317 ? 112.645 122.449 122.939 1.00 46.88 455 PHE A C 1
ATOM 2387 O O . PHE A 1 317 ? 112.290 122.293 121.765 1.00 54.43 455 PHE A O 1
ATOM 2395 N N . THR A 1 318 ? 112.008 123.279 123.769 1.00 48.10 456 THR A N 1
ATOM 2396 C CA . THR A 1 318 ? 110.801 123.977 123.333 1.00 47.17 456 THR A CA 1
ATOM 2397 C C . THR A 1 318 ? 111.097 124.958 122.204 1.00 53.45 456 THR A C 1
ATOM 2398 O O . THR A 1 318 ? 110.310 125.078 121.259 1.00 58.32 456 THR A O 1
ATOM 2402 N N . MET A 1 319 ? 112.219 125.674 122.289 1.00 48.92 457 MET A N 1
ATOM 2403 C CA . MET A 1 319 ? 112.580 126.608 121.227 1.00 49.93 457 MET A CA 1
ATOM 2404 C C . MET A 1 319 ? 112.871 125.880 119.919 1.00 51.72 457 MET A C 1
ATOM 2405 O O . MET A 1 319 ? 112.435 126.318 118.849 1.00 55.22 457 MET A O 1
ATOM 2410 N N . SER A 1 320 ? 113.611 124.771 119.984 1.00 54.12 458 SER A N 1
ATOM 2411 C CA . SER A 1 320 ? 113.907 124.004 118.777 1.00 49.84 458 SER A CA 1
ATOM 2412 C C . SER A 1 320 ? 112.655 123.335 118.222 1.00 51.93 458 SER A C 1
ATOM 2413 O O . SER A 1 320 ? 112.462 123.284 117.002 1.00 57.49 458 SER A O 1
ATOM 2416 N N . PHE A 1 321 ? 111.801 122.807 119.102 1.00 50.76 459 PHE A N 1
ATOM 2417 C CA . PHE A 1 321 ? 110.576 122.153 118.653 1.00 49.47 459 PHE A CA 1
ATOM 2418 C C . PHE A 1 321 ? 109.662 123.132 117.927 1.00 55.23 459 PHE A C 1
ATOM 2419 O O . PHE A 1 321 ? 109.053 122.786 116.908 1.00 58.69 459 PHE A O 1
ATOM 2427 N N . SER A 1 322 ? 109.556 124.360 118.436 1.00 56.65 460 SER A N 1
ATOM 2428 C CA . SER A 1 322 ? 108.661 125.339 117.829 1.00 53.08 460 SER A CA 1
ATOM 2429 C C . SER A 1 322 ? 109.208 125.856 116.504 1.00 56.76 460 SER A C 1
ATOM 2430 O O . SER A 1 322 ? 108.458 125.998 115.532 1.00 63.66 460 SER A O 1
ATOM 2433 N N . TYR A 1 323 ? 110.509 126.150 116.445 1.00 56.27 461 TYR A N 1
ATOM 2434 C CA . TYR A 1 323 ? 111.082 126.723 115.230 1.00 52.97 461 TYR A CA 1
ATOM 2435 C C . TYR A 1 323 ? 111.018 125.739 114.068 1.00 56.75 461 TYR A C 1
ATOM 2436 O O . TYR A 1 323 ? 110.541 126.080 112.980 1.00 66.17 461 TYR A O 1
ATOM 2445 N N . TYR A 1 324 ? 111.490 124.509 114.279 1.00 53.96 462 TYR A N 1
ATOM 2446 C CA . TYR A 1 324 ? 111.513 123.540 113.190 1.00 56.59 462 TYR A CA 1
ATOM 2447 C C . TYR A 1 324 ? 110.114 123.050 112.839 1.00 63.54 462 TYR A C 1
ATOM 2448 O O . TYR A 1 324 ? 109.865 122.663 111.692 1.00 68.14 462 TYR A O 1
ATOM 2457 N N . GLY A 1 325 ? 109.195 123.051 113.805 1.00 60.07 463 GLY A N 1
ATOM 2458 C CA . GLY A 1 325 ? 107.817 122.714 113.493 1.00 60.22 463 GLY A CA 1
ATOM 2459 C C . GLY A 1 325 ? 107.154 123.742 112.596 1.00 65.54 463 GLY A C 1
ATOM 2460 O O . GLY A 1 325 ? 106.439 123.389 111.654 1.00 73.07 463 GLY A O 1
ATOM 2461 N N . LEU A 1 326 ? 107.375 125.027 112.879 1.00 69.67 464 LEU A N 1
ATOM 2462 C CA . LEU A 1 326 ? 106.764 126.080 112.074 1.00 71.16 464 LEU A CA 1
ATOM 2463 C C . LEU A 1 326 ? 107.399 126.171 110.692 1.00 72.33 464 LEU A C 1
ATOM 2464 O O . LEU A 1 326 ? 106.700 126.397 109.697 1.00 83.60 464 LEU A O 1
ATOM 2469 N N . THR A 1 327 ? 108.721 126.000 110.605 1.00 69.74 465 THR A N 1
ATOM 2470 C CA . THR A 1 327 ? 109.421 126.182 109.338 1.00 72.88 465 THR A CA 1
ATOM 2471 C C . THR A 1 327 ? 109.100 125.105 108.310 1.00 76.76 465 THR A C 1
ATOM 2472 O O . THR A 1 327 ? 109.470 125.266 107.143 1.00 88.92 465 THR A O 1
ATOM 2476 N N . VAL A 1 328 ? 108.444 124.015 108.704 1.00 78.12 466 VAL A N 1
ATOM 2477 C CA . VAL A 1 328 ? 107.975 123.024 107.742 1.00 82.69 466 VAL A CA 1
ATOM 2478 C C . VAL A 1 328 ? 106.481 123.229 107.528 1.00 85.17 466 VAL A C 1
ATOM 2479 O O . VAL A 1 328 ? 105.946 122.921 106.457 1.00 91.26 466 VAL A O 1
ATOM 2483 N N . TRP A 1 329 ? 105.799 123.752 108.550 1.00 83.08 467 TRP A N 1
ATOM 2484 C CA . TRP A 1 329 ? 104.391 124.106 108.407 1.00 85.36 467 TRP A CA 1
ATOM 2485 C C . TRP A 1 329 ? 104.209 125.326 107.513 1.00 90.11 467 TRP A C 1
ATOM 2486 O O . TRP A 1 329 ? 103.210 125.421 106.792 1.00 91.25 467 TRP A O 1
ATOM 2497 N N . PHE A 1 330 ? 105.156 126.263 107.553 1.00 92.37 468 PHE A N 1
ATOM 2498 C CA . PHE A 1 330 ? 105.017 127.503 106.790 1.00 95.06 468 PHE A CA 1
ATOM 2499 C C . PHE A 1 330 ? 104.967 127.284 105.282 1.00 100.16 468 PHE A C 1
ATOM 2500 O O . PHE A 1 330 ? 104.044 127.814 104.639 1.00 108.01 468 PHE A O 1
ATOM 2508 N N . PRO A 1 331 ? 105.899 126.554 104.651 1.00 96.87 469 PRO A N 1
ATOM 2509 C CA . PRO A 1 331 ? 105.797 126.376 103.190 1.00 99.75 469 PRO A CA 1
ATOM 2510 C C . PRO A 1 331 ? 104.523 125.673 102.749 1.00 105.63 469 PRO A C 1
ATOM 2511 O O . PRO A 1 331 ? 103.980 126.001 101.687 1.00 109.51 469 PRO A O 1
ATOM 2515 N N . ASP A 1 332 ? 104.029 124.713 103.535 1.00 101.70 470 ASP A N 1
ATOM 2516 C CA . ASP A 1 332 ? 102.794 124.024 103.172 1.00 104.13 470 ASP A CA 1
ATOM 2517 C C . ASP A 1 332 ? 101.604 124.973 103.208 1.00 108.67 470 ASP A C 1
ATOM 2518 O O . ASP A 1 332 ? 100.703 124.886 102.364 1.00 114.84 470 ASP A O 1
ATOM 2523 N N . MET A 1 333 ? 101.582 125.880 104.185 1.00 108.45 471 MET A N 1
ATOM 2524 C CA . MET A 1 333 ? 100.502 126.855 104.276 1.00 111.66 471 MET A CA 1
ATOM 2525 C C . MET A 1 333 ? 100.533 127.823 103.099 1.00 112.37 471 MET A C 1
ATOM 2526 O O . MET A 1 333 ? 99.479 128.244 102.608 1.00 118.78 471 MET A O 1
ATOM 2531 N N . ILE A 1 334 ? 101.730 128.199 102.642 1.00 109.65 472 ILE A N 1
ATOM 2532 C CA . ILE A 1 334 ? 101.840 129.013 101.434 1.00 114.65 472 ILE A CA 1
ATOM 2533 C C . ILE A 1 334 ? 101.285 128.257 100.232 1.00 120.60 472 ILE A C 1
ATOM 2534 O O . ILE A 1 334 ? 100.566 128.826 99.401 1.00 125.29 472 ILE A O 1
ATOM 2539 N N . ARG A 1 335 ? 101.606 126.964 100.122 1.00 117.78 473 ARG A N 1
ATOM 2540 C CA . ARG A 1 335 ? 101.059 126.156 99.035 1.00 116.94 473 ARG A CA 1
ATOM 2541 C C . ARG A 1 335 ? 99.537 126.112 99.094 1.00 121.51 473 ARG A C 1
ATOM 2542 O O . ARG A 1 335 ? 98.867 126.121 98.054 1.00 127.62 473 ARG A O 1
ATOM 2550 N N . HIS A 1 336 ? 98.972 126.054 100.302 1.00 122.12 474 HIS A N 1
ATOM 2551 C CA . HIS A 1 336 ? 97.522 126.127 100.445 1.00 126.72 474 HIS A CA 1
ATOM 2552 C C . HIS A 1 336 ? 96.990 127.467 99.951 1.00 130.71 474 HIS A C 1
ATOM 2553 O O . HIS A 1 336 ? 95.966 127.521 99.260 1.00 134.80 474 HIS A O 1
ATOM 2560 N N . LEU A 1 337 ? 97.675 128.561 100.295 1.00 128.12 475 LEU A N 1
ATOM 2561 C CA . LEU A 1 337 ? 97.254 129.879 99.831 1.00 127.67 475 LEU A CA 1
ATOM 2562 C C . LEU A 1 337 ? 97.383 130.005 98.318 1.00 133.19 475 LEU A C 1
ATOM 2563 O O . LEU A 1 337 ? 96.514 130.593 97.664 1.00 137.59 475 LEU A O 1
ATOM 2568 N N . GLN A 1 338 ? 98.464 129.469 97.744 1.00 131.52 476 GLN A N 1
ATOM 2569 C CA . GLN A 1 338 ? 98.640 129.546 96.297 1.00 134.80 476 GLN A CA 1
ATOM 2570 C C . GLN A 1 338 ? 97.564 128.761 95.558 1.00 137.84 476 GLN A C 1
ATOM 2571 O O . GLN A 1 338 ? 97.223 129.100 94.420 1.00 138.80 476 GLN A O 1
ATOM 2577 N N . ALA A 1 339 ? 97.022 127.712 96.182 1.00 136.04 477 ALA A N 1
ATOM 2578 C CA . ALA A 1 339 ? 95.911 126.991 95.571 1.00 137.76 477 ALA A CA 1
ATOM 2579 C C . ALA A 1 339 ? 94.640 127.830 95.561 1.00 140.22 477 ALA A C 1
ATOM 2580 O O . ALA A 1 339 ? 93.865 127.768 94.599 1.00 140.81 477 ALA A O 1
ATOM 2582 N N . VAL A 1 340 ? 94.411 128.618 96.613 1.00 140.63 478 VAL A N 1
ATOM 2583 C CA . VAL A 1 340 ? 93.240 129.487 96.656 1.00 144.11 478 VAL A CA 1
ATOM 2584 C C . VAL A 1 340 ? 93.387 130.638 95.669 1.00 146.11 478 VAL A C 1
ATOM 2585 O O . VAL A 1 340 ? 92.416 131.041 95.018 1.00 146.62 478 VAL A O 1
ATOM 2589 N N . ASP A 1 341 ? 94.595 131.180 95.541 1.00 145.12 479 ASP A N 1
ATOM 2590 C CA . ASP A 1 341 ? 94.855 132.303 94.645 1.00 148.34 479 ASP A CA 1
ATOM 2591 C C . ASP A 1 341 ? 94.593 131.925 93.190 1.00 148.82 479 ASP A C 1
ATOM 2592 O O . ASP A 1 341 ? 95.323 131.127 92.603 1.00 145.90 479 ASP A O 1
ATOM 2597 N N . GLY A 1 455 ? 107.940 125.946 90.834 1.00 143.52 593 GLY A N 1
ATOM 2598 C CA . GLY A 1 455 ? 109.224 126.545 90.519 1.00 137.86 593 GLY A CA 1
ATOM 2599 C C . GLY A 1 455 ? 110.187 126.547 91.691 1.00 137.57 593 GLY A C 1
ATOM 2600 O O . GLY A 1 455 ? 109.827 126.930 92.803 1.00 135.80 593 GLY A O 1
ATOM 2601 N N . ALA A 1 456 ? 111.423 126.111 91.436 1.00 135.93 594 ALA A N 1
ATOM 2602 C CA . ALA A 1 456 ? 112.424 126.064 92.497 1.00 130.00 594 ALA A CA 1
ATOM 2603 C C . ALA A 1 456 ? 112.932 127.454 92.862 1.00 128.39 594 ALA A C 1
ATOM 2604 O O . ALA A 1 456 ? 113.429 127.656 93.978 1.00 127.69 594 ALA A O 1
ATOM 2606 N N . TYR A 1 457 ? 112.818 128.415 91.941 1.00 130.47 595 TYR A N 1
ATOM 2607 C CA . TYR A 1 457 ? 113.296 129.767 92.214 1.00 130.02 595 TYR A CA 1
ATOM 2608 C C . TYR A 1 457 ? 112.571 130.381 93.404 1.00 129.25 595 TYR A C 1
ATOM 2609 O O . TYR A 1 457 ? 113.187 131.067 94.227 1.00 127.21 595 TYR A O 1
ATOM 2618 N N . MET A 1 458 ? 111.258 130.163 93.499 1.00 130.65 596 MET A N 1
ATOM 2619 C CA . MET A 1 458 ? 110.514 130.669 94.646 1.00 130.81 596 MET A CA 1
ATOM 2620 C C . MET A 1 458 ? 110.990 130.029 95.942 1.00 124.79 596 MET A C 1
ATOM 2621 O O . MET A 1 458 ? 111.074 130.707 96.971 1.00 122.99 596 MET A O 1
ATOM 2626 N N . VAL A 1 459 ? 111.317 128.735 95.911 1.00 124.53 597 VAL A N 1
ATOM 2627 C CA . VAL A 1 459 ? 111.843 128.069 97.100 1.00 126.27 597 VAL A CA 1
ATOM 2628 C C . VAL A 1 459 ? 113.160 128.708 97.523 1.00 118.34 597 VAL A C 1
ATOM 2629 O O . VAL A 1 459 ? 113.372 129.022 98.702 1.00 111.51 597 VAL A O 1
ATOM 2633 N N . TYR A 1 460 ? 114.060 128.922 96.557 1.00 117.95 598 TYR A N 1
ATOM 2634 C CA . TYR A 1 460 ? 115.344 129.545 96.866 1.00 114.13 598 TYR A CA 1
ATOM 2635 C C . TYR A 1 460 ? 115.153 130.942 97.438 1.00 115.19 598 TYR A C 1
ATOM 2636 O O . TYR A 1 460 ? 115.788 131.306 98.434 1.00 112.42 598 TYR A O 1
ATOM 2645 N N . PHE A 1 461 ? 114.274 131.735 96.823 1.00 117.32 599 PHE A N 1
ATOM 2646 C CA . PHE A 1 461 ? 114.068 133.111 97.262 1.00 114.75 599 PHE A CA 1
ATOM 2647 C C . PHE A 1 461 ? 113.447 133.167 98.653 1.00 112.20 599 PHE A C 1
ATOM 2648 O O . PHE A 1 461 ? 113.847 133.992 99.482 1.00 110.14 599 PHE A O 1
ATOM 2656 N N . VAL A 1 462 ? 112.470 132.299 98.930 1.00 112.76 600 VAL A N 1
ATOM 2657 C CA . VAL A 1 462 ? 111.835 132.292 100.243 1.00 108.20 600 VAL A CA 1
ATOM 2658 C C . VAL A 1 462 ? 112.824 131.853 101.316 1.00 106.75 600 VAL A C 1
ATOM 2659 O O . VAL A 1 462 ? 112.875 132.438 102.405 1.00 103.42 600 VAL A O 1
ATOM 2663 N N . SER A 1 463 ? 113.630 130.824 101.032 1.00 112.30 601 SER A N 1
ATOM 2664 C CA . SER A 1 463 ? 114.637 130.402 102.001 1.00 107.21 601 SER A CA 1
ATOM 2665 C C . SER A 1 463 ? 115.664 131.504 102.239 1.00 99.20 601 SER A C 1
ATOM 2666 O O . SER A 1 463 ? 116.080 131.745 103.382 1.00 95.65 601 SER A O 1
ATOM 2669 N N . PHE A 1 464 ? 116.076 132.190 101.169 1.00 99.94 602 PHE A N 1
ATOM 2670 C CA . PHE A 1 464 ? 117.027 133.287 101.301 1.00 95.64 602 PHE A CA 1
ATOM 2671 C C . PHE A 1 464 ? 116.455 134.417 102.145 1.00 96.65 602 PHE A C 1
ATOM 2672 O O . PHE A 1 464 ? 117.153 134.975 102.995 1.00 95.79 602 PHE A O 1
ATOM 2680 N N . LEU A 1 465 ? 115.187 134.772 101.926 1.00 98.89 603 LEU A N 1
ATOM 2681 C CA . LEU A 1 465 ? 114.564 135.812 102.741 1.00 93.29 603 LEU A CA 1
ATOM 2682 C C . LEU A 1 465 ? 114.460 135.383 104.200 1.00 90.05 603 LEU A C 1
ATOM 2683 O O . LEU A 1 465 ? 114.717 136.182 105.111 1.00 92.31 603 LEU A O 1
ATOM 2688 N N . GLY A 1 466 ? 114.081 134.126 104.439 1.00 91.98 604 GLY A N 1
ATOM 2689 C CA . GLY A 1 466 ? 113.944 133.650 105.805 1.00 87.36 604 GLY A CA 1
ATOM 2690 C C . GLY A 1 466 ? 115.257 133.655 106.561 1.00 88.23 604 GLY A C 1
ATOM 2691 O O . GLY A 1 466 ? 115.295 133.960 107.756 1.00 87.49 604 GLY A O 1
ATOM 2692 N N . THR A 1 467 ? 116.354 133.316 105.880 1.00 92.89 605 THR A N 1
ATOM 2693 C CA . THR A 1 467 ? 117.650 133.356 106.551 1.00 87.57 605 THR A CA 1
ATOM 2694 C C . THR A 1 467 ? 118.226 134.769 106.603 1.00 79.46 605 THR A C 1
ATOM 2695 O O . THR A 1 467 ? 119.031 135.070 107.491 1.00 77.15 605 THR A O 1
ATOM 2699 N N . LEU A 1 468 ? 117.826 135.646 105.678 1.00 79.56 606 LEU A N 1
ATOM 2700 C CA . LEU A 1 468 ? 118.330 137.015 105.667 1.00 79.79 606 LEU A CA 1
ATOM 2701 C C . LEU A 1 468 ? 117.667 137.872 106.736 1.00 78.88 606 LEU A C 1
ATOM 2702 O O . LEU A 1 468 ? 118.299 138.792 107.268 1.00 80.36 606 LEU A O 1
ATOM 2707 N N . ALA A 1 469 ? 116.405 137.589 107.066 1.00 81.73 607 ALA A N 1
ATOM 2708 C CA . ALA A 1 469 ? 115.696 138.383 108.065 1.00 77.87 607 ALA A CA 1
ATOM 2709 C C . ALA A 1 469 ? 116.321 138.281 109.450 1.00 77.41 607 ALA A C 1
ATOM 2710 O O . ALA A 1 469 ? 115.977 139.078 110.330 1.00 76.98 607 ALA A O 1
ATOM 2712 N N . VAL A 1 470 ? 117.224 137.321 109.660 1.00 74.04 608 VAL A N 1
ATOM 2713 C CA . VAL A 1 470 ? 117.871 137.122 110.949 1.00 64.70 608 VAL A CA 1
ATOM 2714 C C . VAL A 1 470 ? 118.842 138.249 111.295 1.00 65.81 608 VAL A C 1
ATOM 2715 O O . VAL A 1 470 ? 119.087 138.508 112.480 1.00 67.25 608 VAL A O 1
ATOM 2719 N N . LEU A 1 471 ? 119.377 138.948 110.291 1.00 69.70 609 LEU A N 1
ATOM 2720 C CA . LEU A 1 471 ? 120.466 139.899 110.518 1.00 66.08 609 LEU A CA 1
ATOM 2721 C C . LEU A 1 471 ? 120.144 140.988 111.539 1.00 62.74 609 LEU A C 1
ATOM 2722 O O . LEU A 1 471 ? 120.968 141.210 112.447 1.00 66.50 609 LEU A O 1
ATOM 2727 N N . PRO A 1 472 ? 119.016 141.712 111.456 1.00 66.11 610 PRO A N 1
ATOM 2728 C CA . PRO A 1 472 ? 118.756 142.742 112.478 1.00 62.26 610 PRO A CA 1
ATOM 2729 C C . PRO A 1 472 ? 118.679 142.177 113.884 1.00 60.49 610 PRO A C 1
ATOM 2730 O O . PRO A 1 472 ? 119.147 142.817 114.835 1.00 60.99 610 PRO A O 1
ATOM 2734 N N . GLY A 1 473 ? 118.104 140.983 114.037 1.00 59.08 611 GLY A N 1
ATOM 2735 C CA . GLY A 1 473 ? 118.066 140.358 115.346 1.00 54.11 611 GLY A CA 1
ATOM 2736 C C . GLY A 1 473 ? 119.451 140.069 115.886 1.00 57.06 611 GLY A C 1
ATOM 2737 O O . GLY A 1 473 ? 119.732 140.318 117.060 1.00 60.26 611 GLY A O 1
ATOM 2738 N N . ASN A 1 474 ? 120.340 139.555 115.032 1.00 58.80 612 ASN A N 1
ATOM 2739 C CA . ASN A 1 474 ? 121.715 139.302 115.452 1.00 57.93 612 ASN A CA 1
ATOM 2740 C C . ASN A 1 474 ? 122.403 140.591 115.881 1.00 58.89 612 ASN A C 1
ATOM 2741 O O . ASN A 1 474 ? 123.070 140.634 116.921 1.00 63.78 612 ASN A O 1
ATOM 2746 N N . ILE A 1 475 ? 122.244 141.659 115.094 1.00 55.34 613 ILE A N 1
ATOM 2747 C CA . ILE A 1 475 ? 122.918 142.918 115.414 1.00 55.40 613 ILE A CA 1
ATOM 2748 C C . ILE A 1 475 ? 122.414 143.473 116.743 1.00 58.42 613 ILE A C 1
ATOM 2749 O O . ILE A 1 475 ? 123.203 143.855 117.620 1.00 63.01 613 ILE A O 1
ATOM 2754 N N . VAL A 1 476 ? 121.090 143.517 116.915 1.00 60.17 614 VAL A N 1
ATOM 2755 C CA . VAL A 1 476 ? 120.518 144.080 118.135 1.00 54.55 614 VAL A CA 1
ATOM 2756 C C . VAL A 1 476 ? 120.887 143.232 119.347 1.00 56.48 614 VAL A C 1
ATOM 2757 O O . VAL A 1 476 ? 121.214 143.764 120.416 1.00 61.09 614 VAL A O 1
ATOM 2761 N N . SER A 1 477 ? 120.839 141.903 119.207 1.00 54.09 615 SER A N 1
ATOM 2762 C CA . SER A 1 477 ? 121.212 141.031 120.315 1.00 53.75 615 SER A CA 1
ATOM 2763 C C . SER A 1 477 ? 122.672 141.218 120.697 1.00 56.75 615 SER A C 1
ATOM 2764 O O . SER A 1 477 ? 123.006 141.269 121.885 1.00 59.41 615 SER A O 1
ATOM 2767 N N . ALA A 1 478 ? 123.559 141.330 119.705 1.00 61.30 616 ALA A N 1
ATOM 2768 C CA . ALA A 1 478 ? 124.968 141.551 120.005 1.00 53.23 616 ALA A CA 1
ATOM 2769 C C . ALA A 1 478 ? 125.174 142.875 120.726 1.00 54.87 616 ALA A C 1
ATOM 2770 O O . ALA A 1 478 ? 125.987 142.967 121.653 1.00 57.41 616 ALA A O 1
ATOM 2772 N N . LEU A 1 479 ? 124.443 143.914 120.318 1.00 56.50 617 LEU A N 1
ATOM 2773 C CA . LEU A 1 479 ? 124.628 145.218 120.949 1.00 54.75 617 LEU A CA 1
ATOM 2774 C C . LEU A 1 479 ? 124.024 145.278 122.350 1.00 62.84 617 LEU A C 1
ATOM 2775 O O . LEU A 1 479 ? 124.506 146.046 123.191 1.00 65.06 617 LEU A O 1
ATOM 2780 N N . LEU A 1 480 ? 122.981 144.491 122.628 1.00 65.70 618 LEU A N 1
ATOM 2781 C CA . LEU A 1 480 ? 122.267 144.602 123.897 1.00 59.51 618 LEU A CA 1
ATOM 2782 C C . LEU A 1 480 ? 122.563 143.483 124.892 1.00 62.67 618 LEU A C 1
ATOM 2783 O O . LEU A 1 480 ? 122.089 143.561 126.034 1.00 67.59 618 LEU A O 1
ATOM 2788 N N . MET A 1 481 ? 123.327 142.457 124.499 1.00 64.29 619 MET A N 1
ATOM 2789 C CA . MET A 1 481 ? 123.499 141.282 125.351 1.00 62.47 619 MET A CA 1
ATOM 2790 C C . MET A 1 481 ? 124.080 141.645 126.712 1.00 67.22 619 MET A C 1
ATOM 2791 O O . MET A 1 481 ? 123.535 141.259 127.753 1.00 70.49 619 MET A O 1
ATOM 2796 N N . ASP A 1 482 ? 125.185 142.387 126.729 1.00 70.55 620 ASP A N 1
ATOM 2797 C CA . ASP A 1 482 ? 125.801 142.754 127.997 1.00 66.77 620 ASP A CA 1
ATOM 2798 C C . ASP A 1 482 ? 125.117 143.939 128.662 1.00 70.59 620 ASP A C 1
ATOM 2799 O O . ASP A 1 482 ? 125.252 144.112 129.878 1.00 72.40 620 ASP A O 1
ATOM 2804 N N . LYS A 1 483 ? 124.391 144.755 127.898 1.00 73.56 621 LYS A N 1
ATOM 2805 C CA . LYS A 1 483 ? 123.726 145.915 128.479 1.00 69.73 621 LYS A CA 1
ATOM 2806 C C . LYS A 1 483 ? 122.495 145.517 129.285 1.00 70.81 621 LYS A C 1
ATOM 2807 O O . LYS A 1 483 ? 122.286 146.019 130.395 1.00 75.90 621 LYS A O 1
ATOM 2813 N N . ILE A 1 484 ? 121.662 144.619 128.749 1.00 70.24 622 ILE A N 1
ATOM 2814 C CA . ILE A 1 484 ? 120.425 144.254 129.436 1.00 66.88 622 ILE A CA 1
ATOM 2815 C C . ILE A 1 484 ? 120.466 142.863 130.058 1.00 74.47 622 ILE A C 1
ATOM 2816 O O . ILE A 1 484 ? 119.559 142.522 130.834 1.00 80.66 622 ILE A O 1
ATOM 2821 N N . GLY A 1 485 ? 121.470 142.054 129.747 1.00 71.00 623 GLY A N 1
ATOM 2822 C CA . GLY A 1 485 ? 121.619 140.761 130.378 1.00 71.90 623 GLY A CA 1
ATOM 2823 C C . GLY A 1 485 ? 121.037 139.633 129.541 1.00 69.56 623 GLY A C 1
ATOM 2824 O O . GLY A 1 485 ? 120.176 139.829 128.681 1.00 69.69 623 GLY A O 1
ATOM 2825 N N . ARG A 1 486 ? 121.528 138.419 129.808 1.00 72.45 624 ARG A N 1
ATOM 2826 C CA . ARG A 1 486 ? 121.083 137.254 129.050 1.00 67.49 624 ARG A CA 1
ATOM 2827 C C . ARG A 1 486 ? 119.641 136.886 129.381 1.00 64.88 624 ARG A C 1
ATOM 2828 O O . ARG A 1 486 ? 118.884 136.469 128.496 1.00 67.02 624 ARG A O 1
ATOM 2836 N N . LEU A 1 487 ? 119.247 137.018 130.650 1.00 68.44 625 LEU A N 1
ATOM 2837 C CA . LEU A 1 487 ? 117.920 136.571 131.065 1.00 67.95 625 LEU A CA 1
ATOM 2838 C C . LEU A 1 487 ? 116.818 137.421 130.442 1.00 64.42 625 LEU A C 1
ATOM 2839 O O . LEU A 1 487 ? 115.832 136.883 129.922 1.00 66.64 625 LEU A O 1
ATOM 2844 N N . ARG A 1 488 ? 116.965 138.748 130.485 1.00 61.77 626 ARG A N 1
ATOM 2845 C CA . ARG A 1 488 ? 115.957 139.618 129.888 1.00 65.36 626 ARG A CA 1
ATOM 2846 C C . ARG A 1 488 ? 115.875 139.412 128.382 1.00 64.89 626 ARG A C 1
ATOM 2847 O O . ARG A 1 488 ? 114.777 139.391 127.813 1.00 68.82 626 ARG A O 1
ATOM 2855 N N . MET A 1 489 ? 117.026 139.257 127.723 1.00 58.05 627 MET A N 1
ATOM 2856 C CA . MET A 1 489 ? 117.037 138.964 126.293 1.00 56.24 627 MET A CA 1
ATOM 2857 C C . MET A 1 489 ? 116.224 137.714 125.986 1.00 60.37 627 MET A C 1
ATOM 2858 O O . MET A 1 489 ? 115.335 137.730 125.126 1.00 64.97 627 MET A O 1
ATOM 2863 N N . LEU A 1 490 ? 116.511 136.622 126.697 1.00 59.47 628 LEU A N 1
ATOM 2864 C CA . LEU A 1 490 ? 115.840 135.354 126.434 1.00 60.63 628 LEU A CA 1
ATOM 2865 C C . LEU A 1 490 ? 114.341 135.459 126.691 1.00 64.99 628 LEU A C 1
ATOM 2866 O O . LEU A 1 490 ? 113.527 135.015 125.873 1.00 69.32 628 LEU A O 1
ATOM 2871 N N . ALA A 1 491 ? 113.958 136.068 127.817 1.00 65.71 629 ALA A N 1
ATOM 2872 C CA . ALA A 1 491 ? 112.542 136.163 128.160 1.00 61.46 629 ALA A CA 1
ATOM 2873 C C . ALA A 1 491 ? 111.780 137.013 127.148 1.00 66.88 629 ALA A C 1
ATOM 2874 O O . ALA A 1 491 ? 110.725 136.602 126.644 1.00 74.31 629 ALA A O 1
ATOM 2876 N N . GLY A 1 492 ? 112.300 138.203 126.835 1.00 60.60 630 GLY A N 1
ATOM 2877 C CA . GLY A 1 492 ? 111.624 139.065 125.882 1.00 62.81 630 GLY A CA 1
ATOM 2878 C C . GLY A 1 492 ? 111.536 138.451 124.499 1.00 65.02 630 GLY A C 1
ATOM 2879 O O . GLY A 1 492 ? 110.498 138.536 123.837 1.00 72.68 630 GLY A O 1
ATOM 2880 N N . SER A 1 493 ? 112.622 137.818 124.044 1.00 60.32 631 SER A N 1
ATOM 2881 C CA . SER A 1 493 ? 112.606 137.191 122.729 1.00 59.55 631 SER A CA 1
ATOM 2882 C C . SER A 1 493 ? 111.620 136.032 122.681 1.00 66.74 631 SER A C 1
ATOM 2883 O O . SER A 1 493 ? 110.928 135.848 121.676 1.00 72.56 631 SER A O 1
ATOM 2886 N N . SER A 1 494 ? 111.533 135.242 123.756 1.00 66.25 632 SER A N 1
ATOM 2887 C CA . SER A 1 494 ? 110.564 134.152 123.784 1.00 63.73 632 SER A CA 1
ATOM 2888 C C . SER A 1 494 ? 109.135 134.680 123.748 1.00 66.77 632 SER A C 1
ATOM 2889 O O . SER A 1 494 ? 108.281 134.129 123.040 1.00 69.89 632 SER A O 1
ATOM 2892 N N . VAL A 1 495 ? 108.857 135.749 124.499 1.00 67.20 633 VAL A N 1
ATOM 2893 C CA . VAL A 1 495 ? 107.513 136.326 124.491 1.00 64.05 633 VAL A CA 1
ATOM 2894 C C . VAL A 1 495 ? 107.165 136.839 123.098 1.00 69.63 633 VAL A C 1
ATOM 2895 O O . VAL A 1 495 ? 106.065 136.596 122.583 1.00 75.69 633 VAL A O 1
ATOM 2899 N N . MET A 1 496 ? 108.101 137.551 122.466 1.00 70.16 634 MET A N 1
ATOM 2900 C CA . MET A 1 496 ? 107.850 138.077 121.127 1.00 68.08 634 MET A CA 1
ATOM 2901 C C . MET A 1 496 ? 107.669 136.954 120.114 1.00 70.63 634 MET A C 1
ATOM 2902 O O . MET A 1 496 ? 106.838 137.058 119.205 1.00 74.67 634 MET A O 1
ATOM 2907 N N . SER A 1 497 ? 108.444 135.876 120.247 1.00 70.79 635 SER A N 1
ATOM 2908 C CA . SER A 1 497 ? 108.299 134.739 119.345 1.00 70.72 635 SER A CA 1
ATOM 2909 C C . SER A 1 497 ? 106.938 134.079 119.508 1.00 75.38 635 SER A C 1
ATOM 2910 O O . SER A 1 497 ? 106.311 133.684 118.520 1.00 83.27 635 SER A O 1
ATOM 2913 N N . CYS A 1 498 ? 106.469 133.938 120.751 1.00 74.17 636 CYS A N 1
ATOM 2914 C CA . C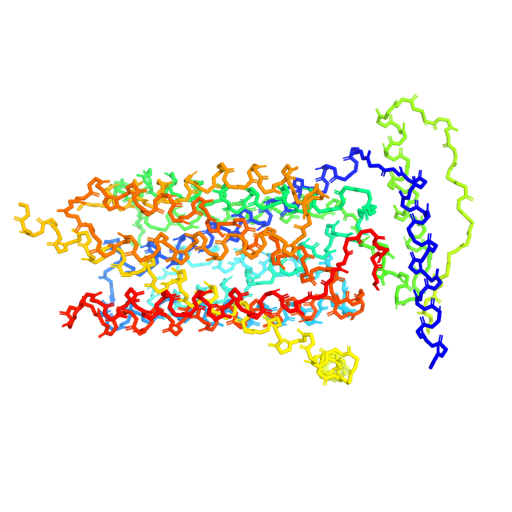YS A 1 498 ? 105.136 133.386 120.979 1.00 71.33 636 CYS A CA 1
ATOM 2915 C C . CYS A 1 498 ? 104.057 134.280 120.379 1.00 74.79 636 CYS A C 1
ATOM 2916 O O . CYS A 1 498 ? 103.106 133.788 119.758 1.00 83.89 636 CYS A O 1
ATOM 2919 N N . VAL A 1 499 ? 104.192 135.598 120.550 1.00 70.92 637 VAL A N 1
ATOM 2920 C CA . VAL A 1 499 ? 103.213 136.525 119.987 1.00 76.49 637 VAL A CA 1
ATOM 2921 C C . VAL A 1 499 ? 103.206 136.440 118.465 1.00 83.16 637 VAL A C 1
ATOM 2922 O O . VAL A 1 499 ? 102.144 136.443 117.833 1.00 90.40 637 VAL A O 1
ATOM 2926 N N . SER A 1 500 ? 104.387 136.373 117.851 1.00 78.66 638 SER A N 1
ATOM 2927 C CA . SER A 1 500 ? 104.458 136.296 116.396 1.00 76.70 638 SER A CA 1
ATOM 2928 C C . SER A 1 500 ? 103.933 134.959 115.877 1.00 83.98 638 SER A C 1
ATOM 2929 O O . SER A 1 500 ? 103.279 134.904 114.825 1.00 90.37 638 SER A O 1
ATOM 2932 N N . CYS A 1 501 ? 104.199 133.871 116.602 1.00 86.82 639 CYS A N 1
ATOM 2933 C CA . CYS A 1 501 ? 103.636 132.582 116.222 1.00 86.79 639 CYS A CA 1
ATOM 2934 C C . CYS A 1 501 ? 102.115 132.611 116.280 1.00 87.61 639 CYS A C 1
ATOM 2935 O O . CYS A 1 501 ? 101.444 132.066 115.396 1.00 92.06 639 CYS A O 1
ATOM 2938 N N . PHE A 1 502 ? 101.549 133.232 117.320 1.00 87.30 640 PHE A N 1
ATOM 2939 C CA . PHE A 1 502 ? 100.099 133.402 117.364 1.00 91.44 640 PHE A CA 1
ATOM 2940 C C . PHE A 1 502 ? 99.606 134.281 116.219 1.00 93.65 640 PHE A C 1
ATOM 2941 O O . PHE A 1 502 ? 98.551 134.005 115.636 1.00 100.39 640 PHE A O 1
ATOM 2949 N N . PHE A 1 503 ? 100.356 135.333 115.874 1.00 96.36 641 PHE A N 1
ATOM 2950 C CA . PHE A 1 503 ? 99.996 136.176 114.737 1.00 99.13 641 PHE A CA 1
ATOM 2951 C C . PHE A 1 503 ? 100.015 135.408 113.423 1.00 99.67 641 PHE A C 1
ATOM 2952 O O . PHE A 1 503 ? 99.324 135.801 112.477 1.00 99.52 641 PHE A O 1
ATOM 2960 N N . LEU A 1 504 ? 100.797 134.330 113.341 1.00 101.42 642 LEU A N 1
ATOM 2961 C CA . LEU A 1 504 ? 100.844 133.536 112.114 1.00 98.42 642 LEU A CA 1
ATOM 2962 C C . LEU A 1 504 ? 99.485 132.956 111.739 1.00 100.74 642 LEU A C 1
ATOM 2963 O O . LEU A 1 504 ? 99.262 132.645 110.564 1.00 101.65 642 LEU A O 1
ATOM 2968 N N . SER A 1 505 ? 98.578 132.793 112.705 1.00 104.64 643 SER A N 1
ATOM 2969 C CA . SER A 1 505 ? 97.259 132.239 112.415 1.00 106.17 643 SER A CA 1
ATOM 2970 C C . SER A 1 505 ? 96.386 133.195 111.614 1.00 109.64 643 SER A C 1
ATOM 2971 O O . SER A 1 505 ? 95.362 132.768 111.071 1.00 111.30 643 SER A O 1
ATOM 2974 N N . PHE A 1 506 ? 96.764 134.469 111.531 1.00 113.07 644 PHE A N 1
ATOM 2975 C CA . PHE A 1 506 ? 95.984 135.488 110.843 1.00 116.28 644 PHE A CA 1
ATOM 2976 C C . PHE A 1 506 ? 96.392 135.667 109.383 1.00 119.79 644 PHE A C 1
ATOM 2977 O O . PHE A 1 506 ? 95.870 136.566 108.716 1.00 124.89 644 PHE A O 1
ATOM 2985 N N . GLY A 1 507 ? 97.310 134.843 108.880 1.00 119.21 645 GLY A N 1
ATOM 2986 C CA . GLY A 1 507 ? 97.774 134.951 107.508 1.00 120.92 645 GLY A CA 1
ATOM 2987 C C . GLY A 1 507 ? 96.683 134.790 106.469 1.00 126.08 645 GLY A C 1
ATOM 2988 O O . GLY A 1 507 ? 95.849 133.885 106.566 1.00 125.97 645 GLY A O 1
ATOM 2989 N N . ASN A 1 508 ? 96.677 135.670 105.466 1.00 127.94 646 ASN A N 1
ATOM 2990 C CA . ASN A 1 508 ? 95.660 135.654 104.427 1.00 127.60 646 ASN A CA 1
ATOM 2991 C C . ASN A 1 508 ? 96.214 135.585 103.010 1.00 126.00 646 ASN A C 1
ATOM 2992 O O . ASN A 1 508 ? 95.448 135.297 102.083 1.00 127.37 646 ASN A O 1
ATOM 2997 N N . SER A 1 509 ? 97.509 135.827 102.813 1.00 124.99 647 SER A N 1
ATOM 2998 C CA . SER A 1 509 ? 98.090 135.869 101.477 1.00 121.62 647 SER A CA 1
ATOM 2999 C C . SER A 1 509 ? 99.576 135.558 101.575 1.00 120.21 647 SER A C 1
ATOM 3000 O O . SER A 1 509 ? 100.160 135.565 102.662 1.00 123.05 647 SER A O 1
ATOM 3003 N N . GLU A 1 510 ? 100.176 135.277 100.415 1.00 117.22 648 GLU A N 1
ATOM 3004 C CA . GLU A 1 510 ? 101.580 134.878 100.372 1.00 117.30 648 GLU A CA 1
ATOM 3005 C C . GLU A 1 510 ? 102.490 135.961 100.938 1.00 115.69 648 GLU A C 1
ATOM 3006 O O . GLU A 1 510 ? 103.382 135.676 101.747 1.00 112.14 648 GLU A O 1
ATOM 3012 N N . SER A 1 511 ? 102.273 137.212 100.527 1.00 116.21 649 SER A N 1
ATOM 3013 C CA . SER A 1 511 ? 103.155 138.299 100.939 1.00 115.18 649 SER A CA 1
ATOM 3014 C C . SER A 1 511 ? 103.093 138.524 102.448 1.00 114.87 649 SER A C 1
ATOM 3015 O O . SER A 1 511 ? 104.129 138.720 103.104 1.00 113.07 649 SER A O 1
ATOM 3018 N N . ALA A 1 512 ? 101.887 138.475 103.019 1.00 114.82 650 ALA A N 1
ATOM 3019 C CA . ALA A 1 512 ? 101.743 138.638 104.460 1.00 111.00 650 ALA A CA 1
ATOM 3020 C C . ALA A 1 512 ? 102.403 137.491 105.213 1.00 109.60 650 ALA A C 1
ATOM 3021 O O . ALA A 1 512 ? 103.035 137.711 106.252 1.00 109.10 650 ALA A O 1
ATOM 3023 N N . MET A 1 513 ? 102.271 136.263 104.709 1.00 108.05 651 MET A N 1
ATOM 3024 C CA . MET A 1 513 ? 102.931 135.132 105.353 1.00 106.44 651 MET A CA 1
ATOM 3025 C C . MET A 1 513 ? 104.446 135.285 105.315 1.00 106.17 651 MET A C 1
ATOM 3026 O O . MET A 1 513 ? 105.131 134.992 106.301 1.00 105.42 651 MET A O 1
ATOM 3031 N N . ILE A 1 514 ? 104.988 135.748 104.186 1.00 104.23 652 ILE A N 1
ATOM 3032 C CA . ILE A 1 514 ? 106.431 135.958 104.086 1.00 102.68 652 ILE A CA 1
ATOM 3033 C C . ILE A 1 514 ? 106.886 137.004 105.096 1.00 100.94 652 ILE A C 1
ATOM 3034 O O . ILE A 1 514 ? 107.896 136.828 105.790 1.00 102.41 652 ILE A O 1
ATOM 3039 N N . ALA A 1 515 ? 106.138 138.105 105.203 1.00 95.02 653 ALA A N 1
ATOM 3040 C CA . ALA A 1 515 ? 106.496 139.151 106.159 1.00 91.57 653 ALA A CA 1
ATOM 3041 C C . ALA A 1 515 ? 106.415 138.645 107.595 1.00 93.66 653 ALA A C 1
ATOM 3042 O O . ALA A 1 515 ? 107.274 138.968 108.425 1.00 94.73 653 ALA A O 1
ATOM 3044 N N . LEU A 1 516 ? 105.385 137.857 107.910 1.00 93.53 654 LEU A N 1
ATOM 3045 C CA . LEU A 1 516 ? 105.244 137.329 109.262 1.00 90.21 654 LEU A CA 1
ATOM 3046 C C . LEU A 1 516 ? 106.362 136.348 109.593 1.00 88.91 654 LEU A C 1
ATOM 3047 O O . LEU A 1 516 ? 106.853 136.324 110.725 1.00 89.23 654 LEU A O 1
ATOM 3052 N N . LEU A 1 517 ? 106.776 135.530 108.621 1.00 88.67 655 LEU A N 1
ATOM 3053 C CA . LEU A 1 517 ? 107.907 134.633 108.844 1.00 88.67 655 LEU A CA 1
ATOM 3054 C C . LEU A 1 517 ? 109.193 135.414 109.082 1.00 88.59 655 LEU A C 1
ATOM 3055 O O . LEU A 1 517 ? 109.984 135.071 109.973 1.00 85.05 655 LEU A O 1
ATOM 3060 N N . CYS A 1 518 ? 109.427 136.462 108.286 1.00 87.07 656 CYS A N 1
ATOM 3061 C CA . CYS A 1 518 ? 110.607 137.296 108.497 1.00 81.69 656 CYS A CA 1
ATOM 3062 C C . CYS A 1 518 ? 110.588 137.922 109.885 1.00 81.98 656 CYS A C 1
ATOM 3063 O O . CYS A 1 518 ? 111.606 137.927 110.590 1.00 86.22 656 CYS A O 1
ATOM 3066 N N . LEU A 1 519 ? 109.428 138.436 110.299 1.00 82.17 657 LEU A N 1
ATOM 3067 C CA . LEU A 1 519 ? 109.292 139.027 111.626 1.00 78.75 657 LEU A CA 1
ATOM 3068 C C . LEU A 1 519 ? 109.568 137.999 112.716 1.00 76.90 657 LEU A C 1
ATOM 3069 O O . LEU A 1 519 ? 110.288 138.279 113.683 1.00 78.36 657 LEU A O 1
ATOM 3074 N N . PHE A 1 520 ? 108.999 136.799 112.574 1.00 76.16 658 PHE A N 1
ATOM 3075 C CA . PHE A 1 520 ? 109.176 135.756 113.578 1.00 70.02 658 PHE A CA 1
ATOM 3076 C C . PHE A 1 520 ? 110.644 135.378 113.725 1.00 71.28 658 PHE A C 1
ATOM 3077 O O . PHE A 1 520 ? 111.167 135.297 114.842 1.00 70.63 658 PHE A O 1
ATOM 3085 N N . GLY A 1 521 ? 111.329 135.149 112.603 1.00 72.62 659 GLY A N 1
ATOM 3086 C CA . GLY A 1 521 ? 112.739 134.798 112.680 1.00 63.95 659 GLY A CA 1
ATOM 3087 C C . GLY A 1 521 ? 113.586 135.909 113.270 1.00 63.68 659 GLY A C 1
ATOM 3088 O O . GLY A 1 521 ? 114.459 135.663 114.115 1.00 64.57 659 GLY A O 1
ATOM 3089 N N . GLY A 1 522 ? 113.331 137.151 112.843 1.00 66.05 660 GLY A N 1
ATOM 3090 C CA . GLY A 1 522 ? 114.101 138.272 113.353 1.00 63.26 660 GLY A CA 1
ATOM 3091 C C . GLY A 1 522 ? 113.924 138.479 114.844 1.00 67.52 660 GLY A C 1
ATOM 3092 O O . GLY A 1 522 ? 114.878 138.815 115.549 1.00 71.58 660 GLY A O 1
ATOM 3093 N N . VAL A 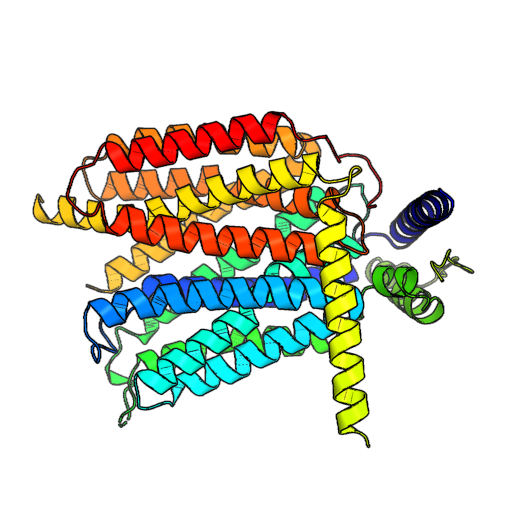1 523 ? 112.704 138.281 115.349 1.00 65.29 661 VAL A N 1
ATOM 3094 C CA . VAL A 1 523 ? 112.489 138.448 116.783 1.00 62.16 661 VAL A CA 1
ATOM 3095 C C . VAL A 1 523 ? 112.907 137.217 117.580 1.00 64.50 661 VAL A C 1
ATOM 3096 O O . VAL A 1 523 ? 113.122 137.325 118.793 1.00 69.13 661 VAL A O 1
ATOM 3100 N N . SER A 1 524 ? 113.032 136.051 116.941 1.00 62.29 662 SER A N 1
ATOM 3101 C CA . SER A 1 524 ? 113.344 134.833 117.679 1.00 56.08 662 SER A CA 1
ATOM 3102 C C . SER A 1 524 ? 114.833 134.516 117.758 1.00 56.33 662 SER A C 1
ATOM 3103 O O . SER A 1 524 ? 115.248 133.816 118.689 1.00 55.40 662 SER A O 1
ATOM 3106 N N . ILE A 1 525 ? 115.652 134.989 116.811 1.00 60.42 663 ILE A N 1
ATOM 3107 C CA . ILE A 1 525 ? 117.069 134.609 116.833 1.00 61.57 663 ILE A CA 1
ATOM 3108 C C . ILE A 1 525 ? 117.778 135.111 118.094 1.00 58.89 663 ILE A C 1
ATOM 3109 O O . ILE A 1 525 ? 118.773 134.514 118.543 1.00 57.15 663 ILE A O 1
ATOM 3114 N N . ALA A 1 526 ? 117.294 136.209 118.680 1.00 60.21 664 ALA A N 1
ATOM 3115 C CA . ALA A 1 526 ? 117.935 136.754 119.873 1.00 53.31 664 ALA A CA 1
ATOM 3116 C C . ALA A 1 526 ? 117.866 135.783 121.044 1.00 54.96 664 ALA A C 1
ATOM 3117 O O . ALA A 1 526 ? 118.805 135.709 121.848 1.00 55.56 664 ALA A O 1
ATOM 3119 N N . SER A 1 527 ? 116.767 135.032 121.158 1.00 60.48 665 SER A N 1
ATOM 3120 C CA . SER A 1 527 ? 116.668 134.025 122.209 1.00 54.34 665 SER A CA 1
ATOM 3121 C C . SER A 1 527 ? 117.720 132.939 122.028 1.00 51.44 665 SER A C 1
ATOM 3122 O O . SER A 1 527 ? 118.314 132.477 123.007 1.00 57.27 665 SER A O 1
ATOM 3125 N N . TRP A 1 528 ? 117.971 132.529 120.783 1.00 52.75 666 TRP A N 1
ATOM 3126 C CA . TRP A 1 528 ? 119.016 131.543 120.524 1.00 48.02 666 TRP A CA 1
ATOM 3127 C C . TRP A 1 528 ? 120.390 132.082 120.901 1.00 51.23 666 TRP A C 1
ATOM 3128 O O . TRP A 1 528 ? 121.212 131.359 121.478 1.00 54.97 666 TRP A O 1
ATOM 3139 N N . ASN A 1 529 ? 120.661 133.349 120.578 1.00 51.50 667 ASN A N 1
ATOM 3140 C CA . ASN A 1 529 ? 121.951 133.934 120.947 1.00 46.82 667 ASN A CA 1
ATOM 3141 C C . ASN A 1 529 ? 122.125 133.975 122.465 1.00 52.31 667 ASN A C 1
ATOM 3142 O O . ASN A 1 529 ? 123.183 133.605 123.000 1.00 60.30 667 ASN A O 1
ATOM 3147 N N . ALA A 1 530 ? 121.084 134.417 123.177 1.00 48.42 668 ALA A N 1
ATOM 3148 C CA . ALA A 1 530 ? 121.154 134.471 124.633 1.00 45.32 668 ALA A CA 1
ATOM 3149 C C . ALA A 1 530 ? 121.317 133.079 125.228 1.00 48.27 668 ALA A C 1
ATOM 3150 O O . ALA A 1 530 ? 122.032 132.900 126.221 1.00 51.64 668 ALA A O 1
ATOM 3152 N N . LEU A 1 531 ? 120.659 132.081 124.635 1.00 51.44 669 LEU A N 1
ATOM 3153 C CA . LEU A 1 531 ? 120.787 130.713 125.123 1.00 48.15 669 LEU A CA 1
ATOM 3154 C C . LEU A 1 531 ? 122.195 130.176 124.898 1.00 51.83 669 LEU A C 1
ATOM 3155 O O . LEU A 1 531 ? 122.725 129.446 125.743 1.00 55.09 669 LEU A O 1
ATOM 3160 N N . ASP A 1 532 ? 122.817 130.526 123.768 1.00 51.46 670 ASP A N 1
ATOM 3161 C CA . ASP A 1 532 ? 124.215 130.163 123.551 1.00 51.77 670 ASP A CA 1
ATOM 3162 C C . ASP A 1 532 ? 125.103 130.751 124.638 1.00 53.28 670 ASP A C 1
ATOM 3163 O O . ASP A 1 532 ? 125.946 130.053 125.221 1.00 56.01 670 ASP A O 1
ATOM 3168 N N . VAL A 1 533 ? 124.925 132.044 124.925 1.00 48.97 671 VAL A N 1
ATOM 3169 C CA . VAL A 1 533 ? 125.749 132.691 125.945 1.00 48.66 671 VAL A CA 1
ATOM 3170 C C . VAL A 1 533 ? 125.537 132.033 127.306 1.00 50.17 671 VAL A C 1
ATOM 3171 O O . VAL A 1 533 ? 126.498 131.753 128.037 1.00 53.46 671 VAL A O 1
ATOM 3175 N N . LEU A 1 534 ? 124.276 131.767 127.663 1.00 52.03 672 LEU A N 1
ATOM 3176 C CA . LEU A 1 534 ? 123.981 131.147 128.952 1.00 52.49 672 LEU A CA 1
ATOM 3177 C C . LEU A 1 534 ? 124.585 129.753 129.055 1.00 48.82 672 LEU A C 1
ATOM 3178 O O . LEU A 1 534 ? 125.170 129.399 130.085 1.00 52.30 672 LEU A O 1
ATOM 3183 N N . THR A 1 535 ? 124.458 128.946 127.998 1.00 48.68 673 THR A N 1
ATOM 3184 C CA . THR A 1 535 ? 125.028 127.604 128.020 1.00 49.93 673 THR A CA 1
ATOM 3185 C C . THR A 1 535 ? 126.543 127.657 128.153 1.00 52.76 673 THR A C 1
ATOM 3186 O O . THR A 1 535 ? 127.145 126.821 128.838 1.00 57.34 673 THR A O 1
ATOM 3190 N N . VAL A 1 536 ? 127.177 128.636 127.506 1.00 55.43 674 VAL A N 1
ATOM 3191 C CA . VAL A 1 536 ? 128.618 128.811 127.663 1.00 51.56 674 VAL A CA 1
ATOM 3192 C C . VAL A 1 536 ? 128.962 129.138 129.113 1.00 55.09 674 VAL A C 1
ATOM 3193 O O . VAL A 1 536 ? 129.895 128.570 129.692 1.00 58.16 674 VAL A O 1
ATOM 3197 N N . GLU A 1 537 ? 128.205 130.052 129.725 1.00 57.81 675 GLU A N 1
ATOM 3198 C CA . GLU A 1 537 ? 128.577 130.564 131.039 1.00 52.82 675 GLU A CA 1
ATOM 3199 C C . GLU A 1 537 ? 128.072 129.717 132.203 1.00 54.83 675 GLU A C 1
ATOM 3200 O O . GLU A 1 537 ? 128.598 129.849 133.313 1.00 61.70 675 GLU A O 1
ATOM 3206 N N . LEU A 1 538 ? 127.075 128.857 131.991 1.00 54.51 676 LEU A N 1
ATOM 3207 C CA . LEU A 1 538 ? 126.479 128.116 133.099 1.00 51.98 676 LEU A CA 1
ATOM 3208 C C . LEU A 1 538 ? 127.256 126.866 133.495 1.00 52.92 676 LEU A C 1
ATOM 3209 O O . LEU A 1 538 ? 126.933 126.265 134.525 1.00 57.96 676 LEU A O 1
ATOM 3214 N N . TYR A 1 539 ? 128.261 126.457 132.722 1.00 56.18 677 TYR A N 1
ATOM 3215 C CA . TYR A 1 539 ? 128.954 125.215 133.024 1.00 51.60 677 TYR A CA 1
ATOM 3216 C C . TYR A 1 539 ? 130.459 125.434 133.127 1.00 61.15 677 TYR A C 1
ATOM 3217 O O . TYR A 1 539 ? 131.007 126.332 132.480 1.00 63.19 677 TYR A O 1
ATOM 3226 N N . PRO A 1 540 ? 131.151 124.633 133.935 1.00 63.80 678 PRO A N 1
ATOM 3227 C CA . PRO A 1 540 ? 132.604 124.783 134.059 1.00 60.44 678 PRO A CA 1
ATOM 3228 C C . PRO A 1 540 ? 133.328 124.323 132.803 1.00 55.99 678 PRO A C 1
ATOM 3229 O O . PRO A 1 540 ? 132.773 123.641 131.939 1.00 58.05 678 PRO A O 1
ATOM 3233 N N . SER A 1 541 ? 134.601 124.717 132.717 1.00 58.50 679 SER A N 1
ATOM 3234 C CA . SER A 1 541 ? 135.381 124.472 131.507 1.00 61.29 679 SER A CA 1
ATOM 3235 C C . SER A 1 541 ? 135.610 122.987 131.254 1.00 63.42 679 SER A C 1
ATOM 3236 O O . SER A 1 541 ? 135.756 122.576 130.098 1.00 67.76 679 SER A O 1
ATOM 3239 N N . ASP A 1 542 ? 135.645 122.169 132.306 1.00 59.99 680 ASP A N 1
ATOM 3240 C CA . ASP A 1 542 ? 135.915 120.747 132.134 1.00 56.39 680 ASP A CA 1
ATOM 3241 C C . ASP A 1 542 ? 134.698 119.957 131.666 1.00 53.33 680 ASP A C 1
ATOM 3242 O O . ASP A 1 542 ? 134.840 118.775 131.336 1.00 52.67 680 ASP A O 1
ATOM 3247 N N . LYS A 1 543 ? 133.513 120.573 131.630 1.00 55.70 681 LYS A N 1
ATOM 3248 C CA . LYS A 1 543 ? 132.303 119.914 131.151 1.00 52.05 681 LYS A CA 1
ATOM 3249 C C . LYS A 1 543 ? 131.511 120.787 130.184 1.00 51.51 681 LYS A C 1
ATOM 3250 O O . LYS A 1 543 ? 130.375 120.434 129.834 1.00 55.93 681 LYS A O 1
ATOM 3256 N N . ARG A 1 544 ? 132.080 121.913 129.743 1.00 50.78 682 ARG A N 1
ATOM 3257 C CA . ARG A 1 544 ? 131.324 122.871 128.944 1.00 47.46 682 ARG A CA 1
ATOM 3258 C C . ARG A 1 544 ? 130.925 122.283 127.596 1.00 45.08 682 ARG A C 1
ATOM 3259 O O . ARG A 1 544 ? 129.755 122.352 127.201 1.00 49.19 682 ARG A O 1
ATOM 3267 N N . THR A 1 545 ? 131.884 121.700 126.871 1.00 44.26 683 THR A N 1
ATOM 3268 C CA . THR A 1 545 ? 131.555 121.147 125.562 1.00 46.36 683 THR A CA 1
ATOM 3269 C C . THR A 1 545 ? 130.676 119.911 125.681 1.00 45.03 683 THR A C 1
ATOM 3270 O O . THR A 1 545 ? 129.841 119.671 124.807 1.00 45.94 683 THR A O 1
ATOM 3274 N N . THR A 1 546 ? 130.830 119.129 126.751 1.00 41.16 684 THR A N 1
ATOM 3275 C CA . THR A 1 546 ? 129.948 117.982 126.954 1.00 40.28 684 THR A CA 1
ATOM 3276 C C . THR A 1 546 ? 128.504 118.432 127.146 1.00 42.96 684 THR A C 1
ATOM 3277 O O . THR A 1 546 ? 127.583 117.899 126.511 1.00 50.70 684 THR A O 1
ATOM 3281 N N . ALA A 1 547 ? 128.288 119.427 128.012 1.00 41.52 685 ALA A N 1
ATOM 3282 C CA . ALA A 1 547 ? 126.937 119.934 128.229 1.00 37.15 685 ALA A CA 1
ATOM 3283 C C . ALA A 1 547 ? 126.374 120.570 126.964 1.00 42.62 685 ALA A C 1
ATOM 3284 O O . ALA A 1 547 ? 125.202 120.364 126.622 1.00 43.88 685 ALA A O 1
ATOM 3286 N N . PHE A 1 548 ? 127.198 121.345 126.253 1.00 43.91 686 PHE A N 1
ATOM 3287 C CA . PHE A 1 548 ? 126.743 121.987 125.025 1.00 38.66 686 PHE A CA 1
ATOM 3288 C C . PHE A 1 548 ? 126.379 120.953 123.966 1.00 41.61 686 PHE A C 1
ATOM 3289 O O . PHE A 1 548 ? 125.376 121.106 123.261 1.00 48.41 686 PHE A O 1
ATOM 3297 N N . GLY A 1 549 ? 127.177 119.891 123.843 1.00 38.59 687 GLY A N 1
ATOM 3298 C CA . GLY A 1 549 ? 126.863 118.842 122.890 1.00 37.87 687 GLY A CA 1
ATOM 3299 C C . GLY A 1 549 ? 125.595 118.093 123.243 1.00 39.46 687 GLY A C 1
ATOM 3300 O O . GLY A 1 549 ? 124.796 117.762 122.365 1.00 47.81 687 GLY A O 1
ATOM 3301 N N . PHE A 1 550 ? 125.392 117.811 124.533 1.00 38.45 688 PHE A N 1
ATOM 3302 C CA . PHE A 1 550 ? 124.149 117.169 124.951 1.00 43.82 688 PHE A CA 1
ATOM 3303 C C . PHE A 1 550 ? 122.941 118.041 124.628 1.00 42.75 688 PHE A C 1
ATOM 3304 O O . PHE A 1 550 ? 121.928 117.550 124.111 1.00 44.87 688 PHE A O 1
ATOM 3312 N N . LEU A 1 551 ? 123.035 119.343 124.907 1.00 39.22 689 LEU A N 1
ATOM 3313 C CA . LEU A 1 551 ? 121.915 120.236 124.624 1.00 35.78 689 LEU A CA 1
ATOM 3314 C C . LEU A 1 551 ? 121.675 120.376 123.122 1.00 40.29 689 LEU A C 1
ATOM 3315 O O . LEU A 1 551 ? 120.523 120.437 122.677 1.00 44.83 689 LEU A O 1
ATOM 3320 N N . ASN A 1 552 ? 122.743 120.408 122.321 1.00 44.37 690 ASN A N 1
ATOM 3321 C CA . ASN A 1 552 ? 122.577 120.497 120.872 1.00 40.04 690 ASN A CA 1
ATOM 3322 C C . ASN A 1 552 ? 121.972 119.216 120.303 1.00 42.22 690 ASN A C 1
ATOM 3323 O O . ASN A 1 552 ? 121.167 119.264 119.365 1.00 46.43 690 ASN A O 1
ATOM 3328 N N . ALA A 1 553 ? 122.354 118.061 120.852 1.00 41.36 691 ALA A N 1
ATOM 3329 C CA . ALA A 1 553 ? 121.731 116.805 120.447 1.00 41.07 691 ALA A CA 1
ATOM 3330 C C . ALA A 1 553 ? 120.250 116.790 120.804 1.00 44.52 691 ALA A C 1
ATOM 3331 O O . ALA A 1 553 ? 119.416 116.308 120.025 1.00 51.82 691 ALA A O 1
ATOM 3333 N N . LEU A 1 554 ? 119.905 117.313 121.983 1.00 45.01 692 LEU A N 1
ATOM 3334 C CA . LEU A 1 554 ? 118.498 117.445 122.346 1.00 41.49 692 LEU A CA 1
ATOM 3335 C C . LEU A 1 554 ? 117.768 118.363 121.374 1.00 44.65 692 LEU A C 1
ATOM 3336 O O . LEU A 1 554 ? 116.607 118.117 121.027 1.00 50.16 692 LEU A O 1
ATOM 3341 N N . CYS A 1 555 ? 118.435 119.428 120.923 1.00 45.21 693 CYS A N 1
ATOM 3342 C CA . CYS A 1 555 ? 117.834 120.321 119.935 1.00 43.03 693 CYS A CA 1
ATOM 3343 C C . CYS A 1 555 ? 117.587 119.608 118.612 1.00 46.12 693 CYS A C 1
ATOM 3344 O O . CYS A 1 555 ? 116.549 119.812 117.974 1.00 52.57 693 CYS A O 1
ATOM 3347 N N . LYS A 1 556 ? 118.541 118.789 118.170 1.00 48.62 694 LYS A N 1
ATOM 3348 C CA . LYS A 1 556 ? 118.343 118.039 116.931 1.00 45.18 694 LYS A CA 1
ATOM 3349 C C . LYS A 1 556 ? 117.194 117.044 117.066 1.00 47.55 694 LYS A C 1
ATOM 3350 O O . LYS A 1 556 ? 116.394 116.873 116.135 1.00 52.56 694 LYS A O 1
ATOM 3356 N N . LEU A 1 557 ? 117.093 116.385 118.222 1.00 46.75 695 LEU A N 1
ATOM 3357 C CA . LEU A 1 557 ? 115.966 115.488 118.467 1.00 44.79 695 LEU A CA 1
ATOM 3358 C C . LEU A 1 557 ? 114.643 116.246 118.447 1.00 47.81 695 LEU A C 1
ATOM 3359 O O . LEU A 1 557 ? 113.645 115.762 117.894 1.00 55.23 695 LEU A O 1
ATOM 3364 N N . ALA A 1 558 ? 114.615 117.435 119.053 1.00 49.20 696 ALA A N 1
ATOM 3365 C CA . ALA A 1 558 ? 113.413 118.261 119.028 1.00 45.32 696 ALA A CA 1
ATOM 3366 C C . ALA A 1 558 ? 113.059 118.672 117.607 1.00 49.62 696 ALA A C 1
ATOM 3367 O O . ALA A 1 558 ? 111.880 118.739 117.249 1.00 57.76 696 ALA A O 1
ATOM 3369 N N . ALA A 1 559 ? 114.070 118.969 116.790 1.00 56.17 697 ALA A N 1
ATOM 3370 C CA . ALA A 1 559 ? 113.827 119.292 115.388 1.00 52.46 697 ALA A CA 1
ATOM 3371 C C . ALA A 1 559 ? 113.188 118.115 114.663 1.00 54.25 697 ALA A C 1
ATOM 3372 O O . ALA A 1 559 ? 112.227 118.284 113.903 1.00 61.34 697 ALA A O 1
ATOM 3374 N N . VAL A 1 560 ? 113.712 116.908 114.893 1.00 54.05 698 VAL A N 1
ATOM 3375 C CA . VAL A 1 560 ? 113.143 115.714 114.267 1.00 50.89 698 VAL A CA 1
ATOM 3376 C C . VAL A 1 560 ? 111.684 115.543 114.675 1.00 55.14 698 VAL A C 1
ATOM 3377 O O . VAL A 1 560 ? 110.799 115.338 113.830 1.00 57.89 698 VAL A O 1
ATOM 3381 N N . LEU A 1 561 ? 111.411 115.638 115.979 1.00 58.73 699 LEU A N 1
ATOM 3382 C CA . LEU A 1 561 ? 110.049 115.442 116.471 1.00 55.43 699 LEU A CA 1
ATOM 3383 C C . LEU A 1 561 ? 109.102 116.510 115.935 1.00 56.99 699 LEU A C 1
ATOM 3384 O O . LEU A 1 561 ? 107.977 116.201 115.521 1.00 62.16 699 LEU A O 1
ATOM 3389 N N . GLY A 1 562 ? 109.536 117.772 115.936 1.00 53.34 700 GLY A N 1
ATOM 3390 C CA . GLY A 1 562 ? 108.689 118.839 115.435 1.00 51.67 700 GLY A CA 1
ATOM 3391 C C . GLY A 1 562 ? 108.392 118.700 113.956 1.00 59.23 700 GLY A C 1
ATOM 3392 O O . GLY A 1 562 ? 107.252 118.892 113.523 1.00 65.95 700 GLY A O 1
ATOM 3393 N N . ILE A 1 563 ? 109.408 118.352 113.162 1.00 58.41 701 ILE A N 1
ATOM 3394 C CA . ILE A 1 563 ? 109.192 118.139 111.735 1.00 57.80 701 ILE A CA 1
ATOM 3395 C C . ILE A 1 563 ? 108.186 117.016 111.518 1.00 63.52 701 ILE A C 1
ATOM 3396 O O . ILE A 1 563 ? 107.231 117.160 110.745 1.00 70.73 701 ILE A O 1
ATOM 3401 N N . SER A 1 564 ? 108.360 115.897 112.230 1.00 63.92 702 SER A N 1
ATOM 3402 C CA . SER A 1 564 ? 107.459 114.760 112.055 1.00 62.50 702 SER A CA 1
ATOM 3403 C C . SER A 1 564 ? 106.027 115.123 112.427 1.00 68.83 702 SER A C 1
ATOM 3404 O O . SER A 1 564 ? 105.086 114.818 111.687 1.00 78.30 702 SER A O 1
ATOM 3407 N N . ILE A 1 565 ? 105.841 115.787 113.569 1.00 63.54 703 ILE A N 1
ATOM 3408 C CA . ILE A 1 565 ? 104.489 116.079 114.035 1.00 65.97 703 ILE A CA 1
ATOM 3409 C C . ILE A 1 565 ? 103.810 117.097 113.125 1.00 75.84 703 ILE A C 1
ATOM 3410 O O . ILE A 1 565 ? 102.663 116.906 112.701 1.00 84.84 703 ILE A O 1
ATOM 3415 N N . PHE A 1 566 ? 104.510 118.184 112.791 1.00 73.28 704 PHE A N 1
ATOM 3416 C CA . PHE A 1 566 ? 103.888 119.214 111.972 1.00 71.82 704 PHE A CA 1
ATOM 3417 C C . PHE A 1 566 ? 103.694 118.747 110.533 1.00 79.28 704 PHE A C 1
ATOM 3418 O O . PHE A 1 566 ? 102.851 119.301 109.818 1.00 87.19 704 PHE A O 1
ATOM 3426 N N . THR A 1 567 ? 104.452 117.739 110.084 1.00 79.28 705 THR A N 1
ATOM 3427 C CA . THR A 1 567 ? 104.133 117.107 108.808 1.00 82.69 705 THR A CA 1
ATOM 3428 C C . THR A 1 567 ? 102.936 116.172 108.938 1.00 88.20 705 THR A C 1
ATOM 3429 O O . THR A 1 567 ? 102.151 116.036 107.993 1.00 93.97 705 THR A O 1
ATOM 3433 N N . SER A 1 568 ? 102.772 115.533 110.100 1.00 88.71 706 SER A N 1
ATOM 3434 C CA . SER A 1 568 ? 101.577 114.739 110.358 1.00 88.13 706 SER A CA 1
ATOM 3435 C C . SER A 1 568 ? 100.338 115.611 110.482 1.00 96.78 706 SER A C 1
ATOM 3436 O O . SER A 1 568 ? 99.218 115.102 110.374 1.00 103.95 706 SER A O 1
ATOM 3439 N N . PHE A 1 569 ? 100.518 116.905 110.725 1.00 97.27 707 PHE A N 1
ATOM 3440 C CA . PHE A 1 569 ? 99.428 117.872 110.771 1.00 99.38 707 PHE A CA 1
ATOM 3441 C C . PHE A 1 569 ? 99.428 118.731 109.510 1.00 105.34 707 PHE A C 1
ATOM 3442 O O . PHE A 1 569 ? 99.265 119.950 109.561 1.00 110.07 707 PHE A O 1
ATOM 3450 N N . VAL A 1 570 ? 99.633 118.088 108.358 1.00 109.04 708 VAL A N 1
ATOM 3451 C CA . VAL A 1 570 ? 99.789 118.813 107.099 1.00 114.50 708 VAL A CA 1
ATOM 3452 C C . VAL A 1 570 ? 98.511 119.553 106.719 1.00 121.81 708 VAL A C 1
ATOM 3453 O O . VAL A 1 570 ? 98.546 120.738 106.358 1.00 121.27 708 VAL A O 1
ATOM 3457 N N . GLY A 1 571 ? 97.372 118.864 106.754 1.00 123.11 709 GLY A N 1
ATOM 3458 C CA . GLY A 1 571 ? 96.128 119.461 106.304 1.00 122.74 709 GLY A CA 1
ATOM 3459 C C . GLY A 1 571 ? 94.942 119.188 107.203 1.00 129.94 709 GLY A C 1
ATOM 3460 O O . GLY A 1 571 ? 93.805 119.539 106.870 1.00 128.42 709 GLY A O 1
ATOM 3461 N N . ILE A 1 572 ? 95.196 118.546 108.344 1.00 134.12 710 ILE A N 1
ATOM 3462 C CA . ILE A 1 572 ? 94.112 118.187 109.252 1.00 134.58 710 ILE A CA 1
ATOM 3463 C C . ILE A 1 572 ? 93.439 119.438 109.800 1.00 135.13 710 ILE A C 1
ATOM 3464 O O . ILE A 1 572 ? 92.207 119.500 109.912 1.00 134.90 710 ILE A O 1
ATOM 3469 N N . THR A 1 573 ? 94.226 120.455 110.128 1.00 133.05 711 THR A N 1
ATOM 3470 C CA . THR A 1 573 ? 93.708 121.707 110.676 1.00 131.79 711 THR A CA 1
ATOM 3471 C C . THR A 1 573 ? 94.809 122.757 110.560 1.00 127.41 711 THR A C 1
ATOM 3472 O O . THR A 1 573 ? 95.873 122.503 109.981 1.00 124.75 711 THR A O 1
ATOM 3476 N N . LYS A 1 574 ? 94.542 123.946 111.095 1.00 125.83 712 LYS A N 1
ATOM 3477 C CA . LYS A 1 574 ? 95.484 125.059 111.131 1.00 124.37 712 LYS A CA 1
ATOM 3478 C C . LYS A 1 574 ? 95.708 125.595 112.537 1.00 116.00 712 LYS A C 1
ATOM 3479 O O . LYS A 1 574 ? 96.831 125.991 112.865 1.00 110.98 712 LYS A O 1
ATOM 3485 N N . ALA A 1 575 ? 94.665 125.623 113.371 1.00 113.17 713 ALA A N 1
ATOM 3486 C CA . ALA A 1 575 ? 94.800 126.146 114.726 1.00 111.18 713 ALA A CA 1
ATOM 3487 C C . ALA A 1 575 ? 95.803 125.340 115.541 1.00 108.70 713 ALA A C 1
ATOM 3488 O O . ALA A 1 575 ? 96.636 125.908 116.255 1.00 107.54 713 ALA A O 1
ATOM 3490 N N . ALA A 1 576 ? 95.729 124.011 115.446 1.00 107.67 714 ALA A N 1
ATOM 3491 C CA . ALA A 1 576 ? 96.515 123.148 116.327 1.00 104.19 714 ALA A CA 1
ATOM 3492 C C . ALA A 1 576 ? 98.022 123.370 116.233 1.00 100.89 714 ALA A C 1
ATOM 3493 O O . ALA A 1 576 ? 98.671 123.455 117.290 1.00 97.34 714 ALA A O 1
ATOM 3495 N N . PRO A 1 577 ? 98.651 123.434 115.048 1.00 100.46 715 PRO A N 1
ATOM 3496 C CA . PRO A 1 577 ? 100.104 123.691 115.030 1.00 96.09 715 PRO A CA 1
ATOM 3497 C C . PRO A 1 577 ? 100.489 125.013 115.672 1.00 94.19 715 PRO A C 1
ATOM 3498 O O . PRO A 1 577 ? 101.464 125.075 116.436 1.00 89.33 715 PRO A O 1
ATOM 3502 N N . ILE A 1 578 ? 99.732 126.075 115.386 1.00 98.63 716 ILE A N 1
ATOM 3503 C CA . ILE A 1 578 ? 100.029 127.386 115.953 1.00 95.21 716 ILE A CA 1
ATOM 3504 C C . ILE A 1 578 ? 99.884 127.358 117.468 1.00 93.20 716 ILE A C 1
ATOM 3505 O O . ILE A 1 578 ? 100.735 127.881 118.198 1.00 94.23 716 ILE A O 1
ATOM 3510 N N . LEU A 1 579 ? 98.809 126.741 117.963 1.00 89.69 717 LEU A N 1
ATOM 3511 C CA . LEU A 1 579 ? 98.599 126.647 119.404 1.00 93.28 717 LEU A CA 1
ATOM 3512 C C . LEU A 1 579 ? 99.703 125.839 120.071 1.00 89.30 717 LEU A C 1
ATOM 3513 O O . LEU A 1 579 ? 100.192 126.212 121.143 1.00 85.93 717 LEU A O 1
ATOM 3518 N N . PHE A 1 580 ? 100.109 124.727 119.453 1.00 90.64 718 PHE A N 1
ATOM 3519 C CA . PHE A 1 580 ? 101.162 123.894 120.025 1.00 87.84 718 PHE A CA 1
ATOM 3520 C C . PHE A 1 580 ? 102.477 124.660 120.109 1.00 88.82 718 PHE A C 1
ATOM 3521 O O . PHE A 1 580 ? 103.157 124.643 121.144 1.00 87.50 718 PHE A O 1
ATOM 3529 N N . ALA A 1 581 ? 102.846 125.351 119.027 1.00 88.61 719 ALA A N 1
ATOM 3530 C CA . ALA A 1 581 ? 104.093 126.109 119.031 1.00 78.58 719 ALA A CA 1
ATOM 3531 C C . ALA A 1 581 ? 104.045 127.254 120.036 1.00 78.61 719 ALA A C 1
ATOM 3532 O O . ALA A 1 581 ? 105.029 127.512 120.740 1.00 76.96 719 ALA A O 1
ATOM 3534 N N . SER A 1 582 ? 102.909 127.953 120.121 1.00 81.55 720 SER A N 1
ATOM 3535 C CA . SER A 1 582 ? 102.785 129.048 121.079 1.00 80.07 720 SER A CA 1
ATOM 3536 C C . SER A 1 582 ? 102.864 128.543 122.515 1.00 78.17 720 SER A C 1
ATOM 3537 O O . SER A 1 582 ? 103.493 129.180 123.367 1.00 79.30 720 SER A O 1
ATOM 3540 N N . ALA A 1 583 ? 102.231 127.403 122.804 1.00 74.60 721 ALA A N 1
ATOM 3541 C CA . ALA A 1 583 ? 102.313 126.833 124.145 1.00 72.30 721 ALA A CA 1
ATOM 3542 C C . ALA A 1 583 ? 103.738 126.412 124.477 1.00 75.99 721 ALA A C 1
ATOM 3543 O O . ALA A 1 583 ? 104.210 126.622 125.602 1.00 76.35 721 ALA A O 1
ATOM 3545 N N . ALA A 1 584 ? 104.441 125.816 123.510 1.00 75.15 722 ALA A N 1
ATOM 3546 C CA . ALA A 1 584 ? 105.831 125.435 123.742 1.00 69.95 722 ALA A CA 1
ATOM 3547 C C . ALA A 1 584 ? 106.700 126.658 124.010 1.00 72.85 722 ALA A C 1
ATOM 3548 O O . ALA A 1 584 ? 107.557 126.636 124.901 1.00 77.42 722 ALA A O 1
ATOM 3550 N N . LEU A 1 585 ? 106.486 127.740 123.259 1.00 69.36 723 LEU A N 1
ATOM 3551 C CA . LEU A 1 585 ? 107.270 128.952 123.476 1.00 66.92 723 LEU A CA 1
ATOM 3552 C C . LEU A 1 585 ? 106.946 129.594 124.822 1.00 73.72 723 LEU A C 1
ATOM 3553 O O . LEU A 1 585 ? 107.841 130.120 125.495 1.00 77.39 723 LEU A O 1
ATOM 3558 N N . ALA A 1 586 ? 105.675 129.561 125.232 1.00 75.21 724 ALA A N 1
ATOM 3559 C CA . ALA A 1 586 ? 105.311 130.087 126.544 1.00 72.98 724 ALA A CA 1
ATOM 3560 C C . ALA A 1 586 ? 105.954 129.275 127.663 1.00 74.50 724 ALA A C 1
ATOM 3561 O O . ALA A 1 586 ? 106.444 129.843 128.648 1.00 75.11 724 ALA A O 1
ATOM 3563 N N . LEU A 1 587 ? 105.969 127.946 127.526 1.00 74.31 725 LEU A N 1
ATOM 3564 C CA . LEU A 1 587 ? 106.649 127.108 128.510 1.00 74.67 725 LEU A CA 1
ATOM 3565 C C . LEU A 1 587 ? 108.145 127.400 128.540 1.00 77.40 725 LEU A C 1
ATOM 3566 O O . LEU A 1 587 ? 108.758 127.446 129.615 1.00 83.17 725 LEU A O 1
ATOM 3571 N N . GLY A 1 588 ? 108.749 127.592 127.365 1.00 73.29 726 GLY A N 1
ATOM 3572 C CA . GLY A 1 588 ? 110.157 127.944 127.315 1.00 71.39 726 GLY A CA 1
ATOM 3573 C C . GLY A 1 588 ? 110.457 129.254 128.017 1.00 73.68 726 GLY A C 1
ATOM 3574 O O . GLY A 1 588 ? 111.445 129.366 128.743 1.00 72.90 726 GLY A O 1
ATOM 3575 N N . SER A 1 589 ? 109.608 130.264 127.812 1.00 72.82 727 SER A N 1
ATOM 3576 C CA . SER A 1 589 ? 109.797 131.542 128.496 1.00 72.86 727 SER A CA 1
ATOM 3577 C C . SER A 1 589 ? 109.623 131.395 130.005 1.00 76.48 727 SER A C 1
ATOM 3578 O O . SER A 1 589 ? 110.379 131.990 130.788 1.00 78.11 727 SER A O 1
ATOM 3581 N N . SER A 1 590 ? 108.634 130.603 130.429 1.00 74.59 728 SER A N 1
ATOM 3582 C CA . SER A 1 590 ? 108.418 130.387 131.856 1.00 77.44 728 SER A CA 1
ATOM 3583 C C . SER A 1 590 ? 109.624 129.713 132.499 1.00 76.41 728 SER A C 1
ATOM 3584 O O . SER A 1 590 ? 110.020 130.067 133.616 1.00 76.18 728 SER A O 1
ATOM 3587 N N . LEU A 1 591 ? 110.221 128.739 131.809 1.00 74.92 729 LEU A N 1
ATOM 3588 C CA . LEU A 1 591 ? 111.418 128.092 132.340 1.00 69.12 729 LEU A CA 1
ATOM 3589 C C . LEU A 1 591 ? 112.621 129.029 132.301 1.00 72.78 729 LEU A C 1
ATOM 3590 O O . LEU A 1 591 ? 113.467 128.998 133.202 1.00 75.14 729 LEU A O 1
ATOM 3595 N N . ALA A 1 592 ? 112.717 129.862 131.262 1.00 74.52 730 ALA A N 1
ATOM 3596 C CA . ALA A 1 592 ? 113.836 130.789 131.145 1.00 74.74 730 ALA A CA 1
ATOM 3597 C C . ALA A 1 592 ? 113.818 131.838 132.247 1.00 75.61 730 ALA A C 1
ATOM 3598 O O . ALA A 1 592 ? 114.880 132.306 132.674 1.00 76.20 730 ALA A O 1
ATOM 3600 N N . LEU A 1 593 ? 112.628 132.227 132.711 1.00 78.40 731 LEU A N 1
ATOM 3601 C CA . LEU A 1 593 ? 112.543 133.217 133.782 1.00 77.53 731 LEU A CA 1
ATOM 3602 C C . LEU A 1 593 ? 113.237 132.763 135.063 1.00 78.32 731 LEU A C 1
ATOM 3603 O O . LEU A 1 593 ? 113.598 1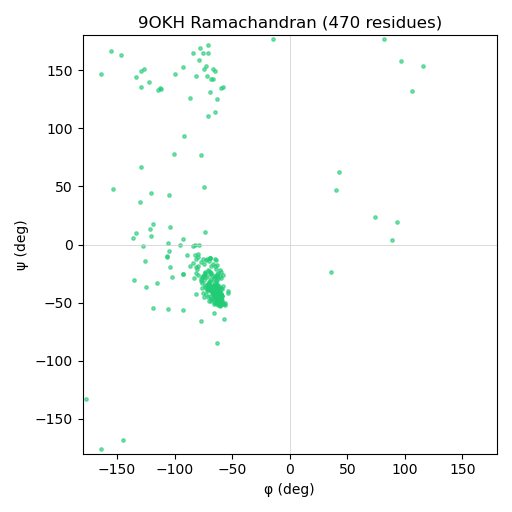33.607 135.889 1.00 79.86 731 LEU A O 1
ATOM 3608 N N . LYS A 1 594 ? 113.434 131.458 135.247 1.00 80.70 732 LYS A N 1
ATOM 3609 C CA . LYS A 1 594 ? 113.981 130.908 136.481 1.00 79.53 732 LYS A CA 1
ATOM 3610 C C . LYS A 1 594 ? 115.487 130.674 136.433 1.00 79.43 732 LYS A C 1
ATOM 3611 O O . LYS A 1 594 ? 116.057 130.213 137.426 1.00 81.26 732 LYS A O 1
ATOM 3617 N N . LEU A 1 595 ? 116.144 130.971 135.314 1.00 78.96 733 LEU A N 1
ATOM 3618 C CA . LEU A 1 595 ? 117.575 130.734 135.207 1.00 77.48 733 LEU A CA 1
ATOM 3619 C C . LEU A 1 595 ? 118.359 131.774 136.010 1.00 77.90 733 LEU A C 1
ATOM 3620 O O . LEU A 1 595 ? 117.901 132.906 136.191 1.00 83.16 733 LEU A O 1
ATOM 3625 N N . PRO A 1 596 ? 119.539 131.414 136.507 1.00 76.57 734 PRO A N 1
ATOM 3626 C CA . PRO A 1 596 ? 120.364 132.379 137.240 1.00 79.59 734 PRO A CA 1
ATOM 3627 C C . PRO A 1 596 ? 121.104 133.328 136.307 1.00 80.36 734 PRO A C 1
ATOM 3628 O O . PRO A 1 596 ? 121.324 133.050 135.127 1.00 77.69 734 PRO A O 1
ATOM 3632 N N . GLU A 1 597 ? 121.492 134.471 136.870 1.00 83.34 735 GLU A N 1
ATOM 3633 C CA . GLU A 1 597 ? 122.245 135.473 136.129 1.00 84.77 735 GLU A CA 1
ATOM 3634 C C . GLU A 1 597 ? 123.738 135.176 136.205 1.00 89.21 735 GLU A C 1
ATOM 3635 O O . GLU A 1 597 ? 124.297 135.028 137.297 1.00 88.30 735 GLU A O 1
ATOM 3641 N N . THR A 1 598 ? 124.382 135.090 135.042 1.00 90.21 736 THR A N 1
ATOM 3642 C CA . THR A 1 598 ? 125.810 134.817 134.949 1.00 87.35 736 THR A CA 1
ATOM 3643 C C . THR A 1 598 ? 126.627 136.045 134.567 1.00 84.90 736 THR A C 1
ATOM 3644 O O . THR A 1 598 ? 127.850 135.939 134.426 1.00 85.54 736 THR A O 1
ATOM 3648 N N . ARG A 1 599 ? 125.986 137.195 134.390 1.00 84.16 737 ARG A N 1
ATOM 3649 C CA . ARG A 1 599 ? 126.690 138.398 133.971 1.00 85.40 737 ARG A CA 1
ATOM 3650 C C . ARG A 1 599 ? 127.548 138.949 135.107 1.00 90.32 737 ARG A C 1
ATOM 3651 O O . ARG A 1 599 ? 127.186 138.875 136.284 1.00 95.07 737 ARG A O 1
ATOM 3659 N N . GLY A 1 600 ? 128.699 139.509 134.740 1.00 83.47 738 GLY A N 1
ATOM 3660 C CA . GLY A 1 600 ? 129.597 140.088 135.721 1.00 85.26 738 GLY A CA 1
ATOM 3661 C C . GLY A 1 600 ? 130.365 139.092 136.557 1.00 86.78 738 GLY A C 1
ATOM 3662 O O . GLY A 1 600 ? 130.797 139.429 137.662 1.00 83.66 738 GLY A O 1
ATOM 3663 N N . GLN A 1 601 ? 130.551 137.869 136.064 1.00 85.52 739 GLN A N 1
ATOM 3664 C CA . GLN A 1 601 ? 131.252 136.824 136.793 1.00 79.91 739 GLN A CA 1
ATOM 3665 C C . GLN A 1 601 ? 132.324 136.210 135.905 1.00 77.55 739 GLN A C 1
ATOM 3666 O O . GLN A 1 601 ? 132.182 136.160 134.680 1.00 83.16 739 GLN A O 1
ATOM 3672 N N . VAL A 1 602 ? 133.405 135.746 136.536 1.00 74.52 740 VAL A N 1
ATOM 3673 C CA . VAL A 1 602 ? 134.480 135.104 135.792 1.00 68.35 740 VAL A CA 1
ATOM 3674 C C . VAL A 1 602 ? 133.982 133.792 135.198 1.00 65.80 740 VAL A C 1
ATOM 3675 O O . VAL A 1 602 ? 133.075 133.140 135.732 1.00 69.38 740 VAL A O 1
ATOM 3679 N N . LEU A 1 603 ? 134.578 133.402 134.073 1.00 66.59 741 LEU A N 1
ATOM 3680 C CA . LEU A 1 603 ? 134.179 132.183 133.378 1.00 63.76 741 LEU A CA 1
ATOM 3681 C C . LEU A 1 603 ? 134.626 130.971 134.186 1.00 65.53 741 LEU A C 1
ATOM 3682 O O . LEU A 1 603 ? 135.825 130.693 134.291 1.00 65.82 741 LEU A O 1
ATOM 3687 N N . GLN A 1 604 ? 133.667 130.254 134.761 1.00 72.18 742 GLN A N 1
ATOM 3688 C CA . GLN A 1 604 ? 133.966 129.079 135.571 1.00 71.65 742 GLN A CA 1
ATOM 3689 C C . GLN A 1 604 ? 134.459 127.924 134.707 1.00 73.09 742 GLN A C 1
ATOM 3690 O O . GLN A 1 604 ? 135.032 126.959 135.213 1.00 80.62 742 GLN A O 1
#

GO terms:
  GO:0008021 synaptic vesicle (C, TAS)
  GO:0005886 plasma membrane (C, TAS)
  GO:0030672 synaptic vesicle membrane (C, TAS)
  GO:0005783 endoplasmic reticulum (C, IDA)

Solvent-accessible surface area: 19988 Å² total; per-residue (Å²): 118,116,135,157,136,42,25,88,93,0,4,89,55,5,6,45,6,7,149,60,0,24,55,11,143,9,2,103,57,0,19,120,12,1,0,48,1,2,28,3,5,2,2,12,17,8,5,2,38,84,20,4,44,3,71,110,38,29,111,110,28,64,115,65,50,52,43,99,2,8,36,31,0,12,67,2,0,42,79,0,0,64,74,21,0,1,29,0,5,74,69,0,3,62,87,0,0,30,63,0,1,43,42,3,10,72,42,3,93,101,0,0,96,28,138,35,73,45,74,16,47,112,10,6,55,44,0,0,22,0,0,3,0,0,36,0,0,0,6,0,0,4,0,0,2,2,29,50,146,92,3,0,24,22,1,1,53,0,14,36,19,72,11,68,0,5,40,52,0,1,42,55,0,141,33,6,14,62,101,164,62,108,50,153,126,20,68,0,31,15,29,1,8,48,26,17,6,83,4,1,79,126,1,35,41,27,2,71,99,17,23,23,0,0,2,17,24,0,22,55,27,91,36,99,69,0,59,120,14,0,70,82,0,5,47,46,0,22,168,41,114,52,67,78,119,118,123,14,81,20,119,125,0,53,7,19,186,81,154,124,105,166,173,32,97,120,58,141,51,23,40,46,74,18,140,37,29,27,93,44,4,54,18,128,92,24,114,170,36,1,96,20,0,49,16,0,10,58,10,6,0,12,0,69,25,0,2,39,48,8,3,49,31,16,15,145,99,30,85,84,116,157,106,38,121,71,72,13,82,25,11,65,44,22,22,70,18,20,55,79,10,2,63,79,0,0,84,64,0,33,138,47,1,4,41,155,13,0,15,30,9,3,82,113,3,28,66,7,0,95,85,3,34,132,16,116,52,52,85,37,2,30,61,38,25,32,86,4,11,15,33,8,33,11,4,54,1,0,0,16,1,0,0,0,7,6,1,5,2,32,17,0,0,3,4,2,0,32,1,16,9,26,8,18,65,0,0,16,73,0,28,47,56,5,81,61,64,83,63,130,62,79,57,39,1,2,104,95,0,13,61,11,8,49,97,1,14,46,42,1,126,119,8,56,65,10,92,60,93,30,13,65

B-factor: mean 75.49, std 29.12, range [34.15, 167.17]

Foldseek 3Di:
DVLVVLVVQQLVVLLVLLVLLDDDDQLVLLLVLLLLLLLLLLLLVLCLPFPQLPPDDCPPDDPVLSLCLNLLLLLLLLQLLQVLLLVCLPPFLLVSLLVLLVQLLVLLLVLLLDLDDVSNSVSSSSNSSSSSNSQLSSLLQSLLNDHQPQSLLSSLLSNVSSLVSLLVLLVLCLPFQVPQVVFPNRTRVSVSSNVSSVSSVSSSVSSVPADTRLVSCQAEVNFVSSVVNSQVSSCVRCVVVPHNVDHSPDDGGRGNYVPVVVVVVVVVVSVVSSVVLLVCCCDPVRVLVLVLLLLLLLLLLLLVLLVVLLLVLVQVVQVVVVDCNVVSVLSNLLSVLQVLLSVVLSVCPQVPHLLVQLLQLLVQLLVLLLVCLVDRHNVVSSVSSSSNNNSNVSNVSSSSVCLQQVDASSNSSNSSSNSSSSSSVSSSVSNVVSVVVSPVDRVVSSVSSSVSSVSSSVSSNPHDTRRPHRRD

Secondary structure (DSSP, 8-state):
-HHHHHHHHHHHHHHHHHHHH-SSHHHHHHHHHHHHHHHHHHHHHHIIIIITTTSSS---S-HHHHHHHHHHHHHHHHHHHHHHHHHHHHH-HHHHHHHHHHHHHHHHHHHTT--SHHHHHHHHHHHHHHHTTHHHHHHHHHHTT--SSSHHHHHHHTTHHHHHHHHHHHHHHHHHTT-GGG-----HHHHHHHHHTHHHHHHHHHHTTSPPPHHHHHHTT-HHHHHHHHHHHHHHHHHHHT-TT-------------HHHHHHHHHHHHHHHHHHHHHGGGSTTTHHHHHHHHHHHHHHHHHHHHHHHHHHHHHHHHHHH--HHHHHHHHHHHHHTHHHHHHHHHHHHHHH-HHHHHHHHHHHHHHHHHHGGG--SHHHHHHHHHHHHHHHHHHHHHHHHHHHHTS-TTTHHHHHHHHHHHHHHHHHHHHHHHHHTSSS-SHHHHHHHHHHHHHHHHHHTTSPP-TTS---

Organism: Homo sapiens (NCBI:txid9606)

Nearest PDB structures (foldseek):
  8k77-assembly1_A  TM=9.795E-01  e=9.418E-55  Homo sapiens
  8jli-assembly1_B  TM=9.690E-01  e=3.736E-53  Homo sapiens
  8yf1-assembly1_A  TM=9.311E-01  e=3.065E-46  Homo sapiens
  8yf1-assembly1_B  TM=9.187E-01  e=2.885E-43  Homo sapiens
  8uo8-assembly1_A  TM=9.297E-01  e=3.088E-40  Homo sapiens